Protein AF-A0A545UL62-F1 (afdb_monomer_lite)

InterPro domains:
  IPR022698 Orsellinic acid/F9775 biosynthesis cluster protein D [PF12013] (3-110)

Foldseek 3Di:
DPQWDDDVVDQFIFRQVQQATDALQCQLVCCVPPVVVDDPVVSVVVSVVSVPDPRHHRDLVVCLVPDDDAAAADDPRHDFWDQQWKAAQVDQAIDNDPVVVVVCCCPPVVDDDPDDDDDDDDDDDDDPPDDRIDTRFTWDARHPDDSRRGIHGYHDPDDDDDDDDDDDDPPVVLVVVLVVVVVVVVVVVVVVVVVLQVDFQAFDPCVFDVPVLCVLLVLSVQRGRAGLAVLLCLLDDDDPVNQLLVLLLVLVVVLLVLLLVCPDCVNDPQLLQQLLPAAALPDTRPHGQDSDDDPVLSVVLSSLVSSLSSLLVVLVVDDCSHHRPAAADPQLCVLVCVLSVLSVQQSVLVVVVVVVVVVVVVVVVVVVVDDDDDDDDDDDPDPPPPPRPPDNDDSVVSSVSSLSSLLSLQLDFADPHLRNRSNSSSLSSVQADNPNRDGNALVRSLSSLVSVLSSSSSSQLSNLSVVQVVQLVVVQVVVVVVCVVVVDPDDRCDSVNSNVVTDHSRVSSNVSSQRGNYAYDPPDPGGGHNNNSSSVSSVVSVCCVVVPDPDDQWDDDPQWTDHPPDIDGVVRVVVVVVVVVVVVQVLLCLQLVHDPPCQVVFAADPVVQQDDDPVDPDPPDDSLPDPSPPSLVVQACSSVVVVSPCPDPPPCPVVPCPPVVDVVVVVLVVCLVVVVVVVRGDDDDDDDDDDDPPVNVNVSSNVVRNSPRHDDDDDDDDD

pLDDT: mean 71.83, std 21.97, range [23.73, 98.06]

Sequence (719 aa):
MDPFIHDPKFPFLFCGPCRWAIARAEVATHLSKHHQDISIVNRKAVAQAIEKVPDVVDTQAELIDYELPDREAPILHIHPPQTDGLRCRACPYVVRTVRNMQQHCREQHGWVNDWKRGRRMRVNVPSARQVPWTADIHCQRLFAGGPASHWFEVQKTAERPEQDGGSNSRTTDAEDNVCTFQNMMRDMGTTFQAMAAAEKIQEDDQKREANAWLGRVGWAQHLEGLHPKPLFEMGGPVQEDEGALQQLCESMERVLDAAKFACHRRRVGLATMFEINRREANKRASRPFDARMESDSWKRYKETWIQMICIIYRAEQMDDEKRPPYVMTDEQGDAWDAWESSAQARSQAACRQVQDEAQTRREAMYRSLTPNNTSAGSSASRSSTPATVAEAVDDDEFDRQGLAAMMQFLDHDIKDDEYSSAIISAMAVMGIEAEEGGWCGPMNYTPKMSAIIKVARMLAVYSAHQARKEDIRRVIDANRERRSAQGSDGVVLTEETAKQRVAGVFPRVRKMVRRFMTRIGEDSDQYPVLMEWILETRTYGMHIRFNTTAAPTVDWQGETLRFQQTKVEMTQLASMFHGMVDEARNMLEELALMEKGEIGQLPAIPWDSVEDDNSDQRDGYWFLADERNEWARAGEGYVMKRVVEQESTPRGRYLSRPDIINPWTLATFPKICCLRRCLAIPPGCRRVSGCDKKDKKIWQEISFINNAVISFDVIGEED

Organism: NCBI:txid43265

Structure (mmCIF, N/CA/C/O backbone):
data_AF-A0A545UL62-F1
#
_entry.id   AF-A0A545UL62-F1
#
loop_
_atom_site.group_PDB
_atom_site.id
_atom_site.type_symbol
_atom_site.label_atom_id
_atom_site.label_alt_id
_atom_site.label_comp_id
_atom_site.label_asym_id
_atom_site.label_entity_id
_at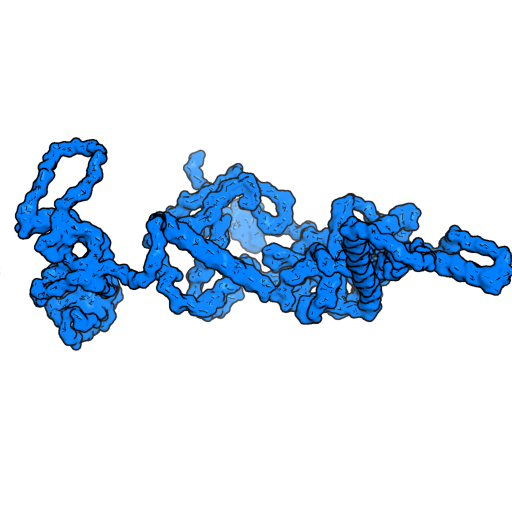om_site.label_seq_id
_atom_site.pdbx_PDB_ins_code
_atom_site.Cartn_x
_atom_site.Cartn_y
_atom_site.Cartn_z
_atom_site.occupancy
_atom_site.B_iso_or_equiv
_atom_site.auth_seq_id
_atom_site.auth_comp_id
_atom_site.auth_asym_id
_atom_site.auth_atom_id
_atom_site.pdbx_PDB_model_num
ATOM 1 N N . MET A 1 1 ? -42.241 -24.138 55.526 1.00 62.28 1 MET A N 1
ATOM 2 C CA . MET A 1 1 ? -41.220 -23.958 56.576 1.00 62.28 1 MET A CA 1
ATOM 3 C C . MET A 1 1 ? -40.473 -22.657 56.345 1.00 62.28 1 MET A C 1
ATOM 5 O O . MET A 1 1 ? -40.351 -21.912 57.298 1.00 62.28 1 MET A O 1
ATOM 9 N N . ASP A 1 2 ? -40.097 -22.328 55.103 1.00 71.50 2 ASP A N 1
ATOM 10 C CA . ASP A 1 2 ? -39.656 -20.978 54.695 1.00 71.50 2 ASP A CA 1
ATOM 11 C C . ASP A 1 2 ? -40.592 -19.880 55.263 1.00 71.50 2 ASP A C 1
ATOM 13 O O . ASP A 1 2 ? -41.816 -20.042 55.129 1.00 71.50 2 ASP A O 1
ATOM 17 N N . PRO A 1 3 ? -40.094 -18.831 55.959 1.00 76.00 3 PRO A N 1
ATOM 18 C CA . PRO A 1 3 ? -38.698 -18.379 56.126 1.00 76.00 3 PRO A CA 1
ATOM 19 C C . PRO A 1 3 ? -37.901 -18.954 57.314 1.00 76.00 3 PRO A C 1
ATOM 21 O O . PRO A 1 3 ? -36.840 -18.426 57.655 1.00 76.00 3 PRO A O 1
ATOM 24 N N . PHE A 1 4 ? -38.388 -20.008 57.971 1.00 85.44 4 PHE A N 1
ATOM 25 C CA . PHE A 1 4 ? -37.765 -20.570 59.172 1.00 85.44 4 PHE A CA 1
ATOM 26 C C . PHE A 1 4 ? -36.817 -21.740 58.880 1.00 85.44 4 PHE A C 1
ATOM 28 O O . PHE A 1 4 ? -37.107 -22.614 58.060 1.00 85.44 4 PHE A O 1
ATOM 35 N N . ILE A 1 5 ? -35.713 -21.771 59.623 1.00 84.56 5 ILE A N 1
ATOM 36 C CA . ILE A 1 5 ? -34.670 -22.798 59.618 1.00 84.56 5 ILE A CA 1
ATOM 37 C C . ILE A 1 5 ? -34.678 -23.479 60.993 1.00 84.56 5 ILE A C 1
ATOM 39 O O . ILE A 1 5 ? -34.641 -22.801 62.020 1.00 84.56 5 ILE A O 1
ATOM 43 N N . HIS A 1 6 ? -34.724 -24.811 61.010 1.00 82.94 6 HIS A N 1
ATOM 44 C CA . HIS A 1 6 ? -34.579 -25.625 62.218 1.00 82.94 6 HIS A CA 1
ATOM 45 C C . HIS A 1 6 ? -33.215 -26.318 62.186 1.00 82.94 6 HIS A C 1
ATOM 47 O O . HIS A 1 6 ? -32.972 -27.142 61.304 1.00 82.94 6 HIS A O 1
ATOM 53 N N . ASP A 1 7 ? -32.334 -25.967 63.121 1.00 80.50 7 ASP A N 1
ATOM 54 C CA . ASP A 1 7 ? -31.080 -26.683 63.359 1.00 80.50 7 ASP A CA 1
ATOM 55 C C . ASP A 1 7 ? -31.290 -27.584 64.587 1.00 80.50 7 ASP A C 1
ATOM 57 O O . ASP A 1 7 ? -31.532 -27.047 65.667 1.00 80.50 7 ASP A O 1
ATOM 61 N N . PRO A 1 8 ? -31.194 -28.924 64.455 1.00 77.75 8 PRO A N 1
ATOM 62 C CA . PRO A 1 8 ? -31.433 -29.865 65.552 1.00 77.75 8 PRO A CA 1
ATOM 63 C C . PRO A 1 8 ? -30.563 -29.644 66.796 1.00 77.75 8 PRO A C 1
ATOM 65 O O . PRO A 1 8 ? -30.850 -30.206 67.847 1.00 77.75 8 PRO A O 1
ATOM 68 N N . LYS A 1 9 ? -29.476 -28.869 66.686 1.00 78.69 9 LYS A N 1
ATOM 69 C CA . LYS A 1 9 ? -28.624 -28.505 67.825 1.00 78.69 9 LYS A CA 1
ATOM 70 C C . LYS A 1 9 ? -29.283 -27.519 68.788 1.00 78.69 9 LYS A C 1
ATOM 72 O O . LYS A 1 9 ? -28.829 -27.409 69.923 1.00 78.69 9 LYS A O 1
ATOM 77 N N . PHE A 1 10 ? -30.308 -26.792 68.345 1.00 82.38 10 PHE A N 1
ATOM 78 C CA . PHE A 1 10 ? -30.952 -25.743 69.124 1.00 82.38 10 PHE A CA 1
ATOM 79 C C . PHE A 1 10 ? -32.440 -26.045 69.305 1.00 82.38 10 PHE A C 1
ATOM 81 O O . PHE A 1 10 ? -33.114 -26.375 68.333 1.00 82.38 10 PHE A O 1
ATOM 88 N N . PRO A 1 11 ? -32.999 -25.855 70.510 1.00 82.38 11 PRO A N 1
ATOM 89 C CA . PRO A 1 11 ? -34.396 -26.176 70.779 1.00 82.38 11 PRO A CA 1
ATOM 90 C C . PRO A 1 11 ? -35.368 -25.078 70.290 1.00 82.38 11 PRO A C 1
ATOM 92 O O . PRO A 1 11 ? -36.448 -24.905 70.844 1.00 82.38 11 PRO A O 1
ATOM 95 N N . PHE A 1 12 ? -34.993 -24.275 69.290 1.00 86.06 12 PHE A N 1
ATOM 96 C CA . PHE A 1 12 ? -35.762 -23.138 68.765 1.00 86.06 12 PHE A CA 1
ATOM 97 C C . PHE A 1 12 ? -35.509 -22.935 67.261 1.00 86.06 12 PHE A C 1
ATOM 99 O O . PHE A 1 12 ? -34.623 -23.548 66.671 1.00 86.06 12 PHE A O 1
ATOM 106 N N . LEU A 1 13 ? -36.295 -22.069 66.616 1.00 86.19 13 LEU A N 1
ATOM 107 C CA . LEU A 1 13 ? -36.240 -21.835 65.168 1.00 86.19 13 LEU A CA 1
ATOM 108 C C . LEU A 1 13 ? -35.518 -20.531 64.838 1.00 86.19 13 LEU A C 1
ATOM 110 O O . LEU A 1 13 ? -35.634 -19.562 65.578 1.00 86.19 13 LEU A O 1
ATOM 114 N N . PHE A 1 14 ? -34.856 -20.459 63.685 1.00 87.31 14 PHE A N 1
ATOM 115 C CA . PHE A 1 14 ? -34.255 -19.223 63.177 1.00 87.31 14 PHE A CA 1
ATOM 116 C C . PHE A 1 14 ? -35.052 -18.674 61.999 1.00 87.31 14 PHE A C 1
ATOM 118 O O . PHE A 1 14 ? -35.347 -19.407 61.059 1.00 87.31 14 PHE A O 1
ATOM 125 N N . CYS A 1 15 ? -35.364 -17.380 61.995 1.00 84.19 15 CYS A N 1
ATOM 126 C CA . CYS A 1 15 ? -35.889 -16.721 60.797 1.00 84.19 15 CYS A CA 1
ATOM 127 C C . CYS A 1 15 ? -34.726 -16.288 59.894 1.00 84.19 15 CYS A C 1
ATOM 129 O O . CYS A 1 15 ? -33.911 -15.463 60.303 1.00 84.19 15 CYS A O 1
ATOM 131 N N . GLY A 1 16 ? -34.650 -16.806 58.666 1.00 81.81 16 GLY A N 1
ATOM 132 C CA . GLY A 1 16 ? -33.555 -16.509 57.733 1.00 81.81 16 GLY A CA 1
ATOM 133 C C . GLY A 1 16 ? -33.407 -15.014 57.395 1.00 81.81 16 GLY A C 1
ATOM 134 O O . GLY A 1 16 ? -32.307 -14.474 57.527 1.00 81.81 16 GLY A O 1
ATOM 135 N N . PRO A 1 17 ? -34.488 -14.312 57.002 1.00 82.31 17 PRO A N 1
ATOM 136 C CA . PRO A 1 17 ? -34.440 -12.880 56.706 1.00 82.31 17 PRO A CA 1
ATOM 137 C C . PRO A 1 17 ? -34.213 -12.002 57.942 1.00 82.31 17 PRO A C 1
ATOM 139 O O . PRO A 1 17 ? -33.429 -11.058 57.885 1.00 82.31 17 PRO A O 1
ATOM 142 N N . CYS A 1 18 ? -34.883 -12.299 59.063 1.00 77.75 18 CYS A N 1
ATOM 143 C CA . CYS A 1 18 ? -34.791 -11.468 60.267 1.00 77.75 18 CYS A CA 1
ATOM 144 C C . CYS A 1 18 ? -33.572 -11.785 61.142 1.00 77.75 18 CYS A C 1
ATOM 146 O O . CYS A 1 18 ? -33.227 -10.962 61.982 1.00 77.75 18 CYS A O 1
ATOM 148 N N . ARG A 1 19 ? -32.933 -12.948 60.960 1.00 85.00 19 ARG A N 1
ATOM 149 C CA . ARG A 1 19 ? -31.744 -13.418 61.692 1.00 85.00 19 ARG A CA 1
ATOM 150 C C . ARG A 1 19 ? -31.885 -13.411 63.223 1.00 85.00 19 ARG A C 1
ATOM 152 O O . ARG A 1 19 ? -30.937 -13.084 63.940 1.00 85.00 19 ARG A O 1
ATOM 159 N N . TRP A 1 20 ? -33.059 -13.812 63.714 1.00 83.94 20 TRP A N 1
ATOM 160 C CA . TRP A 1 20 ? -33.362 -14.008 65.139 1.00 83.94 20 TRP A CA 1
ATOM 161 C C . TRP A 1 20 ? -33.856 -15.431 65.411 1.00 83.94 20 TRP A C 1
ATOM 163 O O . TRP A 1 20 ? -34.505 -16.036 64.552 1.00 83.94 20 TRP A O 1
ATOM 173 N N . ALA A 1 21 ? -33.586 -15.923 66.621 1.00 84.62 21 ALA A N 1
ATOM 174 C CA . ALA A 1 21 ? -34.215 -17.109 67.188 1.00 84.62 21 ALA A CA 1
ATOM 175 C C . ALA A 1 21 ? -35.661 -16.810 67.631 1.00 84.62 21 ALA A C 1
ATOM 177 O O . ALA A 1 21 ? -35.959 -15.705 68.092 1.00 84.62 21 ALA A O 1
ATOM 178 N N . ILE A 1 22 ? -36.564 -17.777 67.449 1.00 84.06 22 ILE A N 1
ATOM 179 C CA . ILE A 1 22 ? -38.017 -17.652 67.632 1.00 84.06 22 ILE A CA 1
ATOM 180 C C . ILE A 1 22 ? -38.567 -18.959 68.229 1.00 84.06 22 ILE A C 1
ATOM 182 O O . ILE A 1 22 ? -38.273 -20.048 67.730 1.00 84.06 22 ILE A O 1
ATOM 186 N N . ALA A 1 23 ? -39.379 -18.847 69.287 1.00 85.38 23 ALA A N 1
ATOM 187 C CA . ALA A 1 23 ? -40.095 -19.975 69.900 1.00 85.38 23 ALA A CA 1
ATOM 188 C C . ALA A 1 23 ? -41.378 -20.326 69.121 1.00 85.38 23 ALA A C 1
ATOM 190 O O . ALA A 1 23 ? -41.928 -19.477 68.413 1.00 85.38 23 ALA A O 1
ATOM 191 N N . ARG A 1 24 ? -41.899 -21.554 69.264 1.00 83.56 24 ARG A N 1
ATOM 192 C CA . ARG A 1 24 ? -43.027 -22.049 68.449 1.00 83.56 24 ARG A CA 1
ATOM 193 C C . ARG A 1 24 ? -44.267 -21.148 68.538 1.00 83.56 24 ARG A C 1
ATOM 195 O O . ARG A 1 24 ? -44.838 -20.800 67.504 1.00 83.56 24 ARG A O 1
ATOM 202 N N . ALA A 1 25 ? -44.647 -20.696 69.735 1.00 82.50 25 ALA A N 1
ATOM 203 C CA . ALA A 1 25 ? -45.817 -19.835 69.937 1.00 82.50 25 ALA A CA 1
ATOM 204 C C . ALA A 1 25 ? -45.660 -18.420 69.337 1.00 82.50 25 ALA A C 1
ATOM 206 O O . ALA A 1 25 ? -46.651 -17.736 69.070 1.00 82.50 25 ALA A O 1
ATOM 207 N N . GLU A 1 26 ? -44.428 -17.973 69.084 1.00 83.06 26 GLU A N 1
ATOM 208 C CA . GLU A 1 26 ? -44.124 -16.638 68.554 1.00 83.06 26 GLU A CA 1
ATOM 209 C C . GLU A 1 26 ? -44.101 -16.593 67.022 1.00 83.06 26 GLU A C 1
ATOM 211 O O . GLU A 1 26 ? -44.105 -15.517 66.430 1.00 83.06 26 GLU A O 1
ATOM 216 N N . VAL A 1 27 ? -44.136 -17.742 66.348 1.00 84.38 27 VAL A N 1
ATOM 217 C CA . VAL A 1 27 ? -44.078 -17.838 64.880 1.00 84.38 27 VAL A CA 1
ATOM 218 C C . VAL A 1 27 ? -45.221 -17.071 64.214 1.00 84.38 27 VAL A C 1
ATOM 220 O O . VAL A 1 27 ? -44.999 -16.291 63.286 1.00 84.38 27 VAL A O 1
ATOM 223 N N . ALA A 1 28 ? -46.453 -17.244 64.701 1.00 82.62 28 ALA A N 1
ATOM 224 C CA . ALA A 1 28 ? -47.626 -16.587 64.123 1.00 82.62 28 ALA A CA 1
ATOM 225 C C . ALA A 1 28 ? -47.598 -15.060 64.326 1.00 82.62 28 ALA A C 1
ATOM 227 O O . ALA A 1 28 ? -47.988 -14.292 63.438 1.00 82.62 28 ALA A O 1
ATOM 228 N N . THR A 1 29 ? -47.114 -14.600 65.483 1.00 84.81 29 THR A N 1
ATOM 229 C CA . THR A 1 29 ? -46.990 -13.171 65.797 1.00 84.81 29 THR A CA 1
ATOM 230 C C . THR A 1 29 ? -45.786 -12.535 65.095 1.00 84.81 29 THR A C 1
ATOM 232 O O . THR A 1 29 ? -45.881 -11.393 64.651 1.00 84.81 29 THR A O 1
ATOM 235 N N . HIS A 1 30 ? -44.692 -13.273 64.899 1.00 84.81 30 HIS A N 1
ATOM 236 C CA . HIS A 1 30 ? -43.531 -12.842 64.125 1.00 84.81 30 HIS A CA 1
ATOM 237 C C . HIS A 1 30 ? -43.873 -12.683 62.638 1.00 84.81 30 HIS A C 1
ATOM 239 O O . HIS A 1 30 ? -43.626 -11.622 62.065 1.00 84.81 30 HIS A O 1
ATOM 245 N N . LEU A 1 31 ? -44.524 -13.685 62.032 1.00 84.19 31 LEU A N 1
ATOM 246 C CA . LEU A 1 31 ? -44.975 -13.629 60.637 1.00 84.19 31 LEU A CA 1
ATOM 247 C C . LEU A 1 31 ? -45.948 -12.469 60.387 1.00 84.19 31 LEU A C 1
ATOM 249 O O . LEU A 1 31 ? -45.915 -11.857 59.323 1.00 84.19 31 LEU A O 1
ATOM 253 N N . SER A 1 32 ? -46.821 -12.145 61.347 1.00 82.69 32 SER A N 1
ATOM 254 C CA . SER A 1 32 ? -47.763 -11.032 61.179 1.00 82.69 32 SER A CA 1
ATOM 255 C C . SER A 1 32 ? -47.102 -9.655 61.250 1.00 82.69 32 SER A C 1
ATOM 257 O O . SER A 1 32 ? -47.540 -8.747 60.543 1.00 82.69 32 SER A O 1
ATOM 259 N N . LYS A 1 33 ? -46.042 -9.507 62.053 1.00 83.50 33 LYS A N 1
ATOM 260 C CA . LYS A 1 33 ? -45.338 -8.234 62.257 1.00 83.50 33 LYS A CA 1
ATOM 261 C C . LYS A 1 33 ? -44.212 -7.983 61.254 1.00 83.50 33 LYS A C 1
ATOM 263 O O . LYS A 1 33 ? -44.124 -6.871 60.744 1.00 83.50 33 LYS A O 1
ATOM 268 N N . HIS A 1 34 ? -43.373 -8.982 60.981 1.00 79.81 34 HIS A N 1
ATOM 269 C CA . HIS A 1 34 ? -42.132 -8.821 60.209 1.00 79.81 34 HIS A CA 1
ATOM 270 C C . HIS A 1 34 ? -42.210 -9.350 58.772 1.00 79.81 34 HIS A C 1
ATOM 272 O O . HIS A 1 34 ? -41.385 -8.960 57.953 1.00 79.81 34 HIS A O 1
ATOM 278 N N . HIS A 1 35 ? -43.218 -10.168 58.449 1.00 81.25 35 HIS A N 1
ATOM 279 C CA . HIS A 1 35 ? -43.414 -10.744 57.115 1.00 81.25 35 HIS A CA 1
ATOM 280 C C . HIS A 1 35 ? -44.781 -10.379 56.525 1.00 81.25 35 HIS A C 1
ATOM 282 O O . HIS A 1 35 ? -45.607 -11.240 56.197 1.00 81.25 35 HIS A O 1
ATOM 288 N N . GLN A 1 36 ? -45.046 -9.070 56.421 1.00 78.81 36 GLN A N 1
ATOM 289 C CA . GLN A 1 36 ? -46.292 -8.551 55.846 1.00 78.81 36 GLN A CA 1
ATOM 290 C C . GLN A 1 36 ? -46.455 -8.877 54.347 1.00 78.81 36 GLN A C 1
ATOM 292 O O . GLN A 1 36 ? -47.575 -8.897 53.838 1.00 78.81 36 GLN A O 1
ATOM 297 N N . ASP A 1 37 ? -45.349 -9.187 53.682 1.00 78.44 37 ASP A N 1
ATOM 298 C CA . ASP A 1 37 ? -45.208 -9.611 52.292 1.00 78.44 37 ASP A CA 1
ATOM 299 C C . ASP A 1 37 ? -45.732 -11.034 52.024 1.00 78.44 37 ASP A C 1
ATOM 301 O O . ASP A 1 37 ? -46.206 -11.330 50.927 1.00 78.44 37 ASP A O 1
ATOM 305 N N . ILE A 1 38 ? -45.730 -11.916 53.029 1.00 80.25 38 ILE A N 1
ATOM 306 C CA . ILE A 1 38 ? -46.259 -13.281 52.892 1.00 80.25 38 ILE A CA 1
ATOM 307 C C . ILE A 1 38 ? -47.787 -13.247 53.009 1.00 80.25 38 ILE A C 1
ATOM 309 O O . ILE A 1 38 ? -48.324 -12.673 53.954 1.00 80.25 38 ILE A O 1
ATOM 313 N N . SER A 1 39 ? -48.520 -13.892 52.099 1.00 79.69 39 SER A N 1
ATOM 314 C CA . SER A 1 39 ? -49.992 -13.914 52.145 1.00 79.69 39 SER A CA 1
ATOM 315 C C . SER A 1 39 ? -50.536 -14.557 53.434 1.00 79.69 39 SER A C 1
ATOM 317 O O . SER A 1 39 ? -49.930 -15.467 54.001 1.00 79.69 39 SER A O 1
ATOM 319 N N . ILE A 1 40 ? -51.722 -14.133 53.890 1.00 78.12 40 ILE A N 1
ATOM 320 C CA . ILE A 1 40 ? -52.358 -14.653 55.121 1.00 78.12 40 ILE A CA 1
ATOM 321 C C . ILE A 1 40 ? -52.547 -16.181 55.063 1.00 78.12 40 ILE A C 1
ATOM 323 O O . ILE A 1 40 ? -52.373 -16.867 56.071 1.00 78.12 40 ILE A O 1
ATOM 327 N N . VAL A 1 41 ? -52.871 -16.718 53.881 1.00 78.00 41 VAL A N 1
ATOM 328 C CA . VAL A 1 41 ? -53.032 -18.163 53.648 1.00 78.00 41 VAL A CA 1
ATOM 329 C C . VAL A 1 41 ? -51.700 -18.890 53.844 1.00 78.00 41 VAL A C 1
ATOM 331 O O . VAL A 1 41 ? -51.641 -19.880 54.572 1.00 78.00 41 VAL A O 1
ATOM 334 N N . ASN A 1 42 ? -50.616 -18.350 53.284 1.00 80.88 42 ASN A N 1
ATOM 335 C CA . ASN A 1 42 ? -49.286 -18.939 53.408 1.00 80.88 42 ASN A CA 1
ATOM 336 C C . ASN A 1 42 ? -48.739 -18.825 54.838 1.00 80.88 42 ASN A C 1
ATOM 338 O O . ASN A 1 42 ? -48.143 -19.781 55.326 1.00 80.88 42 ASN A O 1
ATOM 342 N N . ARG A 1 43 ? -49.010 -17.729 55.564 1.00 81.06 43 ARG A N 1
ATOM 343 C CA . ARG A 1 43 ? -48.629 -17.607 56.987 1.00 81.06 43 ARG A CA 1
ATOM 344 C C . ARG A 1 43 ? -49.272 -18.697 57.844 1.00 81.06 43 ARG A C 1
ATOM 346 O O . ARG A 1 43 ? -48.595 -19.290 58.679 1.00 81.06 43 ARG A O 1
ATOM 353 N N . LYS A 1 44 ? -50.559 -18.991 57.616 1.00 80.19 44 LYS A N 1
ATOM 354 C CA . LYS A 1 44 ? -51.258 -20.086 58.310 1.00 80.19 44 LYS A CA 1
ATOM 355 C C . LYS A 1 44 ? -50.661 -21.450 57.961 1.00 80.19 44 LYS A C 1
ATOM 357 O O . LYS A 1 44 ? -50.435 -22.245 58.867 1.00 80.19 44 LYS A O 1
ATOM 362 N N . ALA A 1 45 ? -50.358 -21.698 56.686 1.00 82.75 45 ALA A N 1
ATOM 363 C CA . ALA A 1 45 ? -49.732 -22.947 56.252 1.00 82.75 45 ALA A CA 1
ATOM 364 C C . ALA A 1 45 ? -48.330 -23.148 56.863 1.00 82.75 45 ALA A C 1
ATOM 366 O O . ALA A 1 45 ? -47.989 -24.254 57.276 1.00 82.75 45 ALA A O 1
ATOM 367 N N . VAL A 1 46 ? -47.528 -22.081 56.973 1.00 83.06 46 VAL A N 1
ATOM 368 C CA . VAL A 1 46 ? -46.197 -22.122 57.606 1.00 83.06 46 VAL A CA 1
ATOM 369 C C . VAL A 1 46 ? -46.304 -22.384 59.109 1.00 83.06 46 VAL A C 1
ATOM 371 O O . VAL A 1 46 ? -45.596 -23.254 59.609 1.00 83.06 46 VAL A O 1
ATOM 374 N N . ALA A 1 47 ? -47.219 -21.711 59.814 1.00 82.69 47 ALA A N 1
ATOM 375 C CA . ALA A 1 47 ? -47.447 -21.950 61.241 1.00 82.69 47 ALA A CA 1
ATOM 376 C C . ALA A 1 47 ? -47.888 -23.402 61.524 1.00 82.69 47 ALA A C 1
ATOM 378 O O . ALA A 1 47 ? -47.332 -24.047 62.408 1.00 82.69 47 ALA A O 1
ATOM 379 N N . GLN A 1 48 ? -48.801 -23.952 60.714 1.00 82.62 48 GLN A N 1
ATOM 380 C CA . GLN A 1 48 ? -49.246 -25.352 60.822 1.00 82.62 48 GLN A CA 1
ATOM 381 C C . GLN A 1 48 ? -48.141 -26.368 60.507 1.00 82.62 48 GLN A C 1
ATOM 383 O O . GLN A 1 48 ? -48.131 -27.470 61.053 1.00 82.62 48 GLN A O 1
ATOM 388 N N . ALA A 1 49 ? -47.221 -26.035 59.597 1.00 82.88 49 ALA A N 1
ATOM 389 C CA . ALA A 1 49 ? -46.079 -26.894 59.295 1.00 82.88 49 ALA A CA 1
ATOM 390 C C . ALA A 1 49 ? -45.080 -26.937 60.462 1.00 82.88 49 ALA A C 1
ATOM 392 O O . ALA A 1 49 ? -44.531 -27.997 60.750 1.00 82.88 49 ALA A O 1
ATOM 393 N N . ILE A 1 50 ? -44.883 -25.807 61.146 1.00 83.94 50 ILE A N 1
ATOM 394 C CA . ILE A 1 50 ? -43.966 -25.677 62.285 1.00 83.94 50 ILE A CA 1
ATOM 395 C C . ILE A 1 50 ? -44.500 -26.377 63.544 1.00 83.94 50 ILE A C 1
ATOM 397 O O . ILE A 1 50 ? -43.725 -26.930 64.320 1.00 83.94 50 ILE A O 1
ATOM 401 N N . GLU A 1 51 ? -45.820 -26.434 63.715 1.00 81.00 51 GLU A N 1
ATOM 402 C CA . GLU A 1 51 ? -46.468 -27.154 64.821 1.00 81.00 51 GLU A CA 1
ATOM 403 C C . GLU A 1 51 ? -46.143 -28.661 64.829 1.00 81.00 51 GLU A C 1
ATOM 405 O O . GLU A 1 51 ? -46.187 -29.310 65.868 1.00 81.00 51 GLU A O 1
ATOM 410 N N . LYS A 1 52 ? -45.754 -29.217 63.674 1.00 79.62 52 LYS A N 1
ATOM 411 C CA . LYS A 1 52 ? -45.388 -30.633 63.506 1.00 79.62 52 LYS A CA 1
ATOM 412 C C . LYS A 1 52 ? -43.894 -30.919 63.697 1.00 79.62 52 LYS A C 1
ATOM 414 O O . LYS A 1 52 ? -43.479 -32.062 63.512 1.00 79.62 52 LYS A O 1
ATOM 419 N N . VAL A 1 53 ? -43.079 -29.910 64.005 1.00 79.50 53 VAL A N 1
ATOM 420 C CA . VAL A 1 53 ? -41.623 -30.055 64.160 1.00 79.50 53 VAL A CA 1
ATOM 421 C C . VAL A 1 53 ? -41.311 -30.512 65.586 1.00 79.50 53 VAL A C 1
ATOM 423 O O . VAL A 1 53 ? -41.677 -29.790 66.517 1.00 79.50 53 VAL A O 1
ATOM 426 N N . PRO A 1 54 ? -40.664 -31.675 65.786 1.00 75.25 54 PRO A N 1
ATOM 427 C CA . PRO A 1 54 ? -40.266 -32.136 67.116 1.00 75.25 54 PRO A CA 1
ATOM 428 C C . PRO A 1 54 ? -39.148 -31.258 67.704 1.00 75.25 54 PRO A C 1
ATOM 430 O O . PRO A 1 54 ? -38.459 -30.563 66.965 1.00 75.25 54 PRO A O 1
ATOM 433 N N . ASP A 1 55 ? -38.984 -31.299 69.028 1.00 78.38 55 ASP A N 1
ATOM 434 C CA . ASP A 1 55 ? -37.843 -30.717 69.761 1.00 78.38 55 ASP A CA 1
ATOM 435 C C . ASP A 1 55 ? -37.677 -29.181 69.692 1.00 78.38 55 ASP A C 1
ATOM 437 O O . ASP A 1 55 ? -36.595 -28.649 69.917 1.00 78.38 55 ASP A O 1
ATOM 441 N N . VAL A 1 56 ? -38.773 -28.451 69.454 1.00 82.06 56 VAL A N 1
ATOM 442 C CA . VAL A 1 56 ? -38.834 -26.978 69.527 1.00 82.06 56 VAL A CA 1
ATOM 443 C C . VAL A 1 56 ? -39.634 -26.542 70.758 1.00 82.06 56 VAL A C 1
ATOM 445 O O . VAL A 1 56 ? -40.748 -27.030 70.956 1.00 82.06 56 VAL A O 1
ATOM 448 N N . VAL A 1 57 ? -39.101 -25.602 71.548 1.00 82.69 57 VAL A N 1
ATOM 449 C CA . VAL A 1 57 ? -39.791 -25.022 72.716 1.00 82.69 57 VAL A CA 1
ATOM 450 C C . VAL A 1 57 ? -41.039 -24.248 72.312 1.00 82.69 57 VAL A C 1
ATOM 452 O O . VAL A 1 57 ? -41.057 -23.533 71.298 1.00 82.69 57 VAL A O 1
ATOM 455 N N . ASP A 1 58 ? -42.082 -24.348 73.134 1.00 79.44 58 ASP A N 1
ATOM 456 C CA . ASP A 1 58 ? -43.342 -23.666 72.859 1.00 79.44 58 ASP A CA 1
ATOM 457 C C . ASP A 1 58 ? -43.242 -22.179 73.190 1.00 79.44 58 ASP A C 1
ATOM 459 O O . ASP A 1 58 ? -43.626 -21.328 72.381 1.00 79.44 58 ASP A O 1
ATOM 463 N N . THR A 1 59 ? -42.655 -21.847 74.339 1.00 78.12 59 THR A N 1
ATOM 464 C CA . THR A 1 59 ? -42.536 -20.469 74.822 1.00 78.12 59 THR A CA 1
ATOM 465 C C . THR A 1 59 ? -41.114 -20.111 75.250 1.00 78.12 59 THR A C 1
ATOM 467 O O . THR A 1 59 ? -40.360 -20.944 75.742 1.00 78.12 59 THR A O 1
ATOM 470 N N . GLN A 1 60 ? -40.742 -18.828 75.146 1.00 76.00 60 GLN A N 1
ATOM 471 C CA . GLN A 1 60 ? -39.444 -18.351 75.651 1.00 76.00 60 GLN A CA 1
ATOM 472 C C . GLN A 1 60 ? -39.288 -18.495 77.178 1.00 76.00 60 GLN A C 1
ATOM 474 O O . GLN A 1 60 ? -38.176 -18.386 77.689 1.00 76.00 60 GLN A O 1
ATOM 479 N N . ALA A 1 61 ? -40.377 -18.732 77.918 1.00 73.94 61 ALA A N 1
ATOM 480 C CA . ALA A 1 61 ? -40.328 -18.992 79.355 1.00 73.94 61 ALA A CA 1
ATOM 481 C C . ALA A 1 61 ? -39.663 -20.341 79.684 1.00 73.94 61 ALA A C 1
ATOM 483 O O . ALA A 1 61 ? -39.100 -20.492 80.762 1.00 73.94 61 ALA A O 1
ATOM 484 N N . GLU A 1 62 ? -39.659 -21.292 78.747 1.00 75.94 62 GLU A N 1
ATOM 485 C CA . GLU A 1 62 ? -38.950 -22.572 78.887 1.00 75.94 62 GLU A CA 1
ATOM 486 C C . GLU A 1 62 ? -37.427 -22.423 78.721 1.00 75.94 62 GLU A C 1
ATOM 488 O O . GLU A 1 62 ? -36.680 -23.348 79.016 1.00 75.94 62 GLU A O 1
ATOM 493 N N . LEU A 1 63 ? -36.953 -21.248 78.285 1.00 76.38 63 LEU A N 1
ATOM 494 C CA . LEU A 1 63 ? -35.537 -20.950 78.051 1.00 76.38 63 LEU A CA 1
ATOM 495 C C . LEU A 1 63 ? -34.878 -20.171 79.202 1.00 76.38 63 LEU A C 1
ATOM 497 O O . LEU A 1 63 ? -33.786 -19.639 79.022 1.00 76.38 63 LEU A O 1
ATOM 501 N N . ILE A 1 64 ? -35.524 -20.065 80.370 1.00 69.31 64 ILE A N 1
ATOM 502 C CA . ILE A 1 64 ? -34.973 -19.331 81.526 1.00 69.31 64 ILE A CA 1
ATOM 503 C C . ILE A 1 64 ? -33.666 -19.968 82.023 1.00 69.31 64 ILE A C 1
ATOM 505 O O . ILE A 1 64 ? -32.723 -19.244 82.328 1.00 69.31 64 ILE A O 1
ATOM 509 N N . ASP A 1 65 ? -33.599 -21.302 82.034 1.00 67.12 65 ASP A N 1
ATOM 510 C CA . ASP A 1 65 ? -32.423 -22.072 82.464 1.00 67.12 65 ASP A CA 1
ATOM 511 C C . ASP A 1 65 ? -31.557 -22.544 81.277 1.00 67.12 65 ASP A C 1
ATOM 513 O O . ASP A 1 65 ? -30.706 -23.419 81.426 1.00 67.12 65 ASP A O 1
ATOM 517 N N . TYR A 1 66 ? -31.777 -22.003 80.072 1.00 76.56 66 TYR A N 1
ATOM 518 C CA . TYR A 1 66 ? -31.006 -22.384 78.889 1.00 76.56 66 TYR A CA 1
ATOM 519 C C . TYR A 1 66 ? -29.596 -21.780 78.938 1.00 76.56 66 TYR A C 1
ATOM 521 O O . TYR A 1 66 ? -29.423 -20.559 78.898 1.00 76.56 66 TYR A O 1
ATOM 529 N N . GLU A 1 67 ? -28.577 -22.637 78.975 1.00 71.25 67 GLU A N 1
ATOM 530 C CA . GLU A 1 67 ? -27.178 -22.212 78.943 1.00 71.25 67 GLU A CA 1
ATOM 531 C C . GLU A 1 67 ? -26.774 -21.780 77.525 1.00 71.25 67 GLU A C 1
ATOM 533 O O . GLU A 1 67 ? -26.848 -22.543 76.561 1.00 71.25 67 GLU A O 1
ATOM 538 N N . LEU A 1 68 ? -26.351 -20.520 77.388 1.00 73.00 68 LEU A N 1
ATOM 539 C CA . LEU A 1 68 ? -25.866 -19.988 76.117 1.00 73.00 68 LEU A CA 1
ATOM 540 C C . LEU A 1 68 ? -24.490 -20.580 75.773 1.00 73.00 68 LEU A C 1
ATOM 542 O O . LEU A 1 68 ? -23.656 -20.705 76.673 1.00 73.00 68 LEU A O 1
ATOM 546 N N . PRO A 1 69 ? -24.207 -20.859 74.486 1.00 68.00 69 PRO A N 1
ATOM 547 C CA . PRO A 1 69 ? -22.881 -21.292 74.055 1.00 68.00 69 PRO A CA 1
ATOM 548 C C . PRO A 1 69 ? -21.824 -20.258 74.466 1.00 68.00 69 PRO A C 1
ATOM 550 O O . PRO A 1 69 ? -21.923 -19.093 74.082 1.00 68.00 69 PRO A O 1
ATOM 553 N N . ASP A 1 70 ? -20.820 -20.654 75.248 1.00 64.94 70 ASP A N 1
ATOM 554 C CA . ASP A 1 70 ? -19.741 -19.761 75.685 1.00 64.94 70 ASP A CA 1
ATOM 555 C C . ASP A 1 70 ? -18.440 -20.110 74.956 1.00 64.94 70 ASP A C 1
ATOM 557 O O . ASP A 1 70 ? -17.914 -21.212 75.103 1.00 64.94 70 ASP A O 1
ATOM 561 N N . ARG A 1 71 ? -17.896 -19.162 74.179 1.00 66.25 71 ARG A N 1
ATOM 562 C CA . ARG A 1 71 ? -16.654 -19.321 73.394 1.00 66.25 71 ARG A CA 1
ATOM 563 C C . ARG A 1 71 ? -16.706 -20.456 72.372 1.00 66.25 71 ARG A C 1
ATOM 565 O O . ARG A 1 71 ? -15.683 -21.079 72.075 1.00 66.25 71 ARG A O 1
ATOM 572 N N . GLU A 1 72 ? -17.878 -20.692 71.802 1.00 72.31 72 GLU A N 1
ATOM 573 C CA . GLU A 1 72 ? -18.059 -21.594 70.667 1.00 72.31 72 GLU A CA 1
ATOM 574 C C . GLU A 1 72 ? -17.948 -20.851 69.326 1.00 72.31 72 GLU A C 1
ATOM 576 O O . GLU A 1 72 ? -17.763 -19.630 69.271 1.00 72.31 72 GLU A O 1
ATOM 581 N N . ALA A 1 73 ? -18.014 -21.600 68.225 1.00 72.12 73 ALA A N 1
ATOM 582 C CA . ALA A 1 73 ? -18.026 -21.029 66.885 1.00 72.12 73 ALA A CA 1
ATOM 583 C C . ALA A 1 73 ? -19.272 -20.139 66.670 1.00 72.12 73 ALA A C 1
ATOM 585 O O . ALA A 1 73 ? -20.344 -20.454 67.193 1.00 72.12 73 ALA A O 1
ATOM 586 N N . PRO A 1 74 ? -19.169 -19.053 65.881 1.00 78.69 74 PRO A N 1
ATOM 587 C CA . PRO A 1 74 ? -20.313 -18.210 65.549 1.00 78.69 74 PRO A CA 1
ATOM 588 C C . PRO A 1 74 ? -21.496 -18.990 64.961 1.00 78.69 74 PRO A C 1
ATOM 590 O O . PRO A 1 74 ? -21.340 -19.765 64.016 1.00 78.69 74 PRO A O 1
ATOM 593 N N . ILE A 1 75 ? -22.701 -18.725 65.463 1.00 78.88 75 ILE A N 1
ATOM 594 C CA . ILE A 1 75 ? -23.936 -19.301 64.924 1.00 78.88 75 ILE A CA 1
ATOM 595 C C . ILE A 1 75 ? -24.274 -18.574 63.617 1.00 78.88 75 ILE A C 1
ATOM 597 O O . ILE A 1 75 ? -24.489 -17.359 63.606 1.00 78.88 75 ILE A O 1
ATOM 601 N N . LEU A 1 76 ? -24.332 -19.320 62.509 1.00 77.19 76 LEU A N 1
ATOM 602 C CA . LEU A 1 76 ? -24.506 -18.775 61.152 1.00 77.19 76 LEU A CA 1
ATOM 603 C C . LEU A 1 76 ? -25.924 -18.249 60.869 1.00 77.19 76 LEU A C 1
ATOM 605 O O . LEU A 1 76 ? -26.111 -17.430 59.971 1.00 77.19 76 LEU A O 1
ATOM 609 N N . HIS A 1 77 ? -26.926 -18.717 61.618 1.00 79.00 77 HIS A N 1
ATOM 610 C CA . HIS A 1 77 ? -28.345 -18.423 61.374 1.00 79.00 77 HIS A CA 1
ATOM 611 C C . HIS A 1 77 ? -28.863 -17.146 62.065 1.00 79.00 77 HIS A C 1
ATOM 613 O O . HIS A 1 77 ? -30.019 -16.770 61.870 1.00 79.00 77 HIS A O 1
ATOM 619 N N . ILE A 1 78 ? -28.021 -16.461 62.846 1.00 83.06 78 ILE A N 1
ATOM 620 C CA . ILE A 1 78 ? -28.344 -15.197 63.530 1.00 83.06 78 ILE A CA 1
ATOM 621 C C . ILE A 1 78 ? -27.493 -14.040 62.994 1.00 83.06 78 ILE A C 1
ATOM 623 O O . ILE A 1 78 ? -26.720 -14.188 62.044 1.00 83.06 78 ILE A O 1
ATOM 627 N N . HIS A 1 79 ? -27.658 -12.845 63.562 1.00 75.62 79 HIS A N 1
ATOM 628 C CA . HIS A 1 79 ? -26.838 -11.698 63.182 1.00 75.62 79 HIS A CA 1
ATOM 629 C C . HIS A 1 79 ? -25.328 -11.995 63.321 1.00 75.62 79 HIS A C 1
ATOM 631 O O . HIS A 1 79 ? -24.921 -12.661 64.280 1.00 75.62 79 HIS A O 1
ATOM 637 N N . PRO A 1 80 ? -24.484 -11.494 62.392 1.00 78.50 80 PRO A N 1
ATOM 638 C CA . PRO A 1 80 ? -23.038 -11.684 62.460 1.00 78.50 80 PRO A CA 1
ATOM 639 C C . PRO A 1 80 ? -22.453 -11.214 63.802 1.00 78.50 80 PRO A C 1
ATOM 641 O O . PRO A 1 80 ? -22.990 -10.258 64.386 1.00 78.50 80 PRO A O 1
ATOM 644 N N . PRO A 1 81 ? -21.361 -11.844 64.280 1.00 83.19 81 PRO A N 1
ATOM 645 C CA . PRO A 1 81 ? -20.698 -11.446 65.516 1.00 83.19 81 PRO A CA 1
ATOM 646 C C . PRO A 1 81 ? -20.384 -9.953 65.541 1.00 83.19 81 PRO A C 1
ATOM 648 O O . PRO A 1 81 ? -19.800 -9.410 64.607 1.00 83.19 81 PRO A O 1
ATOM 651 N N . GLN A 1 82 ? -20.786 -9.288 66.617 1.00 81.00 82 GLN A N 1
ATOM 652 C CA . GLN A 1 82 ? -20.467 -7.888 66.865 1.00 81.00 82 GLN A CA 1
ATOM 653 C C . GLN A 1 82 ? -19.097 -7.811 67.542 1.00 81.00 82 GLN A C 1
ATOM 655 O O . GLN A 1 82 ? -18.847 -8.550 68.493 1.00 81.00 82 GLN A O 1
ATOM 660 N N . THR A 1 83 ? -18.214 -6.941 67.056 1.00 82.06 83 THR A N 1
ATOM 661 C CA . THR A 1 83 ? -16.811 -6.831 67.502 1.00 82.06 83 THR A CA 1
ATOM 662 C C . THR A 1 83 ? -16.616 -5.913 68.712 1.00 82.06 83 THR A C 1
ATOM 664 O O . THR A 1 83 ? -15.530 -5.864 69.281 1.00 82.06 83 THR A O 1
ATOM 667 N N . ASP A 1 84 ? -17.667 -5.205 69.127 1.00 79.50 84 ASP A N 1
ATOM 668 C CA . ASP A 1 84 ? -17.690 -4.216 70.211 1.00 79.50 84 ASP A CA 1
ATOM 669 C C . ASP A 1 84 ? -18.168 -4.799 71.556 1.00 79.50 84 ASP A C 1
ATOM 671 O O . ASP A 1 84 ? -18.623 -4.072 72.443 1.00 79.50 84 ASP A O 1
ATOM 675 N N . GLY A 1 85 ? -18.102 -6.122 71.728 1.00 84.19 85 GLY A N 1
ATOM 676 C CA . GLY A 1 85 ? -18.512 -6.775 72.965 1.00 84.19 85 GLY A CA 1
ATOM 677 C C . GLY A 1 85 ? -17.549 -6.495 74.125 1.00 84.19 85 GLY A C 1
ATOM 678 O O . GLY A 1 85 ? -16.326 -6.475 73.966 1.00 84.19 85 GLY A O 1
ATOM 679 N N . LEU A 1 86 ? -18.106 -6.328 75.326 1.00 83.50 86 LEU A N 1
ATOM 680 C CA . LEU A 1 86 ? -17.378 -6.230 76.589 1.00 83.50 86 LEU A CA 1
ATOM 681 C C . LEU A 1 86 ? -17.740 -7.438 77.456 1.00 83.50 86 LEU A C 1
ATOM 683 O O . LEU A 1 86 ? -18.920 -7.639 77.749 1.00 83.50 86 LEU A O 1
ATOM 687 N N . ARG A 1 87 ? -16.749 -8.207 77.917 1.00 84.38 87 ARG A N 1
ATOM 688 C CA . ARG A 1 87 ? -16.948 -9.345 78.837 1.00 84.38 87 ARG A CA 1
ATOM 689 C C . ARG A 1 87 ? -16.478 -9.020 80.242 1.00 84.38 87 ARG A C 1
ATOM 691 O O . ARG A 1 87 ? -15.349 -8.570 80.418 1.00 84.38 87 ARG A O 1
ATOM 698 N N . CYS A 1 88 ? -17.307 -9.284 81.245 1.00 82.38 88 CYS A N 1
ATOM 699 C CA . CYS A 1 88 ? -16.916 -9.171 82.646 1.00 82.38 88 CYS A CA 1
ATOM 700 C C . CYS A 1 88 ? -15.789 -10.172 82.966 1.00 82.38 88 CYS A C 1
ATOM 702 O O . CYS A 1 88 ? -15.837 -11.323 82.546 1.00 82.38 88 CYS A O 1
ATOM 704 N N . ARG A 1 89 ? -14.756 -9.769 83.715 1.00 81.12 89 ARG A N 1
ATOM 705 C CA . ARG A 1 89 ? -13.668 -10.696 84.092 1.00 81.12 89 ARG A CA 1
ATOM 706 C C . ARG A 1 89 ? -14.046 -11.648 85.228 1.00 81.12 89 ARG A C 1
ATOM 708 O O . ARG A 1 89 ? -13.382 -12.662 85.400 1.00 81.12 89 ARG A O 1
ATOM 715 N N . ALA A 1 90 ? -15.076 -11.311 86.004 1.00 76.00 90 ALA A N 1
ATOM 716 C CA . ALA A 1 90 ? -15.500 -12.066 87.182 1.00 76.00 90 ALA A CA 1
ATOM 717 C C . ALA A 1 90 ? -16.639 -13.063 86.901 1.00 76.00 90 ALA A C 1
ATOM 719 O O . ALA A 1 90 ? -16.852 -13.973 87.696 1.00 76.00 90 ALA A O 1
ATOM 720 N N . CYS A 1 91 ? -17.371 -12.913 85.792 1.00 78.44 91 CYS A N 1
ATOM 721 C CA . CYS A 1 91 ? -18.453 -13.820 85.408 1.00 78.44 91 CYS A CA 1
ATOM 722 C C . CYS A 1 91 ? -18.647 -13.861 83.877 1.00 78.44 91 CYS A C 1
ATOM 724 O O . CYS A 1 91 ? -18.108 -13.005 83.175 1.00 78.44 91 CYS A O 1
ATOM 726 N N . PRO A 1 92 ? -19.434 -14.808 83.329 1.00 77.50 92 PRO A N 1
ATOM 727 C CA . PRO A 1 92 ? -19.676 -14.929 81.884 1.00 77.50 92 PRO A CA 1
ATOM 728 C C . PRO A 1 92 ? -20.491 -13.789 81.243 1.00 77.50 92 PRO A C 1
ATOM 730 O O . PRO A 1 92 ? -20.827 -13.867 80.067 1.00 77.50 92 PRO A O 1
ATOM 733 N N . TYR A 1 93 ? -20.829 -12.729 81.983 1.00 81.00 93 TYR A N 1
ATOM 734 C CA . TYR A 1 93 ? -21.686 -11.651 81.495 1.00 81.00 93 TYR A CA 1
ATOM 735 C C . TYR A 1 93 ? -21.026 -10.833 80.373 1.00 81.00 93 TYR A C 1
ATOM 737 O O . TYR A 1 93 ? -19.919 -10.305 80.537 1.00 81.00 93 TYR A O 1
ATOM 745 N N . VAL A 1 94 ? -21.744 -10.670 79.256 1.00 83.88 94 VAL A N 1
ATOM 746 C CA . VAL A 1 94 ? -21.322 -9.882 78.090 1.00 83.88 94 VAL A CA 1
ATOM 747 C C . VAL A 1 94 ? -22.331 -8.773 77.793 1.00 83.88 94 VAL A C 1
ATOM 749 O O . VAL A 1 94 ? -23.545 -8.967 77.847 1.00 83.88 94 VAL A O 1
ATOM 752 N N . VAL A 1 95 ? -21.838 -7.583 77.447 1.00 83.56 95 VAL A N 1
ATOM 753 C CA . VAL A 1 95 ? -22.661 -6.470 76.956 1.00 83.56 95 VAL A CA 1
ATOM 754 C C . VAL A 1 95 ? -21.842 -5.561 76.047 1.00 83.56 95 VAL A C 1
ATOM 756 O O . VAL A 1 95 ? -20.633 -5.473 76.183 1.00 83.56 95 VAL A O 1
ATOM 759 N N . ARG A 1 96 ? -22.485 -4.839 75.132 1.00 83.12 96 ARG A N 1
ATOM 760 C CA . ARG A 1 96 ? -21.788 -3.979 74.157 1.00 83.12 96 ARG A CA 1
ATOM 761 C C . ARG A 1 96 ? -21.473 -2.567 74.662 1.00 83.12 96 ARG A C 1
ATOM 763 O O . ARG A 1 96 ? -20.586 -1.892 74.164 1.00 83.12 96 ARG A O 1
ATOM 770 N N . THR A 1 97 ? -22.194 -2.085 75.677 1.00 76.69 97 THR A N 1
ATOM 771 C CA . THR A 1 97 ? -22.038 -0.705 76.171 1.00 76.69 97 THR A CA 1
ATOM 772 C C . THR A 1 97 ? -21.353 -0.655 77.531 1.00 76.69 97 THR A C 1
ATOM 774 O O . THR A 1 97 ? -21.804 -1.304 78.480 1.00 76.69 97 THR A O 1
ATOM 777 N N . VAL A 1 98 ? -20.357 0.225 77.672 1.00 78.31 98 VAL A N 1
ATOM 778 C CA . VAL A 1 98 ? -19.621 0.448 78.930 1.00 78.31 98 VAL A CA 1
ATOM 779 C C . VAL A 1 98 ? -20.553 0.811 80.091 1.00 78.31 98 VAL A C 1
ATOM 781 O O . VAL A 1 98 ? -20.358 0.333 81.202 1.00 78.31 98 VAL A O 1
ATOM 784 N N . ARG A 1 99 ? -21.607 1.605 79.849 1.00 78.81 99 ARG A N 1
ATOM 785 C CA . ARG A 1 99 ? -22.587 1.996 80.881 1.00 78.81 99 ARG A CA 1
ATOM 786 C C . ARG A 1 99 ? -23.252 0.784 81.541 1.00 78.81 99 ARG A C 1
ATOM 788 O O . ARG A 1 99 ? -23.321 0.731 82.768 1.00 78.81 99 ARG A O 1
ATOM 795 N N . ASN A 1 100 ? -23.707 -0.176 80.738 1.00 80.25 100 ASN A N 1
ATOM 796 C CA . ASN A 1 100 ? -24.361 -1.387 81.236 1.00 80.25 100 ASN A CA 1
ATOM 797 C C . ASN A 1 100 ? -23.354 -2.321 81.915 1.00 80.25 100 ASN A C 1
ATOM 799 O O . ASN A 1 100 ? -23.688 -2.934 82.922 1.00 80.25 100 ASN A O 1
ATOM 803 N N . MET A 1 101 ? -22.109 -2.378 81.427 1.00 81.94 101 MET A N 1
ATOM 804 C CA . MET A 1 101 ? -21.051 -3.151 82.085 1.00 81.94 101 MET A CA 1
ATOM 805 C C . MET A 1 101 ? -20.703 -2.563 83.460 1.00 81.94 101 MET A C 1
ATOM 807 O O . MET A 1 101 ? -20.634 -3.277 84.451 1.00 81.94 101 MET A O 1
ATOM 811 N N . GLN A 1 102 ? -20.584 -1.238 83.561 1.00 79.62 102 GLN A N 1
ATOM 812 C CA . GLN A 1 102 ? -20.377 -0.538 84.831 1.00 79.62 102 GLN A CA 1
ATOM 813 C C . GLN A 1 102 ? -21.541 -0.716 85.809 1.00 79.62 102 GLN A C 1
ATOM 815 O O . GLN A 1 102 ? -21.337 -0.694 87.021 1.00 79.62 102 GLN A O 1
ATOM 820 N N . GLN A 1 103 ? -22.776 -0.802 85.311 1.00 80.50 103 GLN A N 1
ATOM 821 C CA . GLN A 1 103 ? -23.944 -1.106 86.135 1.00 80.50 103 GLN A CA 1
ATOM 822 C C . GLN A 1 103 ? -23.885 -2.548 86.653 1.00 80.50 103 GLN A C 1
ATOM 824 O O . GLN A 1 103 ? -23.960 -2.749 87.860 1.00 80.50 103 GLN A O 1
ATOM 829 N N . HIS A 1 104 ? -23.630 -3.516 85.772 1.00 82.12 104 HIS A N 1
ATOM 830 C CA . HIS A 1 104 ? -23.448 -4.917 86.143 1.00 82.12 104 HIS A CA 1
ATOM 831 C C . HIS A 1 104 ? -22.332 -5.100 87.185 1.00 82.12 104 HIS A C 1
ATOM 833 O O . HIS A 1 104 ? -22.566 -5.686 88.239 1.00 82.12 104 HIS A O 1
ATOM 839 N N . CYS A 1 105 ? -21.141 -4.533 86.956 1.00 80.06 105 CYS A N 1
ATOM 840 C CA . CYS A 1 105 ? -20.038 -4.623 87.913 1.00 80.06 105 CYS A CA 1
ATOM 841 C C . CYS A 1 105 ? -20.392 -3.977 89.265 1.00 80.06 105 CYS A C 1
ATOM 843 O O . CYS A 1 105 ? -19.974 -4.489 90.302 1.00 80.06 105 CYS A O 1
ATOM 845 N N . ARG A 1 106 ? -21.168 -2.880 89.276 1.00 80.88 106 ARG A N 1
ATOM 846 C CA . ARG A 1 106 ? -21.656 -2.236 90.511 1.00 80.88 106 ARG A CA 1
ATOM 847 C C . ARG A 1 106 ? -22.592 -3.142 91.303 1.00 80.88 106 ARG A C 1
ATOM 849 O O . ARG A 1 106 ? -22.419 -3.279 92.507 1.00 80.88 106 ARG A O 1
ATOM 856 N N . GLU A 1 107 ? -23.576 -3.726 90.629 1.00 82.88 107 GLU A N 1
ATOM 857 C CA . GLU A 1 107 ? -24.658 -4.488 91.258 1.00 82.88 107 GLU A CA 1
ATOM 858 C C . GLU A 1 107 ? -24.221 -5.902 91.663 1.00 82.88 107 GLU A C 1
ATOM 860 O O . GLU A 1 107 ? -24.534 -6.343 92.763 1.00 82.88 107 GLU A O 1
ATOM 865 N N . GLN A 1 108 ? -23.469 -6.597 90.803 1.00 81.62 108 GLN A N 1
ATOM 866 C CA . GLN A 1 108 ? -23.117 -8.014 90.982 1.00 81.62 108 GLN A CA 1
ATOM 867 C C . GLN A 1 108 ? -21.742 -8.229 91.622 1.00 81.62 108 GLN A C 1
ATOM 869 O O . GLN A 1 108 ? -21.491 -9.261 92.239 1.00 81.62 108 GLN A O 1
ATOM 874 N N . HIS A 1 109 ? -20.832 -7.263 91.476 1.00 80.81 109 HIS A N 1
ATOM 875 C CA . HIS A 1 109 ? -19.449 -7.385 91.952 1.00 80.81 109 HIS A CA 1
ATOM 876 C C . HIS A 1 109 ? -19.047 -6.269 92.924 1.00 80.81 109 HIS A C 1
ATOM 878 O O . HIS A 1 109 ? -17.874 -6.157 93.275 1.00 80.81 109 HIS A O 1
ATOM 884 N N . GLY A 1 110 ? -19.997 -5.426 93.352 1.00 70.94 110 GLY A N 1
ATOM 885 C CA . GLY A 1 110 ? -19.744 -4.325 94.286 1.00 70.94 110 GLY A CA 1
ATOM 886 C C . GLY A 1 110 ? -18.730 -3.296 93.775 1.00 70.94 110 GLY A C 1
ATOM 887 O O . GLY A 1 110 ? -18.130 -2.574 94.570 1.00 70.94 110 GLY A O 1
ATOM 888 N N . TRP A 1 111 ? -18.492 -3.237 92.461 1.00 76.62 111 TRP A N 1
ATOM 889 C CA . TRP A 1 111 ? -17.476 -2.370 91.872 1.00 76.62 111 TRP A CA 1
ATOM 890 C C . TRP A 1 111 ? -17.875 -0.905 92.021 1.00 76.62 111 TRP A C 1
ATOM 892 O O . TRP A 1 111 ? -18.885 -0.473 91.476 1.00 76.62 111 TRP A O 1
ATOM 902 N N . VAL A 1 112 ? -17.070 -0.109 92.718 1.00 66.81 112 VAL A N 1
ATOM 903 C CA . VAL A 1 112 ? -17.302 1.332 92.860 1.00 66.81 112 VAL A CA 1
ATOM 904 C C . VAL A 1 112 ? -16.424 2.077 91.863 1.00 66.81 112 VAL A C 1
ATOM 906 O O . VAL A 1 112 ? -15.208 1.913 91.852 1.00 66.81 112 VAL A O 1
ATOM 909 N N . ASN A 1 113 ? -17.049 2.916 91.034 1.00 62.19 113 ASN A N 1
ATOM 910 C CA . ASN A 1 113 ? -16.329 3.792 90.116 1.00 62.19 113 ASN A CA 1
ATOM 911 C C . ASN A 1 113 ? -15.567 4.860 90.920 1.00 62.19 113 ASN A C 1
ATOM 913 O O . ASN A 1 113 ? -16.166 5.635 91.667 1.00 62.19 113 ASN A O 1
ATOM 917 N N . ASP A 1 114 ? -14.252 4.897 90.755 1.00 59.78 114 ASP A N 1
ATOM 918 C CA . ASP A 1 114 ? -13.313 5.791 91.430 1.00 59.78 114 ASP A CA 1
ATOM 919 C C . ASP A 1 114 ? -13.325 7.233 90.873 1.00 59.78 114 ASP A C 1
ATOM 921 O O . ASP A 1 114 ? -12.680 8.128 91.424 1.00 59.78 114 ASP A O 1
ATOM 925 N N . TRP A 1 115 ? -14.114 7.513 89.829 1.00 54.19 115 TRP A N 1
ATOM 926 C CA . TRP A 1 115 ? -14.285 8.852 89.256 1.00 54.19 115 TRP A CA 1
ATOM 927 C C . TRP A 1 115 ? -15.492 9.629 89.811 1.00 54.19 115 TRP A C 1
ATOM 929 O O . TRP A 1 115 ? -16.652 9.309 89.545 1.00 54.19 115 TRP A O 1
ATOM 939 N N . LYS A 1 116 ? -15.227 10.757 90.492 1.00 43.25 116 LYS A N 1
ATOM 940 C CA . LYS A 1 116 ? -16.234 11.786 90.826 1.00 43.25 116 LYS A CA 1
ATOM 941 C C . LYS A 1 116 ? -16.374 12.802 89.680 1.00 43.25 116 LYS A C 1
ATOM 943 O O . LYS A 1 116 ? -15.379 13.306 89.163 1.00 43.25 116 LYS A O 1
ATOM 948 N N . ARG A 1 117 ? -17.612 13.138 89.290 1.00 33.09 117 ARG A N 1
ATOM 949 C CA . ARG A 1 117 ? -17.912 14.154 88.258 1.00 33.09 117 ARG A CA 1
ATOM 950 C C . ARG A 1 117 ? -17.399 15.539 88.681 1.00 33.09 117 ARG A C 1
ATOM 952 O O . ARG A 1 117 ? -17.897 16.095 89.652 1.00 33.09 117 ARG A O 1
ATOM 959 N N . GLY A 1 118 ? -16.490 16.117 87.889 1.00 35.38 118 GLY A N 1
ATOM 960 C CA . GLY A 1 118 ? -16.204 17.557 87.894 1.00 35.38 118 GLY A CA 1
ATOM 961 C C . GLY A 1 118 ? -14.726 17.946 87.983 1.00 35.38 118 GLY A C 1
ATOM 962 O O . GLY A 1 118 ? -14.274 18.349 89.046 1.00 35.38 118 GLY A O 1
ATOM 963 N N . ARG A 1 119 ? -13.996 17.888 86.858 1.00 32.59 119 ARG A N 1
ATOM 964 C CA . ARG A 1 119 ? -12.940 18.841 86.426 1.00 32.59 119 ARG A CA 1
ATOM 965 C C . ARG A 1 119 ? -12.348 18.379 85.087 1.00 32.59 119 ARG A C 1
ATOM 967 O O . ARG A 1 119 ? -12.108 17.193 84.897 1.00 32.59 119 ARG A O 1
ATOM 974 N N . ARG A 1 120 ? -12.123 19.317 84.156 1.00 33.62 120 ARG A N 1
ATOM 975 C CA . ARG A 1 120 ? -11.410 19.067 82.886 1.00 33.62 120 ARG A CA 1
ATOM 976 C C . ARG A 1 120 ? -9.920 18.848 83.174 1.00 33.62 120 ARG A C 1
ATOM 978 O O . ARG A 1 120 ? -9.351 19.601 83.958 1.00 33.62 120 ARG A O 1
ATOM 985 N N . MET A 1 121 ? -9.291 17.888 82.499 1.00 34.47 121 MET A N 1
ATOM 986 C CA . MET A 1 121 ? -7.833 17.715 82.473 1.00 34.47 121 MET A CA 1
ATOM 987 C C . MET A 1 121 ? -7.337 17.708 81.026 1.00 34.47 121 MET A C 1
ATOM 989 O O . MET A 1 121 ? -7.958 17.111 80.149 1.00 34.47 121 MET A O 1
ATOM 993 N N . ARG A 1 122 ? -6.225 18.418 80.810 1.00 32.78 122 ARG A N 1
ATOM 994 C CA . ARG A 1 122 ? -5.475 18.513 79.556 1.00 32.78 122 ARG A CA 1
ATOM 995 C C . ARG A 1 122 ? -4.608 17.259 79.359 1.00 32.78 122 ARG A C 1
ATOM 997 O O . ARG A 1 122 ? -3.945 16.829 80.289 1.00 32.78 122 ARG A O 1
ATOM 1004 N N . VAL A 1 123 ? -4.658 16.736 78.134 1.00 36.34 123 VAL A N 1
ATOM 1005 C CA . VAL A 1 123 ? -3.624 16.066 77.318 1.00 36.34 123 VAL A CA 1
ATOM 1006 C C . VAL A 1 123 ? -2.523 15.243 78.029 1.00 36.34 123 VAL A C 1
ATOM 1008 O O . VAL A 1 123 ? -1.595 15.784 78.617 1.00 36.34 123 VAL A O 1
ATOM 1011 N N . ASN A 1 124 ? -2.604 13.930 77.763 1.00 35.19 124 ASN A N 1
ATOM 1012 C CA . ASN A 1 124 ? -1.536 12.934 77.565 1.00 35.19 124 ASN A CA 1
ATOM 1013 C C . ASN A 1 124 ? -0.830 12.296 78.783 1.00 35.19 124 ASN A C 1
ATOM 1015 O O . ASN A 1 124 ? 0.262 12.698 79.170 1.00 35.19 124 ASN A O 1
ATOM 1019 N N . VAL A 1 125 ? -1.410 11.190 79.279 1.00 35.72 125 VAL A N 1
ATOM 1020 C CA . VAL A 1 125 ? -0.653 10.025 79.784 1.00 35.72 125 VAL A CA 1
ATOM 1021 C C . VAL A 1 125 ? -1.350 8.735 79.305 1.00 35.72 125 VAL A C 1
ATOM 1023 O O . VAL A 1 125 ? -2.509 8.515 79.670 1.00 35.72 125 VAL A O 1
ATOM 1026 N N . PRO A 1 126 ? -0.676 7.874 78.520 1.00 41.56 126 PRO A N 1
ATOM 1027 C CA . PRO A 1 126 ? -1.161 6.557 78.130 1.00 41.56 126 PRO A CA 1
ATOM 1028 C C . PRO A 1 126 ? -0.801 5.522 79.207 1.00 41.56 126 PRO A C 1
ATOM 1030 O O . PRO A 1 126 ? 0.354 5.158 79.397 1.00 41.56 126 PRO A O 1
ATOM 1033 N N . SER A 1 127 ? -1.807 5.028 79.922 1.00 37.75 127 SER A N 1
ATOM 1034 C CA . SER A 1 127 ? -1.724 3.757 80.640 1.00 37.75 127 SER A CA 1
ATOM 1035 C C . SER A 1 127 ? -3.115 3.142 80.624 1.00 37.75 127 SER A C 1
ATOM 1037 O O . SER A 1 127 ? -4.071 3.751 81.113 1.00 37.75 127 SER A O 1
ATOM 1039 N N . ALA A 1 128 ? -3.246 1.976 79.992 1.00 43.06 128 ALA A N 1
ATOM 1040 C CA . ALA A 1 128 ? -4.472 1.192 79.982 1.00 43.06 128 ALA A CA 1
ATOM 1041 C C . ALA A 1 128 ? -4.819 0.802 81.428 1.00 43.06 128 ALA A C 1
ATOM 1043 O O . ALA A 1 128 ? -4.290 -0.163 81.977 1.00 43.06 128 ALA A O 1
ATOM 1044 N N . ARG A 1 129 ? -5.666 1.605 82.083 1.00 56.09 129 ARG A N 1
ATOM 1045 C CA . ARG A 1 129 ? -6.137 1.334 83.446 1.00 56.09 129 ARG A CA 1
ATOM 1046 C C . ARG A 1 129 ? -6.908 0.014 83.442 1.00 56.09 129 ARG A C 1
ATOM 1048 O O . ARG A 1 129 ? -7.704 -0.229 82.537 1.00 56.09 129 ARG A O 1
ATOM 1055 N N . GLN A 1 130 ? -6.665 -0.831 84.443 1.00 58.28 130 GLN A N 1
ATOM 1056 C CA . GLN A 1 130 ? -7.310 -2.139 84.568 1.00 58.28 130 GLN A CA 1
ATOM 1057 C C . GLN A 1 130 ? -8.811 -1.969 84.826 1.00 58.28 130 GLN A C 1
ATOM 1059 O O . GLN A 1 130 ? -9.256 -1.820 85.960 1.00 58.28 130 GLN A O 1
ATOM 1064 N N . VAL A 1 131 ? -9.597 -1.973 83.756 1.00 69.00 131 VAL A N 1
ATOM 1065 C CA . VAL A 1 131 ? -11.051 -2.090 83.835 1.00 69.00 131 VAL A CA 1
ATOM 1066 C C . VAL A 1 131 ? -11.436 -3.542 84.166 1.00 69.00 131 VAL A C 1
ATOM 1068 O O . VAL A 1 131 ? -10.746 -4.471 83.738 1.00 69.00 131 VAL A O 1
ATOM 1071 N N . PRO A 1 132 ? -12.525 -3.775 84.923 1.00 73.69 132 PRO A N 1
ATOM 1072 C CA . PRO A 1 132 ? -12.944 -5.118 85.343 1.00 73.69 132 PRO A CA 1
ATOM 1073 C C . PRO A 1 132 ? -13.579 -5.958 84.218 1.00 73.69 132 PRO A C 1
ATOM 1075 O O . PRO A 1 132 ? -14.111 -7.036 84.473 1.00 73.69 132 PRO A O 1
ATOM 1078 N N . TRP A 1 133 ? -13.511 -5.495 82.970 1.00 77.50 133 TRP A N 1
ATOM 1079 C CA . TRP A 1 133 ? -13.985 -6.193 81.780 1.00 77.50 133 TRP A CA 1
ATOM 1080 C C . TRP A 1 133 ? -12.899 -6.231 80.698 1.00 77.50 133 TRP A C 1
ATOM 1082 O O . TRP A 1 133 ? -11.954 -5.443 80.705 1.00 77.50 133 TRP A O 1
ATOM 1092 N N . THR A 1 134 ? -13.021 -7.163 79.765 1.00 79.44 134 THR A N 1
ATOM 1093 C CA . THR A 1 134 ? -12.195 -7.249 78.558 1.00 79.44 134 THR A CA 1
ATOM 1094 C C . THR A 1 134 ? -12.987 -6.658 77.396 1.00 79.44 134 THR A C 1
ATOM 1096 O O . THR A 1 134 ? -14.158 -6.998 77.228 1.00 79.44 134 THR A O 1
ATOM 1099 N N . ALA A 1 135 ? -12.377 -5.732 76.656 1.00 73.62 135 ALA A N 1
ATOM 1100 C CA . ALA A 1 135 ? -12.954 -5.136 75.452 1.00 73.62 135 ALA A CA 1
ATOM 1101 C C . ALA A 1 135 ? -12.562 -5.937 74.199 1.00 73.62 135 ALA A C 1
ATOM 1103 O O . ALA A 1 135 ? -11.688 -6.801 74.273 1.00 73.62 135 ALA A O 1
ATOM 1104 N N . ASP A 1 136 ? -13.204 -5.634 73.071 1.00 74.12 136 ASP A N 1
ATOM 1105 C CA . ASP A 1 136 ? -12.922 -6.209 71.748 1.00 74.12 136 ASP A CA 1
ATOM 1106 C C . ASP A 1 136 ? -13.190 -7.724 71.638 1.00 74.12 136 ASP A C 1
ATOM 1108 O O . ASP A 1 136 ? -12.526 -8.446 70.880 1.00 74.12 136 ASP A O 1
ATOM 1112 N N . ILE A 1 137 ? -14.175 -8.227 72.396 1.00 81.06 137 ILE A N 1
ATOM 1113 C CA . ILE A 1 137 ? -14.665 -9.600 72.226 1.00 81.06 137 ILE A CA 1
ATOM 1114 C C . ILE A 1 137 ? -15.746 -9.658 71.141 1.00 81.06 137 ILE A C 1
ATOM 1116 O O . ILE A 1 137 ? -16.559 -8.744 70.992 1.00 81.06 137 ILE A O 1
ATOM 1120 N N . HIS A 1 138 ? -15.771 -10.759 70.390 1.00 81.19 138 HIS A N 1
ATOM 1121 C CA . HIS A 1 138 ? -16.831 -11.011 69.420 1.00 81.19 138 HIS A CA 1
ATOM 1122 C C . HIS A 1 138 ? -18.034 -11.583 70.164 1.00 81.19 138 HIS A C 1
ATOM 1124 O O . HIS A 1 138 ? -17.891 -12.549 70.912 1.00 81.19 138 HIS A O 1
ATOM 1130 N N . CYS A 1 139 ? -19.211 -10.986 69.992 1.00 82.50 139 CYS A N 1
ATOM 1131 C CA . CYS A 1 139 ? -20.411 -11.433 70.686 1.00 82.50 139 CYS A CA 1
ATOM 1132 C C . CYS A 1 139 ? -21.630 -11.532 69.771 1.00 82.50 139 CYS A C 1
ATOM 1134 O O . CYS A 1 139 ? -21.796 -10.758 68.826 1.00 82.50 139 CYS A O 1
ATOM 1136 N N . GLN A 1 140 ? -22.495 -12.498 70.062 1.00 84.56 140 GLN A N 1
ATOM 1137 C CA . GLN A 1 140 ? -23.767 -12.695 69.374 1.00 84.56 140 GLN A CA 1
ATOM 1138 C C . GLN A 1 140 ? -24.921 -12.695 70.377 1.00 84.56 140 GLN A C 1
ATOM 1140 O O . GLN A 1 140 ? -24.724 -12.768 71.591 1.00 84.56 140 GLN A O 1
ATOM 1145 N N . ARG A 1 141 ? -26.141 -12.562 69.854 1.00 85.94 141 ARG A N 1
ATOM 1146 C CA . ARG A 1 141 ? -27.382 -12.588 70.626 1.00 85.94 141 ARG A CA 1
ATOM 1147 C C . ARG A 1 141 ? -28.429 -13.382 69.854 1.00 85.94 141 ARG A C 1
ATOM 1149 O O . ARG A 1 141 ? -28.665 -13.085 68.687 1.00 85.94 141 ARG A O 1
ATOM 1156 N N . LEU A 1 142 ? -29.057 -14.357 70.512 1.00 81.38 142 LEU A N 1
ATOM 1157 C CA . LEU A 1 142 ? -30.036 -15.258 69.892 1.00 81.38 142 LEU A CA 1
ATOM 1158 C C . LEU A 1 142 ? -31.392 -14.584 69.648 1.00 81.38 142 LEU A C 1
ATOM 1160 O O . LEU A 1 142 ? -31.911 -14.632 68.536 1.00 81.38 142 LEU A O 1
ATOM 1164 N N . PHE A 1 143 ? -31.953 -13.934 70.671 1.00 81.06 143 PHE A N 1
ATOM 1165 C CA . PHE A 1 143 ? -33.299 -13.350 70.645 1.00 81.06 143 PHE A CA 1
ATOM 1166 C C . PHE A 1 143 ? -33.254 -11.818 70.664 1.00 81.06 143 PHE A C 1
ATOM 1168 O O . PHE A 1 143 ? -32.368 -11.210 71.270 1.00 81.06 143 PHE A O 1
ATOM 1175 N N . ALA A 1 144 ? -34.233 -11.165 70.033 1.00 73.31 144 ALA A N 1
ATOM 1176 C CA . ALA A 1 144 ? -34.325 -9.703 70.034 1.00 73.31 144 ALA A CA 1
ATOM 1177 C C . ALA A 1 144 ? -34.661 -9.130 71.430 1.00 73.31 144 ALA A C 1
ATOM 1179 O O . ALA A 1 144 ? -34.233 -8.019 71.754 1.00 73.31 144 ALA A O 1
ATOM 1180 N N . GLY A 1 145 ? -35.382 -9.900 72.252 1.00 72.50 145 GLY A N 1
ATOM 1181 C CA . GLY A 1 145 ? -35.754 -9.607 73.639 1.00 72.50 145 GLY A CA 1
ATOM 1182 C C . GLY A 1 145 ? -36.311 -10.861 74.328 1.00 72.50 145 GLY A C 1
ATOM 1183 O O . GLY A 1 145 ? -36.595 -11.837 73.641 1.00 72.50 145 GLY A O 1
ATOM 1184 N N . GLY A 1 146 ? -36.432 -10.833 75.660 1.00 72.62 146 GLY A N 1
ATOM 1185 C CA . GLY A 1 146 ? -36.915 -11.958 76.479 1.00 72.62 146 GLY A CA 1
ATOM 1186 C C . GLY A 1 146 ? -35.830 -12.638 77.335 1.00 72.62 146 GLY A C 1
ATOM 1187 O O . GLY A 1 146 ? -34.690 -12.163 77.350 1.00 72.62 146 GLY A O 1
ATOM 1188 N N . PRO A 1 147 ? -36.167 -13.726 78.060 1.00 60.50 147 PRO A N 1
ATOM 1189 C CA . PRO A 1 147 ? -35.298 -14.364 79.062 1.00 60.50 147 PRO A CA 1
ATOM 1190 C C . PRO A 1 147 ? -33.944 -14.860 78.529 1.00 60.50 147 PRO A C 1
ATOM 1192 O O . PRO A 1 147 ? -32.950 -14.778 79.236 1.00 60.50 147 PRO A O 1
ATOM 1195 N N . ALA A 1 148 ? -33.872 -15.282 77.262 1.00 66.06 148 ALA A N 1
ATOM 1196 C CA . ALA A 1 148 ? -32.648 -15.783 76.621 1.00 66.06 148 ALA A CA 1
ATOM 1197 C C . ALA A 1 148 ? -31.979 -14.757 75.672 1.00 66.06 148 ALA A C 1
ATOM 1199 O O . ALA A 1 148 ? -31.187 -15.110 74.799 1.00 66.06 148 ALA A O 1
ATOM 1200 N N . SER A 1 149 ? -32.290 -13.461 75.811 1.00 77.06 149 SER A N 1
ATOM 1201 C CA . SER A 1 149 ? -31.757 -12.386 74.947 1.00 77.06 149 SER A CA 1
ATOM 1202 C C . SER A 1 149 ? -30.392 -11.827 75.385 1.00 77.06 149 SER A C 1
ATOM 1204 O O . SER A 1 149 ? -30.016 -10.710 75.019 1.00 77.06 149 SER A O 1
ATOM 1206 N N . HIS A 1 150 ? -29.628 -12.584 76.170 1.00 77.12 150 HIS A N 1
ATOM 1207 C CA . HIS A 1 150 ? -28.305 -12.163 76.625 1.00 77.12 150 HIS A CA 1
ATOM 1208 C C . HIS A 1 150 ? -27.255 -12.271 75.507 1.00 77.12 150 HIS A C 1
ATOM 1210 O O . HIS A 1 150 ? -27.388 -13.063 74.571 1.00 77.12 150 HIS A O 1
ATOM 1216 N N . TRP A 1 151 ? -26.218 -11.431 75.586 1.00 83.38 151 TRP A N 1
ATOM 1217 C CA . TRP A 1 151 ? -25.055 -11.536 74.705 1.00 83.38 151 TRP A CA 1
ATOM 1218 C C . TRP A 1 151 ? -24.125 -12.634 75.223 1.00 83.38 151 TRP A C 1
ATOM 1220 O O . TRP A 1 151 ? -23.951 -12.761 76.434 1.00 83.38 151 TRP A O 1
ATOM 1230 N N . PHE A 1 152 ? -23.498 -13.378 74.317 1.00 84.38 152 PHE A N 1
ATOM 1231 C CA . PHE A 1 152 ? -22.501 -14.405 74.634 1.00 84.38 152 PHE A CA 1
ATOM 1232 C C . PHE A 1 152 ? -21.265 -14.251 73.739 1.00 84.38 152 PHE A C 1
ATOM 1234 O O . PHE A 1 152 ? -21.355 -13.678 72.649 1.00 84.38 152 PHE A O 1
ATOM 1241 N N . GLU A 1 153 ? -20.103 -14.700 74.219 1.00 82.81 153 GLU A N 1
ATOM 1242 C CA . GLU A 1 153 ? -18.829 -14.616 73.490 1.00 82.81 153 GLU A CA 1
ATOM 1243 C C . GLU A 1 153 ? -18.719 -15.739 72.451 1.00 82.81 153 GLU A C 1
ATOM 1245 O O . GLU A 1 153 ? -19.005 -16.896 72.754 1.00 82.81 153 GLU A O 1
ATOM 1250 N N . VAL A 1 154 ? -18.243 -15.410 71.250 1.00 82.69 154 VAL A N 1
ATOM 1251 C CA . VAL A 1 154 ? -17.954 -16.372 70.176 1.00 82.69 154 VAL A CA 1
ATOM 1252 C C . VAL A 1 154 ? -16.489 -16.295 69.755 1.00 82.69 154 VAL A C 1
ATOM 1254 O O . VAL A 1 154 ? -15.851 -15.246 69.875 1.00 82.69 154 VAL A O 1
ATOM 1257 N N . GLN A 1 155 ? -15.938 -17.408 69.268 1.00 76.00 155 GLN A N 1
ATOM 1258 C CA . GLN A 1 155 ? -14.545 -17.465 68.822 1.00 76.00 155 GLN A CA 1
ATOM 1259 C C . GLN A 1 155 ? -14.305 -16.499 67.660 1.00 76.00 155 GLN A C 1
ATOM 1261 O O . GLN A 1 155 ? -15.118 -16.394 66.738 1.00 76.00 155 GLN A O 1
ATOM 1266 N N . LYS A 1 156 ? -13.145 -15.828 67.677 1.00 65.31 156 LYS A N 1
ATOM 1267 C CA . LYS A 1 156 ? -12.602 -15.200 66.469 1.00 65.31 156 LYS A CA 1
ATOM 1268 C C . LYS A 1 156 ? -12.438 -16.306 65.436 1.00 65.31 156 LYS A C 1
ATOM 1270 O O . LYS A 1 156 ? -11.772 -17.295 65.732 1.00 65.31 156 LYS A O 1
ATOM 1275 N N . THR A 1 157 ? -13.047 -16.154 64.266 1.00 48.44 157 THR A N 1
ATOM 1276 C CA . THR A 1 157 ? -12.833 -17.058 63.135 1.00 48.44 157 THR A CA 1
ATOM 1277 C C . THR A 1 157 ? -11.338 -17.056 62.816 1.00 48.44 157 THR A C 1
ATOM 1279 O O . THR A 1 157 ? -10.832 -16.123 62.204 1.00 48.44 157 THR A O 1
ATOM 1282 N N . ALA A 1 158 ? -10.613 -18.042 63.340 1.00 38.75 158 ALA A N 1
ATOM 1283 C CA . ALA A 1 158 ? -9.194 -18.212 63.105 1.00 38.75 158 ALA A CA 1
ATOM 1284 C C . ALA A 1 158 ? -9.035 -18.982 61.795 1.00 38.75 158 ALA A C 1
ATOM 1286 O O . ALA A 1 158 ? -9.369 -20.166 61.715 1.00 38.75 158 ALA A O 1
ATOM 1287 N N . GLU A 1 159 ? -8.532 -18.298 60.773 1.00 35.97 159 GLU A N 1
ATOM 1288 C CA . GLU A 1 159 ? -7.854 -18.941 59.655 1.00 35.97 159 GLU A CA 1
ATOM 1289 C C . GLU A 1 159 ? -6.764 -19.863 60.230 1.00 35.97 159 GLU A C 1
ATOM 1291 O O . GLU A 1 159 ? -5.974 -19.464 61.092 1.00 35.97 159 GLU A O 1
ATOM 1296 N N . ARG A 1 160 ? -6.780 -21.143 59.835 1.00 26.56 160 ARG A N 1
ATOM 1297 C CA . ARG A 1 160 ? -5.732 -22.098 60.223 1.00 26.56 160 ARG A CA 1
ATOM 1298 C C . ARG A 1 160 ? -4.414 -21.731 59.522 1.00 26.56 160 ARG A C 1
ATOM 1300 O O . ARG A 1 160 ? -4.451 -21.194 58.423 1.00 26.56 160 ARG A O 1
ATOM 1307 N N . PRO A 1 161 ? -3.271 -22.047 60.149 1.00 34.81 161 PRO A N 1
ATOM 1308 C CA . PRO A 1 161 ? -2.037 -21.289 60.004 1.00 34.81 161 PRO A CA 1
ATOM 1309 C C . PRO A 1 161 ? -1.090 -21.875 58.952 1.00 34.81 161 PRO A C 1
ATOM 1311 O O . PRO A 1 161 ? -0.877 -23.086 58.937 1.00 34.81 161 PRO A O 1
ATOM 1314 N N . GLU A 1 162 ? -0.411 -21.007 58.204 1.00 30.98 162 GLU A N 1
ATOM 1315 C CA . GLU A 1 162 ? 0.962 -21.256 57.756 1.00 30.98 162 GLU A CA 1
ATOM 1316 C C . GLU A 1 162 ? 1.867 -20.107 58.203 1.00 30.98 162 GLU A C 1
ATOM 1318 O O . GLU A 1 162 ? 1.441 -18.969 58.386 1.00 30.98 162 GLU A O 1
ATOM 1323 N N . GLN A 1 163 ? 3.083 -20.495 58.561 1.00 28.31 163 GLN A N 1
ATOM 1324 C CA . GLN A 1 163 ? 3.950 -19.830 59.515 1.00 28.31 163 GLN A CA 1
ATOM 1325 C C . GLN A 1 163 ? 4.879 -18.806 58.863 1.00 28.31 163 GLN A C 1
ATOM 1327 O O . GLN A 1 163 ? 5.343 -18.984 57.744 1.00 28.31 163 GLN A O 1
ATOM 1332 N N . ASP A 1 164 ? 5.236 -17.843 59.711 1.00 27.08 164 ASP A N 1
ATOM 1333 C CA . ASP A 1 164 ? 6.455 -17.037 59.733 1.00 27.08 164 ASP A CA 1
ATOM 1334 C C . ASP A 1 164 ? 6.628 -15.878 58.742 1.00 27.08 164 ASP A C 1
ATOM 1336 O O . ASP A 1 164 ? 6.952 -16.037 57.570 1.00 27.08 164 ASP A O 1
ATOM 1340 N N . GLY A 1 165 ? 6.608 -14.674 59.331 1.00 27.41 165 GLY A N 1
ATOM 1341 C CA . GLY A 1 165 ? 7.528 -13.606 58.954 1.00 27.41 165 GLY A CA 1
ATOM 1342 C C . GLY A 1 165 ? 6.897 -12.245 58.676 1.00 27.41 165 GLY A C 1
ATOM 1343 O O . GLY A 1 165 ? 6.572 -11.938 57.540 1.00 27.41 165 GLY A O 1
ATOM 1344 N N . GLY A 1 166 ? 6.894 -11.367 59.686 1.00 26.33 166 GLY A N 1
ATOM 1345 C CA . GLY A 1 166 ? 7.068 -9.930 59.444 1.00 26.33 166 GLY A CA 1
ATOM 1346 C C . GLY A 1 166 ? 5.869 -9.032 59.738 1.00 26.33 166 GLY A C 1
ATOM 1347 O O . GLY A 1 166 ? 4.955 -8.876 58.943 1.00 26.33 166 GLY A O 1
ATOM 1348 N N . SER A 1 167 ? 5.957 -8.328 60.864 1.00 37.56 167 SER A N 1
ATOM 1349 C CA . SER A 1 167 ? 5.311 -7.030 61.060 1.00 37.56 167 SER A CA 1
ATOM 1350 C C . SER A 1 167 ? 5.626 -6.091 59.889 1.00 37.56 167 SER A C 1
ATOM 1352 O O . SER A 1 167 ? 6.792 -5.731 59.738 1.00 37.56 167 SER A O 1
ATOM 1354 N N . ASN A 1 168 ? 4.611 -5.638 59.142 1.00 27.61 168 ASN A N 1
ATOM 1355 C CA . ASN A 1 168 ? 4.431 -4.227 58.768 1.00 27.61 168 ASN A CA 1
ATOM 1356 C C . ASN A 1 168 ? 3.097 -3.952 58.042 1.00 27.61 168 ASN A C 1
ATOM 1358 O O . ASN A 1 168 ? 2.677 -4.703 57.180 1.00 27.61 168 ASN A O 1
ATOM 1362 N N . SER A 1 169 ? 2.532 -2.782 58.359 1.00 31.67 169 SER A N 1
ATOM 1363 C CA . SER A 1 169 ? 1.585 -1.970 57.576 1.00 31.67 169 SER A CA 1
ATOM 1364 C C . SER A 1 169 ? 0.118 -2.402 57.425 1.00 31.67 169 SER A C 1
ATOM 1366 O O . SER A 1 169 ? -0.253 -3.193 56.579 1.00 31.67 169 SER A O 1
ATOM 1368 N N . ARG A 1 170 ? -0.778 -1.687 58.122 1.00 36.44 170 ARG A N 1
ATOM 1369 C CA . ARG A 1 170 ? -2.221 -1.588 57.803 1.00 36.44 170 ARG A CA 1
ATOM 1370 C C . ARG A 1 170 ? -2.515 -0.669 56.596 1.00 36.44 170 ARG A C 1
ATOM 1372 O O . ARG A 1 170 ? -3.575 -0.060 56.529 1.00 36.44 170 ARG A O 1
ATOM 1379 N N . THR A 1 171 ? -1.572 -0.531 55.668 1.00 36.22 171 THR A N 1
ATOM 1380 C CA . THR A 1 171 ? -1.763 0.205 54.403 1.00 36.22 171 THR A CA 1
ATOM 1381 C C . THR A 1 171 ? -1.600 -0.684 53.171 1.00 36.22 171 THR A C 1
ATOM 1383 O O . THR A 1 171 ? -2.005 -0.274 52.091 1.00 36.22 171 THR A O 1
ATOM 1386 N N . THR A 1 172 ? -1.084 -1.909 53.319 1.00 35.91 172 THR A N 1
ATOM 1387 C CA . THR A 1 172 ? -0.803 -2.804 52.189 1.00 35.91 172 THR A CA 1
ATOM 1388 C C . THR A 1 172 ? -2.033 -3.545 51.684 1.00 35.91 172 THR A C 1
ATOM 1390 O O . THR A 1 172 ? -2.088 -3.810 50.499 1.00 35.91 172 THR A O 1
ATOM 1393 N N . ASP A 1 173 ? -3.069 -3.795 52.493 1.00 44.03 173 ASP A N 1
ATOM 1394 C CA . ASP A 1 173 ? -4.247 -4.544 52.012 1.00 44.03 173 ASP A CA 1
ATOM 1395 C C . ASP A 1 173 ? -5.057 -3.758 50.961 1.00 44.03 173 ASP A C 1
ATOM 1397 O O . ASP A 1 173 ? -5.590 -4.334 50.017 1.00 44.03 173 ASP A O 1
ATOM 1401 N N . ALA A 1 174 ? -5.142 -2.428 51.077 1.00 40.78 174 ALA A N 1
ATOM 1402 C CA . ALA A 1 174 ? -5.807 -1.595 50.071 1.00 40.78 174 ALA A CA 1
ATOM 1403 C C . ALA A 1 174 ? -4.946 -1.443 48.804 1.00 40.78 174 ALA A C 1
ATOM 1405 O O . ALA A 1 174 ? -5.469 -1.550 47.697 1.00 40.78 174 ALA A O 1
ATOM 1406 N N . GLU A 1 175 ? -3.633 -1.248 48.957 1.00 39.25 175 GLU A N 1
ATOM 1407 C CA . GLU A 1 175 ? -2.681 -1.123 47.844 1.00 39.25 175 GLU A CA 1
ATOM 1408 C C . GLU A 1 175 ? -2.474 -2.455 47.096 1.00 39.25 175 GLU A C 1
ATOM 1410 O O . GLU A 1 175 ? -2.427 -2.453 45.866 1.00 39.25 175 GLU A O 1
ATOM 1415 N N . ASP A 1 176 ? -2.460 -3.597 47.791 1.00 44.34 176 ASP A N 1
ATOM 1416 C CA . ASP A 1 176 ? -2.397 -4.939 47.197 1.00 44.34 176 ASP A CA 1
ATOM 1417 C C . ASP A 1 176 ? -3.706 -5.303 46.496 1.00 44.34 176 ASP A C 1
ATOM 1419 O O . ASP A 1 176 ? -3.674 -5.895 45.419 1.00 44.34 176 ASP A O 1
ATOM 1423 N N . ASN A 1 177 ? -4.865 -4.896 47.024 1.00 47.09 177 ASN A N 1
ATOM 1424 C CA . ASN A 1 177 ? -6.144 -5.066 46.329 1.00 47.09 177 ASN A CA 1
ATOM 1425 C C . ASN A 1 177 ? -6.229 -4.189 45.065 1.00 47.09 177 ASN A C 1
ATOM 1427 O O . ASN A 1 177 ? -6.712 -4.651 44.028 1.00 47.09 177 ASN A O 1
ATOM 1431 N N . VAL A 1 178 ? -5.712 -2.954 45.116 1.00 47.03 178 VAL A N 1
ATOM 1432 C CA . VAL A 1 178 ? -5.568 -2.070 43.944 1.00 47.03 178 VAL A CA 1
ATOM 1433 C C . VAL A 1 178 ? -4.625 -2.689 42.918 1.00 47.03 178 VAL A C 1
ATOM 1435 O O . VAL A 1 178 ? -4.982 -2.766 41.746 1.00 47.03 178 VAL A O 1
ATOM 1438 N N . CYS A 1 179 ? -3.457 -3.173 43.342 1.00 46.69 179 CYS A N 1
ATOM 1439 C CA . CYS A 1 179 ? -2.468 -3.810 42.475 1.00 46.69 179 CYS A CA 1
ATOM 1440 C C . CYS A 1 179 ? -3.025 -5.093 41.841 1.00 46.69 179 CYS A C 1
ATOM 1442 O O . CYS A 1 179 ? -2.910 -5.294 40.634 1.00 46.69 179 CYS A O 1
ATOM 1444 N N . THR A 1 180 ? -3.719 -5.928 42.616 1.00 48.38 180 THR A N 1
ATOM 1445 C CA . THR A 1 180 ? -4.341 -7.171 42.135 1.00 48.38 180 THR A CA 1
ATOM 1446 C C . THR A 1 180 ? -5.442 -6.885 41.114 1.00 48.38 180 THR A C 1
ATOM 1448 O O . THR A 1 180 ? -5.486 -7.525 40.064 1.00 48.38 180 THR A O 1
ATOM 1451 N N . PHE A 1 181 ? -6.285 -5.875 41.350 1.00 42.06 181 PHE A N 1
ATOM 1452 C CA . PHE A 1 181 ? -7.311 -5.461 40.391 1.00 42.06 181 PHE A CA 1
ATOM 1453 C C . PHE A 1 181 ? -6.716 -4.776 39.149 1.00 42.06 181 PHE A C 1
ATOM 1455 O O . PHE A 1 181 ? -7.174 -5.019 38.036 1.00 42.06 181 PHE A O 1
ATOM 1462 N N . GLN A 1 182 ? -5.658 -3.971 39.299 1.00 46.81 182 GLN A N 1
ATOM 1463 C CA . GLN A 1 182 ? -4.910 -3.391 38.176 1.00 46.81 182 GLN A CA 1
ATOM 1464 C C . GLN A 1 182 ? -4.248 -4.473 37.320 1.00 46.81 182 GLN A C 1
ATOM 1466 O O . GLN A 1 182 ? -4.267 -4.378 36.096 1.00 46.81 182 GLN A O 1
ATOM 1471 N N . ASN A 1 183 ? -3.694 -5.515 37.942 1.00 50.53 183 ASN A N 1
ATOM 1472 C CA . ASN A 1 183 ? -3.125 -6.663 37.244 1.00 50.53 183 ASN A CA 1
ATOM 1473 C C . ASN A 1 183 ? -4.217 -7.457 36.521 1.00 50.53 183 ASN A C 1
ATOM 1475 O O . ASN A 1 183 ? -4.026 -7.789 35.359 1.00 50.53 183 ASN A O 1
ATOM 1479 N N . MET A 1 184 ? -5.377 -7.675 37.149 1.00 49.09 184 MET A N 1
ATOM 1480 C CA . MET A 1 184 ? -6.526 -8.342 36.527 1.00 49.09 184 MET A CA 1
ATOM 1481 C C . MET A 1 184 ? -7.107 -7.540 35.354 1.00 49.09 184 MET A C 1
ATOM 1483 O O . MET A 1 184 ? -7.409 -8.121 34.320 1.00 49.09 184 MET A O 1
ATOM 1487 N N . MET A 1 185 ? -7.223 -6.213 35.463 1.00 44.44 185 MET A N 1
ATOM 1488 C CA . MET A 1 185 ? -7.670 -5.347 34.361 1.00 44.44 185 MET A CA 1
ATOM 1489 C C . MET A 1 185 ? -6.629 -5.249 33.248 1.00 44.44 185 MET A C 1
ATOM 1491 O O . MET A 1 185 ? -6.997 -5.191 32.079 1.00 44.44 185 MET A O 1
ATOM 1495 N N . ARG A 1 186 ? -5.334 -5.278 33.585 1.00 48.75 186 ARG A N 1
ATOM 1496 C CA . ARG A 1 186 ? -4.259 -5.390 32.595 1.00 48.75 186 ARG A CA 1
ATOM 1497 C C . ARG A 1 186 ? -4.334 -6.729 31.870 1.00 48.75 186 ARG A C 1
ATOM 1499 O O . ARG A 1 186 ? -4.220 -6.732 30.656 1.00 48.75 186 ARG A O 1
ATOM 1506 N N . ASP A 1 187 ? -4.599 -7.819 32.586 1.00 48.16 187 ASP A N 1
ATOM 1507 C CA . ASP A 1 187 ? -4.777 -9.160 32.019 1.00 48.16 187 ASP A CA 1
ATOM 1508 C C . ASP A 1 187 ? -6.066 -9.267 31.176 1.00 48.16 187 ASP A C 1
ATOM 1510 O O . ASP A 1 187 ? -6.110 -9.890 30.117 1.00 48.16 187 ASP A O 1
ATOM 1514 N N . MET A 1 188 ? -7.127 -8.560 31.572 1.00 43.47 188 MET A N 1
ATOM 1515 C CA . MET A 1 188 ? -8.329 -8.375 30.752 1.00 43.47 188 MET A CA 1
ATOM 1516 C C . MET A 1 188 ? -8.057 -7.518 29.508 1.00 43.47 188 MET A C 1
ATOM 1518 O O . MET A 1 188 ? -8.583 -7.795 28.435 1.00 43.47 188 MET A O 1
ATOM 1522 N N . GLY A 1 189 ? -7.218 -6.489 29.628 1.00 42.25 189 GLY A N 1
ATOM 1523 C CA . GLY A 1 189 ? -6.782 -5.652 28.515 1.00 42.25 189 GLY A CA 1
ATOM 1524 C C . GLY A 1 189 ? -5.915 -6.421 27.520 1.00 42.25 189 GLY A C 1
ATOM 1525 O O . GLY A 1 189 ? -6.144 -6.327 26.318 1.00 42.25 189 GLY A O 1
ATOM 1526 N N . THR A 1 190 ? -4.973 -7.239 27.997 1.00 49.72 190 THR A N 1
ATOM 1527 C CA . THR A 1 190 ? -4.134 -8.098 27.147 1.00 49.72 190 THR A CA 1
ATOM 1528 C C . THR A 1 190 ? -4.953 -9.206 26.496 1.00 49.72 190 THR A C 1
ATOM 1530 O O . THR A 1 190 ? -4.773 -9.466 25.310 1.00 49.72 190 THR A O 1
ATOM 1533 N N . THR A 1 191 ? -5.895 -9.828 27.211 1.00 45.78 191 THR A N 1
ATOM 1534 C CA . THR A 1 191 ? -6.815 -10.810 26.613 1.00 45.78 191 THR A CA 1
ATOM 1535 C C . THR A 1 191 ? -7.759 -10.166 25.603 1.00 45.78 191 THR A C 1
ATOM 1537 O O . THR A 1 191 ? -7.999 -10.760 24.556 1.00 45.78 191 THR A O 1
ATOM 1540 N N . PHE A 1 192 ? -8.232 -8.939 25.836 1.00 43.69 192 PHE A N 1
ATOM 1541 C CA . PHE A 1 192 ? -9.021 -8.193 24.856 1.00 43.69 192 PHE A CA 1
ATOM 1542 C C . PHE A 1 192 ? -8.196 -7.827 23.615 1.00 43.69 192 PHE A C 1
ATOM 1544 O O . PHE A 1 192 ? -8.646 -8.061 22.498 1.00 43.69 192 PHE A O 1
ATOM 1551 N N . GLN A 1 193 ? -6.965 -7.337 23.790 1.00 48.22 193 GLN A N 1
ATOM 1552 C CA . GLN A 1 193 ? -6.029 -7.105 22.686 1.00 48.22 193 GLN A CA 1
ATOM 1553 C C . GLN A 1 193 ? -5.722 -8.399 21.923 1.00 48.22 193 GLN A C 1
ATOM 1555 O O . GLN A 1 193 ? -5.643 -8.376 20.699 1.00 48.22 193 GLN A O 1
ATOM 1560 N N . ALA A 1 194 ? -5.599 -9.536 22.613 1.00 54.09 194 ALA A N 1
ATOM 1561 C CA . ALA A 1 194 ? -5.410 -10.842 21.989 1.00 54.09 194 ALA A CA 1
ATOM 1562 C C . ALA A 1 194 ? -6.659 -11.308 21.222 1.00 54.09 194 ALA A C 1
ATOM 1564 O O . ALA A 1 194 ? -6.532 -11.872 20.139 1.00 54.09 194 ALA A O 1
ATOM 1565 N N . MET A 1 195 ? -7.863 -11.044 21.740 1.00 51.97 195 MET A N 1
ATOM 1566 C CA . MET A 1 195 ? -9.126 -11.327 21.050 1.00 51.97 195 MET A CA 1
ATOM 1567 C C . MET A 1 195 ? -9.324 -10.431 19.823 1.00 51.97 195 MET A C 1
ATOM 1569 O O . MET A 1 195 ? -9.690 -10.944 18.773 1.00 51.97 195 MET A O 1
ATOM 1573 N N . ALA A 1 196 ? -9.032 -9.132 19.928 1.00 51.97 196 ALA A N 1
ATOM 1574 C CA . ALA A 1 196 ? -9.061 -8.193 18.807 1.00 51.97 196 ALA A CA 1
ATOM 1575 C C . ALA A 1 196 ? -7.998 -8.543 17.750 1.00 51.97 196 ALA A C 1
ATOM 1577 O O . ALA A 1 196 ? -8.269 -8.508 16.556 1.00 51.97 196 ALA A O 1
ATOM 1578 N N . ALA A 1 197 ? -6.805 -8.975 18.171 1.00 52.78 197 ALA A N 1
ATOM 1579 C CA . ALA A 1 197 ? -5.775 -9.478 17.262 1.00 52.78 197 ALA A CA 1
ATOM 1580 C C . ALA A 1 197 ? -6.173 -10.800 16.577 1.00 52.78 197 ALA A C 1
ATOM 1582 O O . ALA A 1 197 ? -5.722 -11.074 15.466 1.00 52.78 197 ALA A O 1
ATOM 1583 N N . ALA A 1 198 ? -7.018 -11.611 17.223 1.00 61.81 198 ALA A N 1
ATOM 1584 C CA . ALA A 1 198 ? -7.590 -12.833 16.660 1.00 61.81 198 ALA A CA 1
ATOM 1585 C C . ALA A 1 198 ? -8.880 -12.585 15.855 1.00 61.81 198 ALA A C 1
ATOM 1587 O O . ALA A 1 198 ? -9.424 -13.527 15.273 1.00 61.81 198 ALA A O 1
ATOM 1588 N N . GLU A 1 199 ? -9.381 -11.349 15.797 1.00 68.50 199 GLU A N 1
ATOM 1589 C CA . GLU A 1 199 ? -10.538 -11.006 14.980 1.00 68.50 199 GLU A CA 1
ATOM 1590 C C . GLU A 1 199 ? -10.136 -10.994 13.500 1.00 68.50 199 GLU A C 1
ATOM 1592 O O . GLU A 1 199 ? -9.055 -10.537 13.117 1.00 68.50 199 GLU A O 1
ATOM 1597 N N . LYS A 1 200 ? -10.990 -11.585 12.667 1.00 80.12 200 LYS A N 1
ATOM 1598 C CA . LYS A 1 200 ? -10.818 -11.627 11.215 1.00 80.12 200 LYS A CA 1
ATOM 1599 C C . LYS A 1 200 ? -11.619 -10.502 10.585 1.00 80.12 200 LYS A C 1
ATOM 1601 O O . LYS A 1 200 ? -12.691 -10.159 11.085 1.00 80.12 200 LYS A O 1
ATOM 1606 N N . ILE A 1 201 ? -11.123 -9.972 9.474 1.00 80.75 201 ILE A N 1
ATOM 1607 C CA . ILE A 1 201 ? -11.853 -9.010 8.653 1.00 80.75 201 ILE A CA 1
ATOM 1608 C C . ILE A 1 201 ? -13.164 -9.667 8.216 1.00 80.75 201 ILE A C 1
ATOM 1610 O O . ILE A 1 201 ? -13.165 -10.777 7.682 1.00 80.75 201 ILE A O 1
ATOM 1614 N N . GLN A 1 202 ? -14.275 -8.995 8.496 1.00 73.88 202 GLN A N 1
ATOM 1615 C CA . GLN A 1 202 ? -15.607 -9.398 8.054 1.00 73.88 202 GLN A CA 1
ATOM 1616 C C . GLN A 1 202 ? -15.993 -8.571 6.831 1.00 73.88 202 GLN A C 1
ATOM 1618 O O . GLN A 1 202 ? -15.611 -7.399 6.744 1.00 73.88 202 GLN A O 1
ATOM 1623 N N . GLU A 1 203 ? -16.772 -9.164 5.925 1.00 66.06 203 GLU A N 1
ATOM 1624 C CA . GLU A 1 203 ? -17.388 -8.429 4.824 1.00 66.06 203 GLU A CA 1
ATOM 1625 C C . GLU A 1 203 ? -18.208 -7.243 5.365 1.00 66.06 203 GLU A C 1
ATOM 1627 O O . GLU A 1 203 ? -18.895 -7.337 6.389 1.00 66.06 203 GLU A O 1
ATOM 1632 N N . ASP A 1 204 ? -18.115 -6.105 4.677 1.00 60.31 204 ASP A N 1
ATOM 1633 C CA . ASP A 1 204 ? -18.883 -4.908 5.006 1.00 60.31 204 ASP A CA 1
ATOM 1634 C C . ASP A 1 204 ? -20.375 -5.148 4.711 1.00 60.31 204 ASP A C 1
ATOM 1636 O O . ASP A 1 204 ? -20.773 -5.321 3.555 1.00 60.31 204 ASP A O 1
ATOM 1640 N N . ASP A 1 205 ? -21.231 -5.155 5.741 1.00 53.25 205 ASP A N 1
ATOM 1641 C CA . ASP A 1 205 ? -22.682 -5.197 5.543 1.00 53.25 205 ASP A CA 1
ATOM 1642 C C . ASP A 1 205 ? -23.140 -3.821 5.043 1.00 53.25 205 ASP A C 1
ATOM 1644 O O . ASP A 1 205 ? -23.590 -2.973 5.816 1.00 53.25 205 ASP A O 1
ATOM 1648 N N . GLN A 1 206 ? -23.058 -3.610 3.725 1.00 47.44 206 GLN A N 1
ATOM 1649 C CA . GLN A 1 206 ? -23.431 -2.360 3.048 1.00 47.44 206 GLN A CA 1
ATOM 1650 C C . GLN A 1 206 ? -24.866 -1.893 3.365 1.00 47.44 206 GLN A C 1
ATOM 1652 O O . GLN A 1 206 ? -25.213 -0.731 3.141 1.00 47.44 206 GLN A O 1
ATOM 1657 N N . LYS A 1 207 ? -25.739 -2.778 3.878 1.00 41.16 207 LYS A N 1
ATOM 1658 C CA . LYS A 1 207 ? -27.108 -2.425 4.302 1.00 41.16 207 LYS A CA 1
ATOM 1659 C C . LYS A 1 207 ? -27.157 -1.806 5.699 1.00 41.16 207 LYS A C 1
ATOM 1661 O O . LYS A 1 207 ? -28.187 -1.245 6.074 1.00 41.16 207 LYS A O 1
ATOM 1666 N N . ARG A 1 208 ? -26.090 -1.957 6.476 1.00 33.62 208 ARG A N 1
ATOM 1667 C CA . ARG A 1 208 ? -25.982 -1.610 7.893 1.00 33.62 208 ARG A CA 1
ATOM 1668 C C . ARG A 1 208 ? -24.934 -0.528 8.131 1.00 33.62 208 ARG A C 1
ATOM 1670 O O . ARG A 1 208 ? -25.221 0.410 8.864 1.00 33.62 208 ARG A O 1
ATOM 1677 N N . GLU A 1 209 ? -23.798 -0.590 7.446 1.00 44.38 209 GLU A N 1
ATOM 1678 C CA . GLU A 1 209 ? -22.725 0.405 7.491 1.00 44.38 209 GLU A CA 1
ATOM 1679 C C . GLU A 1 209 ? -22.555 1.017 6.100 1.00 44.38 209 GLU A C 1
ATOM 1681 O O . GLU A 1 209 ? -21.825 0.528 5.250 1.00 44.38 209 GLU A O 1
ATOM 1686 N N . ALA A 1 210 ? -23.282 2.100 5.824 1.00 49.75 210 ALA A N 1
ATOM 1687 C CA . ALA A 1 210 ? -23.232 2.762 4.522 1.00 49.75 210 ALA A CA 1
ATOM 1688 C C . ALA A 1 210 ? -21.954 3.613 4.364 1.00 49.75 210 ALA A C 1
ATOM 1690 O O . ALA A 1 210 ? -22.025 4.827 4.156 1.00 49.75 210 ALA A O 1
ATOM 1691 N N . ASN A 1 211 ? -20.769 3.005 4.466 1.00 67.19 211 ASN A N 1
ATOM 1692 C CA . ASN A 1 211 ? -19.526 3.678 4.119 1.00 67.19 211 ASN A CA 1
ATOM 1693 C C . ASN A 1 211 ? -19.331 3.611 2.598 1.00 67.19 211 ASN A C 1
ATOM 1695 O O . ASN A 1 211 ? -18.732 2.688 2.056 1.00 67.19 211 ASN A O 1
ATOM 1699 N N . ALA A 1 212 ? -19.841 4.626 1.897 1.00 75.88 212 ALA A N 1
ATOM 1700 C CA . ALA A 1 212 ? -19.777 4.715 0.438 1.00 75.88 212 ALA A CA 1
ATOM 1701 C C . ALA A 1 212 ? -18.340 4.613 -0.118 1.00 75.88 212 ALA A C 1
ATOM 1703 O O . ALA A 1 212 ? -18.141 4.154 -1.242 1.00 75.88 212 ALA A O 1
ATOM 1704 N N . TRP A 1 213 ? -17.331 5.008 0.671 1.00 85.31 213 TRP A N 1
ATOM 1705 C CA . TRP A 1 213 ? -15.928 4.801 0.322 1.00 85.31 213 TRP A CA 1
ATOM 1706 C C . TRP A 1 213 ? -15.558 3.317 0.355 1.00 85.31 213 TRP A C 1
ATOM 1708 O O . TRP A 1 213 ? -15.083 2.826 -0.665 1.00 85.31 213 TRP A O 1
ATOM 1718 N N . LEU A 1 214 ? -15.838 2.604 1.455 1.00 82.81 214 LEU A N 1
ATOM 1719 C CA . LEU A 1 214 ? -15.573 1.163 1.583 1.00 82.81 214 LEU A CA 1
ATOM 1720 C C . LEU A 1 214 ? -16.342 0.323 0.571 1.00 82.81 214 LEU A C 1
ATOM 1722 O O . LEU A 1 214 ? -15.748 -0.563 -0.033 1.00 82.81 214 LEU A O 1
ATOM 1726 N N . GLY A 1 215 ? -17.596 0.675 0.294 1.00 81.88 215 GLY A N 1
ATOM 1727 C CA . GLY A 1 215 ? -18.371 0.041 -0.769 1.00 81.88 215 GLY A CA 1
ATOM 1728 C C . GLY A 1 215 ? -17.787 0.268 -2.169 1.00 81.88 215 GLY A C 1
ATOM 1729 O O . GLY A 1 215 ? -17.897 -0.609 -3.018 1.00 81.88 215 GLY A O 1
ATOM 1730 N N . ARG A 1 216 ? -17.144 1.420 -2.435 1.00 87.50 216 ARG A N 1
ATOM 1731 C CA . ARG A 1 216 ? -16.486 1.678 -3.732 1.00 87.50 216 ARG A CA 1
ATOM 1732 C C . ARG A 1 216 ? -15.137 0.986 -3.857 1.00 87.50 216 ARG A C 1
ATOM 1734 O O . ARG A 1 216 ? -14.802 0.573 -4.966 1.00 87.50 216 ARG A O 1
ATOM 1741 N N . VAL A 1 217 ? -14.335 0.989 -2.790 1.00 90.00 217 VAL A N 1
ATOM 1742 C CA . VAL A 1 217 ? -13.012 0.365 -2.832 1.00 90.00 217 VAL A CA 1
ATOM 1743 C C . VAL A 1 217 ? -13.140 -1.146 -2.746 1.00 90.00 217 VAL A C 1
ATOM 1745 O O . VAL A 1 217 ? -12.525 -1.806 -3.556 1.00 90.00 217 VAL A O 1
ATOM 1748 N N . GLY A 1 218 ? -13.957 -1.704 -1.853 1.00 88.81 218 GLY A N 1
ATOM 1749 C CA . GLY A 1 218 ? -14.123 -3.154 -1.703 1.00 88.81 218 GLY A CA 1
ATOM 1750 C C . GLY A 1 218 ? -13.060 -3.835 -0.832 1.00 88.81 218 GLY A C 1
ATOM 1751 O O . GLY A 1 218 ? -12.994 -5.058 -0.802 1.00 88.81 218 GLY A O 1
ATOM 1752 N N . TRP A 1 219 ? -12.234 -3.083 -0.090 1.00 92.00 219 TRP A N 1
ATOM 1753 C CA . TRP A 1 219 ? -11.129 -3.651 0.701 1.00 92.00 219 TRP A CA 1
ATOM 1754 C C . TRP A 1 219 ? -11.570 -4.704 1.721 1.00 92.00 219 TRP A C 1
ATOM 1756 O O . TRP A 1 219 ? -10.896 -5.717 1.878 1.00 92.00 219 TRP A O 1
ATOM 1766 N N . ALA A 1 220 ? -12.699 -4.475 2.400 1.00 87.19 220 ALA A N 1
ATOM 1767 C CA . ALA A 1 220 ? -13.224 -5.409 3.394 1.00 87.19 220 ALA A CA 1
ATOM 1768 C C . ALA A 1 220 ? -13.680 -6.735 2.775 1.00 87.19 220 ALA A C 1
ATOM 1770 O O . ALA A 1 220 ? -13.516 -7.777 3.396 1.00 87.19 220 ALA A O 1
ATOM 1771 N N . GLN A 1 221 ? -14.209 -6.686 1.550 1.00 88.06 221 GLN A N 1
ATOM 1772 C CA . GLN A 1 221 ? -14.603 -7.873 0.798 1.00 88.06 221 GLN A CA 1
ATOM 1773 C C . GLN A 1 221 ? -13.371 -8.640 0.303 1.00 88.06 221 GLN A C 1
ATOM 1775 O O . GLN A 1 221 ? -13.298 -9.853 0.448 1.00 88.06 221 GLN A O 1
ATOM 1780 N N . HIS A 1 222 ? -12.374 -7.929 -0.231 1.00 92.12 222 HIS A N 1
ATOM 1781 C CA . HIS A 1 222 ? -11.130 -8.535 -0.717 1.00 92.12 222 HIS A CA 1
ATOM 1782 C C . HIS A 1 222 ? -10.334 -9.248 0.383 1.00 92.12 222 HIS A C 1
ATOM 1784 O O . HIS A 1 222 ? -9.806 -10.338 0.185 1.00 92.12 222 HIS A O 1
ATOM 1790 N N . LEU A 1 223 ? -10.236 -8.627 1.558 1.00 91.38 223 LEU A N 1
ATOM 1791 C CA . LEU A 1 223 ? -9.424 -9.131 2.668 1.00 91.38 223 LEU A CA 1
ATOM 1792 C C . LEU A 1 223 ? -10.238 -9.954 3.679 1.00 91.38 223 LEU A C 1
ATOM 1794 O O . LEU A 1 223 ? -9.764 -10.202 4.789 1.00 91.38 223 LEU A O 1
ATOM 1798 N N . GLU A 1 224 ? -11.455 -10.366 3.318 1.00 89.06 224 GLU A N 1
ATOM 1799 C CA . GLU A 1 224 ? -12.346 -11.122 4.194 1.00 89.06 224 GLU A CA 1
ATOM 1800 C C . GLU A 1 224 ? -11.676 -12.408 4.712 1.00 89.06 224 GLU A C 1
ATOM 1802 O O . GLU A 1 224 ? -11.028 -13.158 3.983 1.00 89.06 224 GLU A O 1
ATOM 1807 N N . GLY A 1 225 ? -11.826 -12.680 6.010 1.00 85.69 225 GLY A N 1
ATOM 1808 C CA . GLY A 1 225 ? -11.307 -13.893 6.643 1.00 85.69 225 GLY A CA 1
ATOM 1809 C C . GLY A 1 225 ? -9.823 -13.846 7.026 1.00 85.69 225 GLY A C 1
ATOM 1810 O O . GLY A 1 225 ? -9.361 -14.768 7.718 1.00 85.69 225 GLY A O 1
ATOM 1811 N N . LEU A 1 226 ? -9.105 -12.779 6.656 1.00 89.12 226 LEU A N 1
ATOM 1812 C CA . LEU A 1 226 ? -7.719 -12.513 7.048 1.00 89.12 226 LEU A CA 1
ATOM 1813 C C . LEU A 1 226 ? -7.637 -11.687 8.340 1.00 89.12 226 LEU A C 1
ATOM 1815 O O . LEU A 1 226 ? -8.597 -11.035 8.749 1.00 89.12 226 LEU A O 1
ATOM 1819 N N . HIS A 1 227 ? -6.480 -11.716 9.003 1.00 85.19 227 HIS A N 1
ATOM 1820 C CA . HIS A 1 227 ? -6.254 -10.962 10.239 1.00 85.19 227 HIS A CA 1
ATOM 1821 C C . HIS A 1 227 ? -5.677 -9.564 9.939 1.00 85.19 227 HIS A C 1
ATOM 1823 O O . HIS A 1 227 ? -4.636 -9.484 9.284 1.00 85.19 227 HIS A O 1
ATOM 1829 N N . PRO A 1 228 ? -6.273 -8.465 10.450 1.00 84.00 228 PRO A N 1
ATOM 1830 C CA . PRO A 1 228 ? -5.827 -7.102 10.138 1.00 84.00 228 PRO A CA 1
ATOM 1831 C C . PRO A 1 228 ? -4.385 -6.807 10.560 1.00 84.00 228 PRO A C 1
ATOM 1833 O O . PRO A 1 228 ? -3.642 -6.170 9.819 1.00 84.00 228 PRO A O 1
ATOM 1836 N N . LYS A 1 229 ? -3.978 -7.273 11.748 1.00 84.31 229 LYS A N 1
ATOM 1837 C CA . LYS A 1 229 ? -2.674 -6.939 12.334 1.00 84.31 229 LYS A CA 1
ATOM 1838 C C . LYS A 1 229 ? -1.491 -7.498 11.525 1.00 84.31 229 LYS A C 1
ATOM 1840 O O . LYS A 1 229 ? -0.655 -6.690 11.127 1.00 84.31 229 LYS A O 1
ATOM 1845 N N . PRO A 1 230 ? -1.432 -8.808 11.203 1.00 87.19 230 PRO A N 1
ATOM 1846 C CA . PRO A 1 230 ? -0.394 -9.333 10.318 1.00 87.19 230 PRO A CA 1
ATOM 1847 C C . PRO A 1 230 ? -0.355 -8.613 8.972 1.00 87.19 230 PRO A C 1
ATOM 1849 O O . PRO A 1 230 ? 0.725 -8.302 8.484 1.00 87.19 230 PRO A O 1
ATOM 1852 N N . LEU A 1 231 ? -1.522 -8.292 8.397 1.00 89.25 231 LEU A N 1
ATOM 1853 C CA . LEU A 1 231 ? -1.584 -7.587 7.120 1.00 89.25 231 LEU A CA 1
ATOM 1854 C C . LEU A 1 231 ? -0.985 -6.179 7.210 1.00 89.25 231 LEU A C 1
ATOM 1856 O O . LEU A 1 231 ? -0.184 -5.791 6.362 1.00 89.25 231 LEU A O 1
ATOM 1860 N N . PHE A 1 232 ? -1.339 -5.428 8.252 1.00 88.50 232 PHE A N 1
ATOM 1861 C CA . PHE A 1 232 ? -0.781 -4.106 8.511 1.00 88.50 232 PHE A CA 1
ATOM 1862 C C . PHE A 1 232 ? 0.746 -4.157 8.694 1.00 88.50 232 PHE A C 1
ATOM 1864 O O . PHE A 1 232 ? 1.473 -3.354 8.102 1.00 88.50 232 PHE A O 1
ATOM 1871 N N . GLU A 1 233 ? 1.244 -5.136 9.455 1.00 89.44 233 GLU A N 1
ATOM 1872 C CA . GLU A 1 233 ? 2.676 -5.347 9.702 1.00 89.44 233 GLU A CA 1
ATOM 1873 C C . GLU A 1 233 ? 3.461 -5.618 8.403 1.00 89.44 233 GLU A C 1
ATOM 1875 O O . GLU A 1 233 ? 4.622 -5.212 8.303 1.00 89.44 233 GLU A O 1
ATOM 1880 N N . MET A 1 234 ? 2.828 -6.170 7.355 1.00 90.56 234 MET A N 1
ATOM 1881 C CA . MET A 1 234 ? 3.467 -6.331 6.038 1.00 90.56 234 MET A CA 1
ATOM 1882 C C . MET A 1 234 ? 3.891 -4.997 5.413 1.00 90.56 234 MET A C 1
ATOM 1884 O O . MET A 1 234 ? 4.880 -4.942 4.685 1.00 90.56 234 MET A O 1
ATOM 1888 N N . GLY A 1 235 ? 3.184 -3.905 5.706 1.00 88.56 235 GLY A N 1
ATOM 1889 C CA . GLY A 1 235 ? 3.545 -2.558 5.259 1.00 88.56 235 GLY A CA 1
ATOM 1890 C C . GLY A 1 235 ? 4.568 -1.849 6.150 1.00 88.56 235 GLY A C 1
ATOM 1891 O O . GLY A 1 235 ? 4.904 -0.698 5.873 1.00 88.56 235 GLY A O 1
ATOM 1892 N N . GLY A 1 236 ? 5.034 -2.492 7.224 1.00 90.00 236 GLY A N 1
ATOM 1893 C CA . GLY A 1 236 ? 5.976 -1.920 8.181 1.00 90.00 236 GLY A CA 1
ATOM 1894 C C . GLY A 1 236 ? 7.389 -1.709 7.618 1.00 90.00 236 GLY A C 1
ATOM 1895 O O . GLY A 1 236 ? 7.705 -2.175 6.517 1.00 90.00 236 GLY A O 1
ATOM 1896 N N . PRO A 1 237 ? 8.272 -1.027 8.371 1.00 91.69 237 PRO A N 1
ATOM 1897 C CA . PRO A 1 237 ? 9.667 -0.832 7.977 1.00 91.69 237 PRO A CA 1
ATOM 1898 C C . PRO A 1 237 ? 10.401 -2.169 7.797 1.00 91.69 237 PRO A C 1
ATOM 1900 O O . PRO A 1 237 ? 10.009 -3.189 8.370 1.00 91.69 237 PRO A O 1
ATOM 1903 N N . VAL A 1 238 ? 11.458 -2.154 6.982 1.00 92.00 238 VAL A N 1
ATOM 1904 C CA . VAL A 1 238 ? 12.333 -3.314 6.739 1.00 92.00 238 VAL A CA 1
ATOM 1905 C C . VAL A 1 238 ? 13.063 -3.690 8.032 1.00 92.00 238 VAL A C 1
ATOM 1907 O O . VAL A 1 238 ? 13.570 -2.804 8.723 1.00 92.00 238 VAL A O 1
ATOM 1910 N N . GLN A 1 239 ? 13.099 -4.981 8.354 1.00 90.12 239 GLN A N 1
ATOM 1911 C CA . GLN A 1 239 ? 13.788 -5.529 9.524 1.00 90.12 239 GLN A CA 1
ATOM 1912 C C . GLN A 1 239 ? 15.253 -5.879 9.209 1.00 90.12 239 GLN A C 1
ATOM 1914 O O . GLN A 1 239 ? 15.632 -6.040 8.049 1.00 90.12 239 GLN A O 1
ATOM 1919 N N . GLU A 1 240 ? 16.096 -5.995 10.242 1.00 84.25 240 GLU A N 1
ATOM 1920 C CA . GLU A 1 240 ? 17.544 -6.244 10.086 1.00 84.25 240 GLU A CA 1
ATOM 1921 C C . GLU A 1 240 ? 17.871 -7.605 9.445 1.00 84.25 240 GLU A C 1
ATOM 1923 O O . GLU A 1 240 ? 18.915 -7.764 8.812 1.00 84.25 240 GLU A O 1
ATOM 1928 N N . ASP A 1 241 ? 16.991 -8.591 9.602 1.00 87.44 241 ASP A N 1
ATOM 1929 C CA . ASP A 1 241 ? 17.115 -9.935 9.040 1.00 87.44 241 ASP A CA 1
ATOM 1930 C C . ASP A 1 241 ? 16.606 -10.038 7.591 1.00 87.44 241 ASP A C 1
ATOM 1932 O O . ASP A 1 241 ? 16.956 -10.977 6.872 1.00 87.44 241 ASP A O 1
ATOM 1936 N N . GLU A 1 242 ? 15.861 -9.043 7.107 1.00 91.94 242 GLU A N 1
ATOM 1937 C CA . GLU A 1 242 ? 15.282 -9.010 5.761 1.00 91.94 242 GLU A CA 1
ATOM 1938 C C . GLU A 1 242 ? 16.258 -8.423 4.721 1.00 91.94 242 GLU A C 1
ATOM 1940 O O . GLU A 1 242 ? 15.943 -7.494 3.972 1.00 91.94 242 GLU A O 1
ATOM 1945 N N . GLY A 1 243 ? 17.469 -8.981 4.636 1.00 92.75 243 GLY A N 1
ATOM 1946 C CA . GLY A 1 243 ? 18.536 -8.445 3.781 1.00 92.75 243 GLY A CA 1
ATOM 1947 C C . GLY A 1 243 ? 18.187 -8.376 2.284 1.00 92.75 243 GLY A C 1
ATOM 1948 O O . GLY A 1 243 ? 18.612 -7.446 1.596 1.00 92.75 243 GLY A O 1
ATOM 1949 N N . ALA A 1 244 ? 17.392 -9.319 1.764 1.00 94.56 244 ALA A N 1
ATOM 1950 C CA . ALA A 1 244 ? 16.913 -9.279 0.379 1.00 94.56 244 ALA A CA 1
ATOM 1951 C C . ALA A 1 244 ? 15.886 -8.154 0.162 1.00 94.56 244 ALA A C 1
ATOM 1953 O O . ALA A 1 244 ? 16.014 -7.390 -0.796 1.00 94.56 244 ALA A O 1
ATOM 1954 N N . LEU A 1 245 ? 14.932 -7.980 1.085 1.00 96.75 245 LEU A N 1
ATOM 1955 C CA . LEU A 1 245 ? 13.974 -6.872 1.044 1.00 96.75 245 LEU A CA 1
ATOM 1956 C C . LEU A 1 245 ? 14.686 -5.519 1.126 1.00 96.75 245 LEU A C 1
ATOM 1958 O O . LEU A 1 245 ? 14.335 -4.599 0.392 1.00 96.75 245 LEU A O 1
ATOM 1962 N N . GLN A 1 246 ? 15.732 -5.405 1.949 1.00 96.12 246 GLN A N 1
ATOM 1963 C CA . GLN A 1 246 ? 16.556 -4.200 1.998 1.00 96.12 246 GLN A CA 1
ATOM 1964 C C . GLN A 1 246 ? 17.164 -3.880 0.622 1.00 96.12 246 GLN A C 1
ATOM 1966 O O . GLN A 1 246 ? 17.067 -2.741 0.163 1.00 96.12 246 GLN A O 1
ATOM 1971 N N . GLN A 1 247 ? 17.726 -4.876 -0.076 1.00 95.69 247 GLN A N 1
ATOM 1972 C CA . GLN A 1 247 ? 18.257 -4.686 -1.432 1.00 95.69 247 GLN A CA 1
ATOM 1973 C C . GLN A 1 247 ? 17.170 -4.252 -2.430 1.00 95.69 247 GLN A C 1
ATOM 1975 O O . GLN A 1 247 ? 17.416 -3.349 -3.235 1.00 95.69 247 GLN A O 1
ATOM 1980 N N . LEU A 1 248 ? 15.974 -4.849 -2.371 1.00 97.56 248 LEU A N 1
ATOM 1981 C CA . LEU A 1 248 ? 14.833 -4.472 -3.218 1.00 97.56 248 LEU A CA 1
ATOM 1982 C C . LEU A 1 248 ? 14.401 -3.020 -2.968 1.00 97.56 248 LEU A C 1
ATOM 1984 O O . LEU A 1 248 ? 14.266 -2.242 -3.913 1.00 97.56 248 LEU A O 1
ATOM 1988 N N . CYS A 1 249 ? 14.243 -2.630 -1.702 1.00 97.31 249 CYS A N 1
ATOM 1989 C CA . CYS A 1 249 ? 13.853 -1.277 -1.311 1.00 97.31 249 CYS A CA 1
ATOM 1990 C C . CYS A 1 249 ? 14.893 -0.234 -1.748 1.00 97.31 249 CYS A C 1
ATOM 1992 O O . CYS A 1 249 ? 14.536 0.773 -2.360 1.00 97.31 249 CYS A O 1
ATOM 1994 N N . GLU A 1 250 ? 16.183 -0.492 -1.517 1.00 95.94 250 GLU A N 1
ATOM 1995 C CA . GLU A 1 250 ? 17.272 0.393 -1.949 1.00 95.94 250 GLU A CA 1
ATOM 1996 C C . GLU A 1 250 ? 17.340 0.528 -3.477 1.00 95.94 250 GLU A C 1
ATOM 1998 O O . GLU A 1 250 ? 17.533 1.631 -3.999 1.00 95.94 250 GLU A O 1
ATOM 2003 N N . SER A 1 251 ? 17.156 -0.576 -4.208 1.00 97.06 251 SER A N 1
ATOM 2004 C CA . SER A 1 251 ? 17.068 -0.556 -5.671 1.00 97.06 251 SER A CA 1
ATOM 2005 C C . SER A 1 251 ? 15.876 0.255 -6.149 1.00 97.06 251 SER A C 1
ATOM 2007 O O . SER A 1 251 ? 16.030 1.136 -6.999 1.00 97.06 251 SER A O 1
ATOM 2009 N N . MET A 1 252 ? 14.704 0.053 -5.547 1.00 97.75 252 MET A N 1
ATOM 2010 C CA . MET A 1 252 ? 13.529 0.830 -5.902 1.00 97.75 252 MET A CA 1
ATOM 2011 C C . MET A 1 252 ? 13.748 2.322 -5.653 1.00 97.75 252 MET A C 1
ATOM 2013 O O . MET A 1 252 ? 13.401 3.135 -6.508 1.00 97.75 252 MET A O 1
ATOM 2017 N N . GLU A 1 253 ? 14.352 2.719 -4.532 1.00 97.00 253 GLU A N 1
ATOM 2018 C CA . GLU A 1 253 ? 14.652 4.130 -4.278 1.00 97.00 253 GLU A CA 1
ATOM 2019 C C . GLU A 1 253 ? 15.529 4.746 -5.377 1.00 97.00 253 GLU A C 1
ATOM 2021 O O . GLU A 1 253 ? 15.200 5.824 -5.890 1.00 97.00 253 GLU A O 1
ATOM 2026 N N . ARG A 1 254 ? 16.586 4.043 -5.811 1.00 97.25 254 ARG A N 1
ATOM 2027 C CA . ARG A 1 254 ? 17.433 4.484 -6.932 1.00 97.25 254 ARG A CA 1
ATOM 2028 C C . ARG A 1 254 ? 16.651 4.572 -8.240 1.00 97.25 254 ARG A C 1
ATOM 2030 O O . ARG A 1 254 ? 16.780 5.565 -8.963 1.00 97.25 254 ARG A O 1
ATOM 2037 N N . VAL A 1 255 ? 15.795 3.590 -8.530 1.00 98.00 255 VAL A N 1
ATOM 2038 C CA . VAL A 1 255 ? 14.911 3.587 -9.709 1.00 98.00 255 VAL A CA 1
ATOM 2039 C C . VAL A 1 255 ? 13.955 4.780 -9.682 1.00 98.00 255 VAL A C 1
ATOM 2041 O O . VAL A 1 255 ? 13.796 5.461 -10.699 1.00 98.00 255 VAL A O 1
ATOM 2044 N N . LEU A 1 256 ? 13.351 5.085 -8.532 1.00 97.44 256 LEU A N 1
ATOM 2045 C CA . LEU A 1 256 ? 12.448 6.222 -8.351 1.00 97.44 256 LEU A CA 1
ATOM 2046 C C . LEU A 1 256 ? 13.166 7.553 -8.582 1.00 97.44 256 LEU A C 1
ATOM 2048 O O . LEU A 1 256 ? 12.662 8.411 -9.320 1.00 97.44 256 LEU A O 1
ATOM 2052 N N . ASP A 1 257 ? 14.352 7.729 -7.999 1.00 96.19 257 ASP A N 1
ATOM 2053 C CA . ASP A 1 257 ? 15.155 8.940 -8.172 1.00 96.19 257 ASP A CA 1
ATOM 2054 C C . ASP A 1 257 ? 15.607 9.108 -9.631 1.00 96.19 257 ASP A C 1
ATOM 2056 O O . ASP A 1 257 ? 15.470 10.194 -10.217 1.00 96.19 257 ASP A O 1
ATOM 2060 N N . ALA A 1 258 ? 16.037 8.020 -10.276 1.00 95.25 258 ALA A N 1
ATOM 2061 C CA . ALA A 1 258 ? 16.370 8.006 -11.696 1.00 95.25 258 ALA A CA 1
ATOM 2062 C C . ALA A 1 258 ? 15.152 8.322 -12.581 1.00 95.25 258 ALA A C 1
ATOM 2064 O O . ALA A 1 258 ? 15.277 9.067 -13.563 1.00 95.25 258 ALA A O 1
ATOM 2065 N N . ALA A 1 259 ? 13.962 7.834 -12.222 1.00 96.19 259 ALA A N 1
ATOM 2066 C CA . ALA A 1 259 ? 12.730 8.076 -12.962 1.00 96.19 259 ALA A CA 1
ATOM 2067 C C . ALA A 1 259 ? 12.257 9.530 -12.863 1.00 96.19 259 ALA A C 1
ATOM 2069 O O . ALA A 1 259 ? 11.934 10.166 -13.878 1.00 96.19 259 ALA A O 1
ATOM 2070 N N . LYS A 1 260 ? 12.298 10.108 -11.658 1.00 94.69 260 LYS A N 1
ATOM 2071 C CA . LYS A 1 260 ? 12.046 11.537 -11.438 1.00 94.69 260 LYS A CA 1
ATOM 2072 C C . LYS A 1 260 ? 13.029 12.393 -12.234 1.00 94.69 260 LYS A C 1
ATOM 2074 O O . LYS A 1 260 ? 12.624 13.362 -12.885 1.00 94.69 260 LYS A O 1
ATOM 2079 N N . PHE A 1 261 ? 14.308 12.018 -12.245 1.00 92.12 261 PHE A N 1
ATOM 2080 C CA . PHE A 1 261 ? 15.342 12.720 -13.002 1.00 92.12 261 PHE A CA 1
ATOM 2081 C C . PHE A 1 261 ? 15.177 12.579 -14.523 1.00 92.12 261 PHE A C 1
ATOM 2083 O O . PHE A 1 261 ? 15.388 13.543 -15.266 1.00 92.12 261 PHE A O 1
ATOM 2090 N N . ALA A 1 262 ? 14.736 11.423 -15.021 1.00 91.94 262 ALA A N 1
ATOM 2091 C CA . ALA A 1 262 ? 14.433 11.222 -16.438 1.00 91.94 262 ALA A CA 1
ATOM 2092 C C . ALA A 1 262 ? 13.295 12.131 -16.926 1.00 91.94 262 ALA A C 1
ATOM 2094 O O . ALA A 1 262 ? 13.297 12.558 -18.081 1.00 91.94 262 ALA A O 1
ATOM 2095 N N . CYS A 1 263 ? 12.377 12.509 -16.034 1.00 90.25 263 CYS A N 1
ATOM 2096 C CA . CYS A 1 263 ? 11.278 13.416 -16.347 1.00 90.25 263 CYS A CA 1
ATOM 2097 C C . CYS A 1 263 ? 11.681 14.901 -16.449 1.00 90.25 263 CYS A C 1
ATOM 2099 O O . CYS A 1 263 ? 10.829 15.770 -16.649 1.00 90.25 263 CYS A O 1
ATOM 2101 N N . HIS A 1 264 ? 12.965 15.239 -16.322 1.00 83.81 264 HIS A N 1
ATOM 2102 C CA . HIS A 1 264 ? 13.412 16.623 -16.433 1.00 83.81 264 HIS A CA 1
ATOM 2103 C C . HIS A 1 264 ? 13.266 17.161 -17.871 1.00 83.81 264 HIS A C 1
ATOM 2105 O O . HIS A 1 264 ? 13.608 16.486 -18.845 1.00 83.81 264 HIS A O 1
ATOM 2111 N N . ARG A 1 265 ? 12.836 18.426 -18.018 1.00 71.62 265 ARG A N 1
ATOM 2112 C CA . ARG A 1 265 ? 12.567 19.082 -19.323 1.00 71.62 265 ARG A CA 1
ATOM 2113 C C . ARG A 1 265 ? 13.729 19.041 -20.326 1.00 71.62 265 ARG A C 1
ATOM 2115 O O . ARG A 1 265 ? 13.492 19.152 -21.522 1.00 71.62 265 ARG A O 1
ATOM 2122 N N . ARG A 1 266 ? 14.976 18.908 -19.856 1.00 77.88 266 ARG A N 1
ATOM 2123 C CA . ARG A 1 266 ? 16.174 18.817 -20.714 1.00 77.88 266 ARG A CA 1
ATOM 2124 C C . ARG A 1 266 ? 16.387 17.425 -21.323 1.00 77.88 266 ARG A C 1
ATOM 2126 O O . ARG A 1 266 ? 17.137 17.307 -22.283 1.00 77.88 266 ARG A O 1
ATOM 2133 N N . ARG A 1 267 ? 15.755 16.382 -20.776 1.00 80.31 267 ARG A N 1
ATOM 2134 C CA . ARG A 1 267 ? 15.909 14.985 -21.224 1.00 80.31 267 ARG A CA 1
ATOM 2135 C C . ARG A 1 267 ? 14.754 14.526 -22.101 1.00 80.31 267 ARG A C 1
ATOM 2137 O O . ARG A 1 267 ? 14.959 13.785 -23.059 1.00 80.31 267 ARG A O 1
ATOM 2144 N N . VAL A 1 268 ? 13.544 14.983 -21.786 1.00 85.56 268 VAL A N 1
ATOM 2145 C CA . VAL A 1 268 ? 12.320 14.549 -22.458 1.00 85.56 268 VAL A CA 1
ATOM 2146 C C . VAL A 1 268 ? 11.534 15.758 -22.961 1.00 85.56 268 VAL A C 1
ATOM 2148 O O . VAL A 1 268 ? 11.282 16.715 -22.231 1.00 85.56 268 VAL A O 1
ATOM 2151 N N . GLY A 1 269 ? 11.149 15.703 -24.238 1.00 87.81 269 GLY A N 1
ATOM 2152 C CA . GLY A 1 269 ? 10.445 16.788 -24.917 1.00 87.81 269 GLY A CA 1
ATOM 2153 C C . GLY A 1 269 ? 9.034 17.044 -24.376 1.00 87.81 269 GLY A C 1
ATOM 2154 O O . GLY A 1 269 ? 8.368 16.156 -23.839 1.00 87.81 269 GLY A O 1
ATOM 2155 N N . LEU A 1 270 ? 8.543 18.269 -24.585 1.00 90.19 270 LEU A N 1
ATOM 2156 C CA . LEU A 1 270 ? 7.245 18.728 -24.080 1.00 90.19 270 LEU A CA 1
ATOM 2157 C C . LEU A 1 270 ? 6.066 17.885 -24.596 1.00 90.19 270 LEU A C 1
ATOM 2159 O O . LEU A 1 270 ? 5.116 17.648 -23.855 1.00 90.19 270 LEU A O 1
ATOM 2163 N N . ALA A 1 271 ? 6.135 17.391 -25.836 1.00 91.56 271 ALA A N 1
ATOM 2164 C CA . ALA A 1 271 ? 5.108 16.518 -26.407 1.00 91.56 271 ALA A CA 1
ATOM 2165 C C . ALA A 1 271 ? 4.912 15.238 -25.577 1.00 91.56 271 ALA A C 1
ATOM 2167 O O . ALA A 1 271 ? 3.779 14.876 -25.273 1.00 91.56 271 ALA A O 1
ATOM 2168 N N . THR A 1 272 ? 6.005 14.606 -25.140 1.00 93.88 272 THR A N 1
ATOM 2169 C CA . THR A 1 272 ? 5.966 13.427 -24.264 1.00 93.88 272 THR A CA 1
ATOM 2170 C C . THR A 1 272 ? 5.374 13.764 -22.902 1.00 93.88 272 THR A C 1
ATOM 2172 O O . THR A 1 272 ? 4.585 12.987 -22.378 1.00 93.88 272 THR A O 1
ATOM 2175 N N . MET A 1 273 ? 5.681 14.947 -22.361 1.00 94.00 273 MET A N 1
ATOM 2176 C CA . MET A 1 273 ? 5.120 15.407 -21.085 1.00 94.00 273 MET A CA 1
ATOM 2177 C C . MET A 1 273 ? 3.612 15.668 -21.152 1.00 94.00 273 MET A C 1
ATOM 2179 O O . MET A 1 273 ? 2.908 15.438 -20.174 1.00 94.00 273 MET A O 1
ATOM 2183 N N . PHE A 1 274 ? 3.093 16.139 -22.288 1.00 93.94 274 PHE A N 1
ATOM 2184 C CA . PHE A 1 274 ? 1.645 16.215 -22.508 1.00 93.94 274 PHE A CA 1
ATOM 2185 C C . PHE A 1 274 ? 1.013 14.834 -22.675 1.00 93.94 274 PHE A C 1
ATOM 2187 O O . PHE A 1 274 ? -0.112 14.631 -22.229 1.00 93.94 274 PHE A O 1
ATOM 2194 N N . GLU A 1 275 ? 1.719 13.908 -23.324 1.00 94.56 275 GLU A N 1
ATOM 2195 C CA . GLU A 1 275 ? 1.212 12.560 -23.567 1.00 94.56 275 GLU A CA 1
ATOM 2196 C C . GLU A 1 275 ? 1.098 11.759 -22.268 1.00 94.56 275 GLU A C 1
ATOM 2198 O O . GLU A 1 275 ? 0.033 11.223 -21.988 1.00 94.56 275 GLU A O 1
ATOM 2203 N N . ILE A 1 276 ? 2.141 11.745 -21.433 1.00 95.00 276 ILE A N 1
ATOM 2204 C CA . ILE A 1 276 ? 2.124 11.001 -20.165 1.00 95.00 276 ILE A CA 1
ATOM 2205 C C . ILE A 1 276 ? 1.121 11.572 -19.152 1.00 95.00 276 ILE A C 1
ATOM 2207 O O . ILE A 1 276 ? 0.613 10.852 -18.298 1.00 95.00 276 ILE A O 1
ATOM 2211 N N . ASN A 1 277 ? 0.796 12.866 -19.249 1.00 94.31 277 ASN A N 1
ATOM 2212 C CA . ASN A 1 277 ? -0.173 13.501 -18.355 1.00 94.31 277 ASN A CA 1
ATOM 2213 C C . ASN A 1 277 ? -1.636 13.303 -18.775 1.00 94.31 277 ASN A C 1
ATOM 2215 O O . ASN A 1 277 ? -2.529 13.922 -18.188 1.00 94.31 277 ASN A O 1
ATOM 2219 N N . ARG A 1 278 ? -1.908 12.500 -19.810 1.00 93.19 278 ARG A N 1
ATOM 2220 C CA . ARG A 1 278 ? -3.284 12.164 -20.183 1.00 93.19 278 ARG A CA 1
ATOM 2221 C C . ARG A 1 278 ? -3.987 11.431 -19.041 1.00 93.19 278 ARG A C 1
ATOM 2223 O O . ARG A 1 278 ? -3.358 10.783 -18.202 1.00 93.19 278 ARG A O 1
ATOM 2230 N N . ARG A 1 279 ? -5.306 11.602 -18.996 1.00 88.56 279 ARG A N 1
ATOM 2231 C CA . ARG A 1 279 ? -6.209 10.909 -18.064 1.00 88.56 279 ARG A CA 1
ATOM 2232 C C . ARG A 1 279 ? -7.199 10.036 -18.822 1.00 88.56 279 ARG A C 1
ATOM 2234 O O . ARG A 1 279 ? -7.437 8.917 -18.404 1.00 88.56 279 ARG A O 1
ATOM 2241 N N . GLU A 1 280 ? -7.698 10.543 -19.942 1.00 87.44 280 GLU A N 1
ATOM 2242 C CA . GLU A 1 280 ? -8.550 9.834 -20.897 1.00 87.44 280 GLU A CA 1
ATOM 2243 C C . GLU A 1 280 ? -7.746 9.592 -22.182 1.00 87.44 280 GLU A C 1
ATOM 2245 O O . GLU A 1 280 ? -6.965 10.460 -22.600 1.00 87.44 280 GLU A O 1
ATOM 2250 N N . ALA A 1 281 ? -7.931 8.436 -22.819 1.00 83.69 281 ALA A N 1
ATOM 2251 C CA . ALA A 1 281 ? -7.191 8.067 -24.026 1.00 83.69 281 ALA A CA 1
ATOM 2252 C C . ALA A 1 281 ? -7.429 9.040 -25.203 1.00 83.69 281 ALA A C 1
ATOM 2254 O O . ALA A 1 281 ? -6.493 9.427 -25.915 1.00 83.69 281 ALA A O 1
ATOM 2255 N N . ASN A 1 282 ? -8.674 9.489 -25.385 1.00 83.38 282 ASN A N 1
ATOM 2256 C CA . ASN A 1 282 ? -9.105 10.358 -26.486 1.00 83.38 282 ASN A CA 1
ATOM 2257 C C . ASN A 1 282 ? -8.834 11.859 -26.235 1.00 83.38 282 ASN A C 1
ATOM 2259 O O . ASN A 1 282 ? -8.760 12.642 -27.186 1.00 83.38 282 ASN A O 1
ATOM 2263 N N . LYS A 1 283 ? -8.594 12.278 -24.986 1.00 85.81 283 LYS A N 1
ATOM 2264 C CA . LYS A 1 283 ? -8.438 13.692 -24.610 1.00 85.81 283 LYS A CA 1
ATOM 2265 C C . LYS A 1 283 ? -6.991 14.059 -24.307 1.00 85.81 283 LYS A C 1
ATOM 2267 O O . LYS A 1 283 ? -6.281 13.394 -23.553 1.00 85.81 283 LYS A O 1
ATOM 2272 N N . ARG A 1 284 ? -6.511 15.157 -24.898 1.00 85.81 284 ARG A N 1
ATOM 2273 C CA . ARG A 1 284 ? -5.166 15.677 -24.600 1.00 85.81 284 ARG A CA 1
ATOM 2274 C C . ARG A 1 284 ? -5.154 16.352 -23.230 1.00 85.81 284 ARG A C 1
ATOM 2276 O O . ARG A 1 284 ? -6.079 17.081 -22.886 1.00 85.81 284 ARG A O 1
ATOM 2283 N N . ALA A 1 285 ? -4.077 16.152 -22.472 1.00 89.38 285 ALA A N 1
ATOM 2284 C CA . ALA A 1 285 ? -3.878 16.847 -21.207 1.00 89.38 285 ALA A CA 1
ATOM 2285 C C . ALA A 1 285 ? -3.806 18.371 -21.409 1.00 89.38 285 ALA A C 1
ATOM 2287 O O . ALA A 1 285 ? -3.163 18.851 -22.345 1.00 89.38 285 ALA A O 1
ATOM 2288 N N . SER A 1 286 ? -4.418 19.132 -20.501 1.00 87.31 286 SER A N 1
ATOM 2289 C CA . SER A 1 286 ? -4.409 20.602 -20.531 1.00 87.31 286 SER A CA 1
ATOM 2290 C C . SER A 1 286 ? -3.053 21.201 -20.154 1.00 87.31 286 SER A C 1
ATOM 2292 O O . SER A 1 286 ? -2.697 22.287 -20.604 1.00 87.31 286 SER A O 1
ATOM 2294 N N . ARG A 1 287 ? -2.273 20.490 -19.334 1.00 91.19 287 ARG A N 1
ATOM 2295 C CA . ARG A 1 287 ? -0.944 20.901 -18.869 1.00 91.19 287 ARG A CA 1
ATOM 2296 C C . ARG A 1 287 ? 0.055 19.761 -19.070 1.00 91.19 287 ARG A C 1
ATOM 2298 O O . ARG A 1 287 ? -0.344 18.596 -18.986 1.00 91.19 287 ARG A O 1
ATOM 2305 N N . PRO A 1 288 ? 1.342 20.063 -19.312 1.00 92.25 288 PRO A N 1
ATOM 2306 C CA . PRO A 1 288 ? 2.374 19.035 -19.327 1.00 92.25 288 PRO A CA 1
ATOM 2307 C C . PRO A 1 288 ? 2.542 18.434 -17.926 1.00 92.25 288 PRO A C 1
ATOM 2309 O O . PRO A 1 288 ? 2.299 19.112 -16.927 1.00 92.25 288 PRO A O 1
ATOM 2312 N N . PHE A 1 289 ? 2.977 17.177 -17.860 1.00 93.44 289 PHE A N 1
ATOM 2313 C CA . PHE A 1 289 ? 3.378 16.539 -16.610 1.00 93.44 289 PHE A CA 1
ATOM 2314 C C . PHE A 1 289 ? 4.485 17.347 -15.920 1.00 93.44 289 PHE A C 1
ATOM 2316 O O . PHE A 1 289 ? 5.427 17.799 -16.575 1.00 93.44 289 PHE A O 1
ATOM 2323 N N . ASP A 1 290 ? 4.364 17.523 -14.603 1.00 89.12 290 ASP A N 1
ATOM 2324 C CA . ASP A 1 290 ? 5.367 18.201 -13.783 1.00 89.12 290 ASP A CA 1
ATOM 2325 C C . ASP A 1 290 ? 5.912 17.248 -12.717 1.00 89.12 290 ASP A C 1
ATOM 2327 O O . ASP A 1 290 ? 5.214 16.873 -11.769 1.00 89.12 290 ASP A O 1
ATOM 2331 N N . ALA A 1 291 ? 7.174 16.862 -12.893 1.00 88.62 291 ALA A N 1
ATOM 2332 C CA . ALA A 1 291 ? 7.901 16.009 -11.962 1.00 88.62 291 ALA A CA 1
ATOM 2333 C C . ALA A 1 291 ? 8.516 16.779 -10.783 1.00 88.62 291 ALA A C 1
ATOM 2335 O O . ALA A 1 291 ? 9.042 16.161 -9.858 1.00 88.62 291 ALA A O 1
ATOM 2336 N N . ARG A 1 292 ? 8.468 18.119 -10.795 1.00 85.19 292 ARG A N 1
ATOM 2337 C CA . ARG A 1 292 ? 8.972 18.935 -9.687 1.00 85.19 292 ARG A CA 1
ATOM 2338 C C . ARG A 1 292 ? 8.045 18.796 -8.484 1.00 85.19 292 ARG A C 1
ATOM 2340 O O . ARG A 1 292 ? 6.820 18.747 -8.617 1.00 85.19 292 ARG A O 1
ATOM 2347 N N . MET A 1 293 ? 8.660 18.686 -7.318 1.00 87.31 293 MET A N 1
ATOM 2348 C CA . MET A 1 293 ? 8.005 18.522 -6.026 1.00 87.31 293 MET A CA 1
ATOM 2349 C C . MET A 1 293 ? 9.010 18.823 -4.923 1.00 87.31 293 MET A C 1
ATOM 2351 O O . MET A 1 293 ? 10.217 18.666 -5.131 1.00 87.31 293 MET A O 1
ATOM 2355 N N . GLU A 1 294 ? 8.489 19.227 -3.774 1.00 87.00 294 GLU A N 1
ATOM 2356 C CA . GLU A 1 294 ? 9.253 19.424 -2.546 1.00 87.00 294 GLU A CA 1
ATOM 2357 C C . GLU A 1 294 ? 9.882 18.110 -2.066 1.00 87.00 294 GLU A C 1
ATOM 2359 O O . GLU A 1 294 ? 9.408 17.019 -2.410 1.00 87.00 294 GLU A O 1
ATOM 2364 N N . SER A 1 295 ? 10.959 18.215 -1.284 1.00 86.19 295 SER A N 1
ATOM 2365 C CA . SER A 1 295 ? 11.670 17.067 -0.706 1.00 86.19 295 SER A CA 1
ATOM 2366 C C . SER A 1 295 ? 10.735 16.175 0.102 1.00 86.19 295 SER A C 1
ATOM 2368 O O . SER A 1 295 ? 10.732 14.962 -0.089 1.00 86.19 295 SER A O 1
ATOM 2370 N N . ASP A 1 296 ? 9.884 16.782 0.924 1.00 88.50 296 ASP A N 1
ATOM 2371 C CA . ASP A 1 296 ? 9.032 16.064 1.872 1.00 88.50 296 ASP A CA 1
ATOM 2372 C C . ASP A 1 296 ? 7.905 15.334 1.143 1.00 88.50 296 ASP A C 1
ATOM 2374 O O . ASP A 1 296 ? 7.614 14.172 1.419 1.00 88.50 296 ASP A O 1
ATOM 2378 N N . SER A 1 297 ? 7.330 15.984 0.126 1.00 89.94 297 SER A N 1
ATOM 2379 C CA . SER A 1 297 ? 6.373 15.348 -0.783 1.00 89.94 297 SER A CA 1
ATOM 2380 C C . SER A 1 297 ? 7.000 14.164 -1.520 1.00 89.94 297 SER A C 1
ATOM 2382 O O . SER A 1 297 ? 6.354 13.133 -1.692 1.00 89.94 297 SER A O 1
ATOM 2384 N N . TRP A 1 298 ? 8.258 14.293 -1.955 1.00 94.38 298 TRP A N 1
ATOM 2385 C CA . TRP A 1 298 ? 8.956 13.199 -2.624 1.00 94.38 298 TRP A CA 1
ATOM 2386 C C . TRP A 1 298 ? 9.236 12.031 -1.683 1.00 94.38 298 TRP A C 1
ATOM 2388 O O . TRP A 1 298 ? 9.018 10.889 -2.075 1.00 94.38 298 TRP A O 1
ATOM 2398 N N . LYS A 1 299 ? 9.649 12.312 -0.443 1.00 94.44 299 LYS A N 1
ATOM 2399 C CA . LYS A 1 299 ? 9.877 11.293 0.584 1.00 94.44 299 LYS A CA 1
ATOM 2400 C C . LYS A 1 299 ? 8.618 10.450 0.812 1.00 94.44 299 LYS A C 1
ATOM 2402 O O . LYS A 1 299 ? 8.681 9.238 0.651 1.00 94.44 299 LYS A O 1
ATOM 2407 N N . ARG A 1 300 ? 7.462 11.093 1.017 1.00 93.31 300 ARG A N 1
ATOM 2408 C CA . ARG A 1 300 ? 6.164 10.404 1.178 1.00 93.31 300 ARG A CA 1
ATOM 2409 C C . ARG A 1 300 ? 5.791 9.545 -0.031 1.00 93.31 300 ARG A C 1
ATOM 2411 O O . ARG A 1 300 ? 5.168 8.495 0.106 1.00 93.31 300 ARG A O 1
ATOM 2418 N N . TYR A 1 301 ? 6.144 9.988 -1.239 1.00 95.19 301 TYR A N 1
ATOM 2419 C CA . TYR A 1 301 ? 5.865 9.223 -2.456 1.00 95.19 301 TYR A CA 1
ATOM 2420 C C . TYR A 1 301 ? 6.754 7.988 -2.556 1.00 95.19 301 TYR A C 1
ATOM 2422 O O . TYR A 1 301 ? 6.252 6.936 -2.942 1.00 95.19 301 TYR A O 1
ATOM 2430 N N . LYS A 1 302 ? 8.038 8.102 -2.185 1.00 95.69 302 LYS A N 1
ATOM 2431 C CA . LYS A 1 302 ? 8.928 6.943 -2.071 1.00 95.69 302 LYS A CA 1
ATOM 2432 C C . LYS A 1 302 ? 8.393 5.969 -1.027 1.00 95.69 302 LYS A C 1
ATOM 2434 O O . LYS A 1 302 ? 8.160 4.821 -1.373 1.00 95.69 302 LYS A O 1
ATOM 2439 N N . GLU A 1 303 ? 8.073 6.448 0.175 1.00 95.56 303 GLU A N 1
ATOM 2440 C CA . GLU A 1 303 ? 7.488 5.639 1.257 1.00 95.56 303 GLU A CA 1
ATOM 2441 C C . GLU A 1 303 ? 6.243 4.869 0.791 1.00 95.56 303 GLU A C 1
ATOM 2443 O O . GLU A 1 303 ? 6.134 3.680 1.053 1.00 95.56 303 GLU A O 1
ATOM 2448 N N . THR A 1 304 ? 5.354 5.500 0.013 1.00 96.44 304 THR A N 1
ATOM 2449 C CA . THR A 1 304 ? 4.158 4.835 -0.546 1.00 96.44 304 THR A CA 1
ATOM 2450 C C . THR A 1 304 ? 4.520 3.646 -1.452 1.00 96.44 304 THR A C 1
ATOM 2452 O O . THR A 1 304 ? 3.871 2.609 -1.389 1.00 96.44 304 THR A O 1
ATOM 2455 N N . TRP A 1 305 ? 5.540 3.780 -2.306 1.00 97.25 305 TRP A N 1
ATOM 2456 C CA . TRP A 1 305 ? 5.970 2.701 -3.209 1.00 97.25 305 TRP A CA 1
ATOM 2457 C C . TRP A 1 305 ? 6.779 1.621 -2.508 1.00 97.25 305 TRP A C 1
ATOM 2459 O O . TRP A 1 305 ? 6.583 0.443 -2.785 1.00 97.25 305 TRP A O 1
ATOM 2469 N N . ILE A 1 306 ? 7.649 2.020 -1.585 1.00 97.38 306 ILE A N 1
ATOM 2470 C CA . ILE A 1 306 ? 8.404 1.092 -0.747 1.00 97.38 306 ILE A CA 1
ATOM 2471 C C . ILE A 1 306 ? 7.447 0.258 0.106 1.00 97.38 306 ILE A C 1
ATOM 2473 O O . ILE A 1 306 ? 7.595 -0.955 0.157 1.00 97.38 306 ILE A O 1
ATOM 2477 N N . GLN A 1 307 ? 6.400 0.867 0.669 1.00 96.62 307 GLN A N 1
ATOM 2478 C CA . GLN A 1 307 ? 5.365 0.150 1.412 1.00 96.62 307 GLN A CA 1
ATOM 2479 C C . GLN A 1 307 ? 4.668 -0.919 0.553 1.00 96.62 307 GLN A C 1
ATOM 2481 O O . GLN A 1 307 ? 4.486 -2.038 1.025 1.00 96.62 307 GLN A O 1
ATOM 2486 N N . MET A 1 308 ? 4.331 -0.621 -0.711 1.00 97.19 308 MET A N 1
ATOM 2487 C CA . MET A 1 308 ? 3.767 -1.629 -1.626 1.00 97.19 308 MET A CA 1
ATOM 2488 C C . MET A 1 308 ? 4.743 -2.783 -1.886 1.00 97.19 308 MET A C 1
ATOM 2490 O O . MET A 1 308 ? 4.320 -3.932 -1.908 1.00 97.19 308 MET A O 1
ATOM 2494 N N . ILE A 1 309 ? 6.039 -2.500 -2.048 1.00 97.00 309 ILE A N 1
ATOM 2495 C CA . ILE A 1 309 ? 7.063 -3.537 -2.261 1.00 97.00 309 ILE A CA 1
ATOM 2496 C C . ILE A 1 309 ? 7.225 -4.414 -1.022 1.00 97.00 309 ILE A C 1
ATOM 2498 O O . ILE A 1 309 ? 7.269 -5.631 -1.163 1.00 97.00 309 ILE A O 1
ATOM 2502 N N . CYS A 1 310 ? 7.256 -3.822 0.175 1.00 97.50 310 CYS A N 1
ATOM 2503 C CA . CYS A 1 310 ? 7.277 -4.577 1.427 1.00 97.50 310 CYS A CA 1
ATOM 2504 C C . CYS A 1 310 ? 6.070 -5.512 1.534 1.00 97.50 310 CYS A C 1
ATOM 2506 O O . CYS A 1 310 ? 6.233 -6.676 1.889 1.00 97.50 310 CYS A O 1
ATOM 2508 N N . ILE A 1 311 ? 4.877 -5.018 1.184 1.00 96.81 311 ILE A N 1
ATOM 2509 C CA . ILE A 1 311 ? 3.649 -5.815 1.212 1.00 96.81 311 ILE A CA 1
ATOM 2510 C C . ILE A 1 311 ? 3.729 -6.981 0.230 1.00 96.81 311 ILE A C 1
ATOM 2512 O O . ILE A 1 311 ? 3.465 -8.105 0.635 1.00 96.81 311 ILE A O 1
ATOM 2516 N N . ILE A 1 312 ? 4.109 -6.732 -1.026 1.00 96.62 312 ILE A N 1
ATOM 2517 C CA . ILE A 1 312 ? 4.195 -7.779 -2.054 1.00 96.62 312 ILE A CA 1
ATOM 2518 C C . ILE A 1 312 ? 5.248 -8.820 -1.663 1.00 96.62 312 ILE A C 1
ATOM 2520 O O . ILE A 1 312 ? 4.946 -10.006 -1.636 1.00 96.62 312 ILE A O 1
ATOM 2524 N N . TYR A 1 313 ? 6.450 -8.387 -1.275 1.00 96.69 313 TYR A N 1
ATOM 2525 C CA . TYR A 1 313 ? 7.514 -9.300 -0.858 1.00 96.69 313 TYR A CA 1
ATOM 2526 C C . TYR A 1 313 ? 7.086 -10.166 0.326 1.00 96.69 313 TYR A C 1
ATOM 2528 O O . TYR A 1 313 ? 7.217 -11.381 0.267 1.00 96.69 313 TYR A O 1
ATOM 2536 N N . ARG A 1 314 ? 6.534 -9.571 1.390 1.00 96.44 314 ARG A N 1
ATOM 2537 C CA . ARG A 1 314 ? 6.112 -10.329 2.577 1.00 96.44 314 ARG A CA 1
ATOM 2538 C C . ARG A 1 314 ? 4.911 -11.227 2.290 1.00 96.44 314 ARG A C 1
ATOM 2540 O O . ARG A 1 314 ? 4.864 -12.325 2.829 1.00 96.44 314 ARG A O 1
ATOM 2547 N N . ALA A 1 315 ? 3.990 -10.804 1.424 1.00 94.69 315 ALA A N 1
ATOM 2548 C CA . ALA A 1 315 ? 2.863 -11.625 0.994 1.00 94.69 315 ALA A CA 1
ATOM 2549 C C . ALA A 1 315 ? 3.314 -12.874 0.217 1.00 94.69 315 ALA A C 1
ATOM 2551 O O . ALA A 1 315 ? 2.751 -13.940 0.447 1.00 94.69 315 ALA A O 1
ATOM 2552 N N . GLU A 1 316 ? 4.340 -12.779 -0.636 1.00 93.00 316 GLU A N 1
ATOM 2553 C CA . GLU A 1 316 ? 4.904 -13.940 -1.353 1.00 93.00 316 GLU A CA 1
ATOM 2554 C C . GLU A 1 316 ? 5.643 -14.928 -0.429 1.00 93.00 316 GLU A C 1
ATOM 2556 O O . GLU A 1 316 ? 5.776 -16.101 -0.762 1.00 93.00 316 GLU A O 1
ATOM 2561 N N . GLN A 1 317 ? 6.082 -14.498 0.761 1.00 90.12 317 GLN A N 1
ATOM 2562 C CA . GLN A 1 317 ? 6.679 -15.399 1.763 1.00 90.12 317 GLN A CA 1
ATOM 2563 C C . GLN A 1 317 ? 5.638 -16.083 2.667 1.00 90.12 317 GLN A C 1
ATOM 2565 O O . GLN A 1 317 ? 5.990 -16.926 3.496 1.00 90.12 317 GLN A O 1
ATOM 2570 N N . MET A 1 318 ? 4.366 -15.689 2.576 1.00 88.56 318 MET A N 1
ATOM 2571 C CA . MET A 1 318 ? 3.293 -16.203 3.422 1.00 88.56 318 MET A CA 1
ATOM 2572 C C . MET A 1 318 ? 2.578 -17.396 2.787 1.00 88.56 318 MET A C 1
ATOM 2574 O O . MET A 1 318 ? 2.501 -17.527 1.570 1.00 88.56 318 MET A O 1
ATOM 2578 N N . ASP A 1 319 ? 1.978 -18.235 3.635 1.00 88.25 319 ASP A N 1
ATOM 2579 C CA . ASP A 1 319 ? 1.064 -19.283 3.175 1.00 88.25 319 ASP A CA 1
ATOM 2580 C C . ASP A 1 319 ? -0.090 -18.670 2.360 1.00 88.25 319 ASP A C 1
ATOM 2582 O O . ASP A 1 319 ? -0.659 -17.648 2.762 1.00 88.25 319 ASP A O 1
ATOM 2586 N N . ASP A 1 320 ? -0.500 -19.345 1.280 1.00 85.56 320 ASP A N 1
ATOM 2587 C CA . ASP A 1 320 ? -1.587 -18.897 0.393 1.00 85.56 320 ASP A CA 1
ATOM 2588 C C . ASP A 1 320 ? -2.891 -18.564 1.144 1.00 85.56 320 ASP A C 1
ATOM 2590 O O . ASP A 1 320 ? -3.612 -17.650 0.763 1.00 85.56 320 ASP A O 1
ATOM 2594 N N . GLU A 1 321 ? -3.183 -19.260 2.250 1.00 86.12 321 GLU A N 1
ATOM 2595 C CA . GLU A 1 321 ? -4.384 -19.033 3.072 1.00 86.12 321 GLU A CA 1
ATOM 2596 C C . GLU A 1 321 ? -4.342 -17.740 3.903 1.00 86.12 321 GLU A C 1
ATOM 2598 O O . GLU A 1 321 ? -5.369 -17.293 4.416 1.00 86.12 321 GLU A O 1
ATOM 2603 N N . LYS A 1 322 ? -3.148 -17.177 4.115 1.00 86.81 322 LYS A N 1
ATOM 2604 C CA . LYS A 1 322 ? -2.924 -16.017 4.991 1.00 86.81 322 LYS A CA 1
ATOM 2605 C C . LYS A 1 322 ? -2.568 -14.758 4.211 1.00 86.81 322 LYS A C 1
ATOM 2607 O O . LYS A 1 322 ? -2.655 -13.668 4.780 1.00 86.81 322 LYS A O 1
ATOM 2612 N N . ARG A 1 323 ? -2.121 -14.893 2.961 1.00 91.56 323 ARG A N 1
ATOM 2613 C CA . ARG A 1 323 ? -1.763 -13.755 2.114 1.00 91.56 323 ARG A CA 1
ATOM 2614 C C . ARG A 1 323 ? -2.999 -13.167 1.422 1.00 91.56 323 ARG A C 1
ATOM 2616 O O . ARG A 1 323 ? -3.974 -13.882 1.197 1.00 91.56 323 ARG A O 1
ATOM 2623 N N . PRO A 1 324 ? -2.983 -11.871 1.069 1.00 92.75 324 PRO A N 1
ATOM 2624 C CA . PRO A 1 324 ? -4.031 -11.279 0.245 1.00 92.75 324 PRO A CA 1
ATOM 2625 C C . PRO A 1 324 ? -4.218 -12.051 -1.076 1.00 92.75 324 PRO A C 1
ATOM 2627 O O . PRO A 1 324 ? -3.214 -12.353 -1.724 1.00 92.75 324 PRO A O 1
ATOM 2630 N N . PRO A 1 325 ? -5.459 -12.327 -1.520 1.00 92.00 325 PRO A N 1
ATOM 2631 C CA . PRO A 1 325 ? -5.732 -13.252 -2.625 1.00 92.00 325 PRO A CA 1
ATOM 2632 C C . PRO A 1 325 ? -5.523 -12.631 -4.023 1.00 92.00 325 PRO A C 1
ATOM 2634 O O . PRO A 1 325 ? -6.428 -12.625 -4.850 1.00 92.00 325 PRO A O 1
ATOM 2637 N N . TYR A 1 326 ? -4.331 -12.095 -4.309 1.00 93.50 326 TYR A N 1
ATOM 2638 C CA . TYR A 1 326 ? -3.967 -11.645 -5.659 1.00 93.50 326 TYR A CA 1
ATOM 2639 C C . TYR A 1 326 ? -3.263 -12.748 -6.459 1.00 93.50 326 TYR A C 1
ATOM 2641 O O . TYR A 1 326 ? -2.711 -13.696 -5.899 1.00 93.50 326 TYR A O 1
ATOM 2649 N N . VAL A 1 327 ? -3.234 -12.597 -7.786 1.00 91.50 327 VAL A N 1
ATOM 2650 C CA . VAL A 1 327 ? -2.601 -13.558 -8.698 1.00 91.50 327 VAL A CA 1
ATOM 2651 C C . VAL A 1 327 ? -1.702 -12.818 -9.681 1.00 91.50 327 VAL A C 1
ATOM 2653 O O . VAL A 1 327 ? -2.173 -12.022 -10.495 1.00 91.50 327 VAL A O 1
ATOM 2656 N N . MET A 1 328 ? -0.400 -13.097 -9.620 1.00 92.62 328 MET A N 1
ATOM 2657 C CA . MET A 1 328 ? 0.550 -12.608 -10.619 1.00 92.62 328 MET A CA 1
ATOM 2658 C C . MET A 1 328 ? 0.394 -13.397 -11.923 1.00 92.62 328 MET A C 1
ATOM 2660 O O . MET A 1 328 ? 0.166 -14.606 -11.900 1.00 92.62 328 MET A O 1
ATOM 2664 N N . THR A 1 329 ? 0.510 -12.721 -13.067 1.00 93.56 329 THR A N 1
ATOM 2665 C CA . THR A 1 329 ? 0.671 -13.424 -14.352 1.00 93.56 329 THR A CA 1
ATOM 2666 C C . THR A 1 329 ? 2.053 -14.065 -14.436 1.00 93.56 329 THR A C 1
ATOM 2668 O O . THR A 1 329 ? 2.964 -13.643 -13.723 1.00 93.56 329 THR A O 1
ATOM 2671 N N . ASP A 1 330 ? 2.239 -15.018 -15.351 1.00 94.00 330 ASP A N 1
ATOM 2672 C CA . ASP A 1 330 ? 3.544 -15.652 -15.579 1.00 94.00 330 ASP A CA 1
ATOM 2673 C C . ASP A 1 330 ? 4.640 -14.600 -15.837 1.00 94.00 330 ASP A C 1
ATOM 2675 O O . ASP A 1 330 ? 5.708 -14.644 -15.238 1.00 94.00 330 ASP A O 1
ATOM 2679 N N . GLU A 1 331 ? 4.356 -13.567 -16.638 1.00 94.25 331 GLU A N 1
ATOM 2680 C CA . GLU A 1 331 ? 5.320 -12.497 -16.923 1.00 94.25 331 GLU A CA 1
ATOM 2681 C C . GLU A 1 331 ? 5.594 -11.577 -15.725 1.00 94.25 331 GLU A C 1
ATOM 2683 O O . GLU A 1 331 ? 6.677 -10.990 -15.633 1.00 94.25 331 GLU A O 1
ATOM 2688 N N . GLN A 1 332 ? 4.611 -11.399 -14.836 1.00 95.62 332 GLN A N 1
ATOM 2689 C CA . GLN A 1 332 ? 4.775 -10.637 -13.598 1.00 95.62 332 GLN A CA 1
ATOM 2690 C C . GLN A 1 332 ? 5.623 -11.424 -12.596 1.00 95.62 332 GLN A C 1
ATOM 2692 O O . GLN A 1 332 ? 6.559 -10.850 -12.040 1.00 95.62 332 GLN A O 1
ATOM 2697 N N . GLY A 1 333 ? 5.334 -12.720 -12.434 1.00 95.62 333 GLY A N 1
ATOM 2698 C CA . GLY A 1 333 ? 6.102 -13.649 -11.608 1.00 95.62 333 GLY A CA 1
ATOM 2699 C C . GLY A 1 333 ? 7.548 -13.756 -12.082 1.00 95.62 333 GLY A C 1
ATOM 2700 O O . GLY A 1 333 ? 8.453 -13.439 -11.324 1.00 95.62 333 GLY A O 1
ATOM 2701 N N . ASP A 1 334 ? 7.781 -14.031 -13.369 1.00 97.06 334 ASP A N 1
ATOM 2702 C CA . ASP A 1 334 ? 9.131 -14.119 -13.946 1.00 97.06 334 ASP A CA 1
ATOM 2703 C C . ASP A 1 334 ? 9.958 -12.840 -13.713 1.00 97.06 334 ASP A C 1
ATOM 2705 O O . ASP A 1 334 ? 11.154 -12.887 -13.406 1.00 97.06 334 ASP A O 1
ATOM 2709 N N . ALA A 1 335 ? 9.336 -11.666 -13.882 1.00 97.25 335 ALA A N 1
ATOM 2710 C CA . ALA A 1 335 ? 10.008 -10.386 -13.678 1.00 97.25 335 ALA A CA 1
ATOM 2711 C C . ALA A 1 335 ? 10.294 -10.105 -12.195 1.00 97.25 335 ALA A C 1
ATOM 2713 O O . ALA A 1 335 ? 11.344 -9.537 -11.879 1.00 97.25 335 ALA A O 1
ATOM 2714 N N . TRP A 1 336 ? 9.372 -10.484 -11.306 1.00 97.38 336 TRP A N 1
ATOM 2715 C CA . TRP A 1 336 ? 9.544 -10.382 -9.862 1.00 97.38 336 TRP A CA 1
ATOM 2716 C C . TRP A 1 336 ? 10.636 -11.333 -9.367 1.00 97.38 336 TRP A C 1
ATOM 2718 O O . TRP A 1 336 ? 11.604 -10.872 -8.767 1.00 97.38 336 TRP A O 1
ATOM 2728 N N . ASP A 1 337 ? 10.559 -12.612 -9.723 1.00 96.69 337 ASP A N 1
ATOM 2729 C CA . ASP A 1 337 ? 11.495 -13.664 -9.324 1.00 96.69 337 ASP A CA 1
ATOM 2730 C C . ASP A 1 337 ? 12.922 -13.366 -9.784 1.00 96.69 337 ASP A C 1
ATOM 2732 O O . ASP A 1 337 ? 13.882 -13.592 -9.043 1.00 96.69 337 ASP A O 1
ATOM 2736 N N . ALA A 1 338 ? 13.095 -12.813 -10.990 1.00 96.44 338 ALA A N 1
ATOM 2737 C CA . ALA A 1 338 ? 14.405 -12.389 -11.480 1.00 96.44 338 ALA A CA 1
ATOM 2738 C C . ALA A 1 338 ? 15.017 -11.273 -10.615 1.00 96.44 338 ALA A C 1
ATOM 2740 O O . ALA A 1 338 ? 16.228 -11.279 -10.344 1.00 96.44 338 ALA A O 1
ATOM 2741 N N . TRP A 1 339 ? 14.189 -10.319 -10.179 1.00 97.50 339 TRP A N 1
ATOM 2742 C CA . TRP A 1 339 ? 14.612 -9.223 -9.313 1.00 97.50 339 TRP A CA 1
ATOM 2743 C C . TRP A 1 339 ? 14.871 -9.714 -7.885 1.00 97.50 339 TRP A C 1
ATOM 2745 O O . TRP A 1 339 ? 15.932 -9.436 -7.326 1.00 97.50 339 TRP A O 1
ATOM 2755 N N . GLU A 1 340 ? 13.971 -10.521 -7.327 1.00 96.50 340 GLU A N 1
ATOM 2756 C CA . GLU A 1 340 ? 14.107 -11.113 -5.998 1.00 96.50 340 GLU A CA 1
ATOM 2757 C C . GLU A 1 340 ? 15.339 -12.020 -5.905 1.00 96.50 340 GLU A C 1
ATOM 2759 O O . GLU A 1 340 ? 16.158 -11.855 -5.001 1.00 96.50 340 GLU A O 1
ATOM 2764 N N . SER A 1 341 ? 15.551 -12.907 -6.878 1.00 95.56 341 SER A N 1
ATOM 2765 C CA . SER A 1 341 ? 16.728 -13.787 -6.924 1.00 95.56 341 SER A CA 1
ATOM 2766 C C . SER A 1 341 ? 18.033 -12.986 -6.943 1.00 95.56 341 SER A C 1
ATOM 2768 O O . SER A 1 341 ? 19.004 -13.330 -6.262 1.00 95.56 341 SER A O 1
ATOM 2770 N N . SER A 1 342 ? 18.061 -11.874 -7.684 1.00 96.00 342 SER A N 1
ATOM 2771 C CA . SER A 1 342 ? 19.216 -10.973 -7.718 1.00 96.00 342 SER A CA 1
ATOM 2772 C C . SER A 1 342 ? 19.412 -10.250 -6.381 1.00 96.00 342 SER A C 1
ATOM 2774 O O . SER A 1 342 ? 20.548 -10.097 -5.926 1.00 96.00 342 SER A O 1
ATOM 2776 N N . ALA A 1 343 ? 18.328 -9.860 -5.708 1.00 95.81 343 ALA A N 1
ATOM 2777 C CA . ALA A 1 343 ? 18.371 -9.263 -4.376 1.00 95.81 343 ALA A CA 1
ATOM 2778 C C . ALA A 1 343 ? 18.908 -10.249 -3.326 1.00 95.81 343 ALA A C 1
ATOM 2780 O O . ALA A 1 343 ? 19.790 -9.898 -2.537 1.00 95.81 343 ALA A O 1
ATOM 2781 N N . GLN A 1 344 ? 18.442 -11.500 -3.361 1.00 94.38 344 GLN A N 1
ATOM 2782 C CA . GLN A 1 344 ? 18.918 -12.580 -2.497 1.00 94.38 344 GLN A CA 1
ATOM 2783 C C . GLN A 1 344 ? 20.411 -12.856 -2.725 1.00 94.38 344 GLN A C 1
ATOM 2785 O O . GLN A 1 344 ? 21.178 -12.914 -1.763 1.00 94.38 344 GLN A O 1
ATOM 2790 N N . ALA A 1 345 ? 20.859 -12.950 -3.982 1.00 93.00 345 ALA A N 1
ATOM 2791 C CA . ALA A 1 345 ? 22.271 -13.145 -4.312 1.00 93.00 345 ALA A CA 1
ATOM 2792 C C . ALA A 1 345 ? 23.157 -12.001 -3.782 1.00 93.00 345 ALA A C 1
ATOM 2794 O O . ALA A 1 345 ? 24.212 -12.250 -3.193 1.00 93.00 345 ALA A O 1
ATOM 2795 N N . ARG A 1 346 ? 22.711 -10.745 -3.929 1.00 92.50 346 ARG A N 1
ATOM 2796 C CA . ARG A 1 346 ? 23.416 -9.559 -3.411 1.00 92.50 346 ARG A CA 1
ATOM 2797 C C . ARG A 1 346 ? 23.469 -9.537 -1.885 1.00 92.50 346 ARG A C 1
ATOM 2799 O O . ARG A 1 346 ? 24.528 -9.267 -1.322 1.00 92.50 346 ARG A O 1
ATOM 2806 N N . SER A 1 347 ? 22.364 -9.868 -1.219 1.00 92.19 347 SER A N 1
ATOM 2807 C CA . SER A 1 347 ? 22.308 -9.971 0.242 1.00 92.19 347 SER A CA 1
ATOM 2808 C C . SER A 1 347 ? 23.268 -11.048 0.765 1.00 92.19 347 SER A C 1
ATOM 2810 O O . SER A 1 347 ? 24.085 -10.778 1.646 1.00 92.19 347 SER A O 1
ATOM 2812 N N . GLN A 1 348 ? 23.270 -12.237 0.154 1.00 90.56 348 GLN A N 1
ATOM 2813 C CA . GLN A 1 348 ? 24.194 -13.316 0.512 1.00 90.56 348 GLN A CA 1
ATOM 2814 C C . GLN A 1 348 ? 25.660 -12.932 0.272 1.00 90.56 348 GLN A C 1
ATOM 2816 O O . GLN A 1 348 ? 26.520 -13.253 1.096 1.00 90.56 348 GLN A O 1
ATOM 2821 N N . ALA A 1 349 ? 25.963 -12.234 -0.827 1.00 88.06 349 ALA A N 1
ATOM 2822 C CA . ALA A 1 349 ? 27.307 -11.734 -1.108 1.00 88.06 349 ALA A CA 1
ATOM 2823 C C . ALA A 1 349 ? 27.772 -10.719 -0.048 1.00 88.06 349 ALA A C 1
ATOM 2825 O O . ALA A 1 349 ? 28.900 -10.821 0.434 1.00 88.06 349 ALA A O 1
ATOM 2826 N N . ALA A 1 350 ? 26.897 -9.801 0.376 1.00 86.38 350 ALA A N 1
ATOM 2827 C CA . ALA A 1 350 ? 27.190 -8.851 1.448 1.00 86.38 350 ALA A CA 1
ATOM 2828 C C . ALA A 1 350 ? 27.457 -9.561 2.789 1.00 86.38 350 ALA A C 1
ATOM 2830 O O . ALA A 1 350 ? 28.441 -9.258 3.465 1.00 86.38 350 ALA A O 1
ATOM 2831 N N . CYS A 1 351 ? 26.654 -10.571 3.149 1.00 86.56 351 CYS A N 1
ATOM 2832 C CA . CYS A 1 351 ? 26.897 -11.379 4.348 1.00 86.56 351 CYS A CA 1
ATOM 2833 C C . CYS A 1 351 ? 28.251 -12.103 4.299 1.00 86.56 351 CYS A C 1
ATOM 2835 O O . CYS A 1 351 ? 28.977 -12.103 5.295 1.00 86.56 351 CYS A O 1
ATOM 2837 N N . ARG A 1 352 ? 28.618 -12.685 3.147 1.00 87.44 352 ARG A N 1
ATOM 2838 C CA . ARG A 1 352 ? 29.925 -13.338 2.957 1.00 87.44 352 ARG A CA 1
ATOM 2839 C C . ARG A 1 352 ? 31.078 -12.348 3.115 1.00 87.44 352 ARG A C 1
ATOM 2841 O O . ARG A 1 352 ? 32.027 -12.657 3.823 1.00 87.44 352 ARG A O 1
ATOM 2848 N N . GLN A 1 353 ? 30.967 -11.138 2.561 1.00 85.56 353 GLN A N 1
ATOM 2849 C CA . GLN A 1 353 ? 31.990 -10.096 2.727 1.00 85.56 353 GLN A CA 1
ATOM 2850 C C . GLN A 1 353 ? 32.199 -9.716 4.197 1.00 85.56 353 GLN A C 1
ATOM 2852 O O . GLN A 1 353 ? 33.337 -9.655 4.658 1.00 85.56 353 GLN A O 1
ATOM 2857 N N . VAL A 1 354 ? 31.121 -9.522 4.963 1.00 86.56 354 VAL A N 1
ATOM 2858 C CA . VAL A 1 354 ? 31.221 -9.217 6.401 1.00 86.56 354 VAL A CA 1
ATOM 2859 C C . VAL A 1 354 ? 31.891 -10.363 7.168 1.00 86.56 354 VAL A C 1
ATOM 2861 O O . VAL A 1 354 ? 32.719 -10.115 8.049 1.00 86.56 354 VAL A O 1
ATOM 2864 N N . GLN A 1 355 ? 31.570 -11.615 6.826 1.00 86.81 355 GLN A N 1
ATOM 2865 C CA . GLN A 1 355 ? 32.189 -12.801 7.427 1.00 86.81 355 GLN A CA 1
ATOM 2866 C C . GLN A 1 355 ? 33.679 -12.912 7.075 1.00 86.81 355 GLN A C 1
ATOM 2868 O O . GLN A 1 355 ? 34.495 -13.105 7.978 1.00 86.81 355 GLN A O 1
ATOM 2873 N N . ASP A 1 356 ? 34.047 -12.715 5.808 1.00 88.31 356 ASP A N 1
ATOM 2874 C CA . ASP A 1 356 ? 35.432 -12.749 5.329 1.00 88.31 356 ASP A CA 1
ATOM 2875 C C . ASP A 1 356 ? 36.272 -11.627 5.956 1.00 88.31 356 ASP A C 1
ATOM 2877 O O . ASP A 1 356 ? 37.413 -11.847 6.375 1.00 88.31 356 ASP A O 1
ATOM 2881 N N . GLU A 1 357 ? 35.712 -10.423 6.096 1.00 86.88 357 GLU A N 1
ATOM 2882 C CA . GLU A 1 357 ? 36.362 -9.320 6.801 1.00 86.88 357 GLU A CA 1
ATOM 2883 C C . GLU A 1 357 ? 36.542 -9.615 8.291 1.00 86.88 357 GLU A C 1
ATOM 2885 O O . GLU A 1 357 ? 37.608 -9.343 8.850 1.00 86.88 357 GLU A O 1
ATOM 2890 N N . ALA A 1 358 ? 35.522 -10.168 8.953 1.00 86.75 358 ALA A N 1
ATOM 2891 C CA . ALA A 1 358 ? 35.600 -10.546 10.360 1.00 86.75 358 ALA A CA 1
ATOM 2892 C C . ALA A 1 358 ? 36.639 -11.656 10.579 1.00 86.75 358 ALA A C 1
ATOM 2894 O O . ALA A 1 358 ? 37.429 -11.589 11.526 1.00 86.75 358 ALA A O 1
ATOM 2895 N N . GLN A 1 359 ? 36.694 -12.637 9.675 1.00 87.00 359 GLN A N 1
ATOM 2896 C CA . GLN A 1 359 ? 37.701 -13.690 9.677 1.00 87.00 359 GLN A CA 1
ATOM 2897 C C . GLN A 1 359 ? 39.100 -13.113 9.446 1.00 87.00 359 GLN A C 1
ATOM 2899 O O . GLN A 1 359 ? 40.008 -13.398 10.226 1.00 87.00 359 GLN A O 1
ATOM 2904 N N . THR A 1 360 ? 39.269 -12.221 8.470 1.00 89.75 360 THR A N 1
ATOM 2905 C CA . THR A 1 360 ? 40.546 -11.544 8.198 1.00 89.75 360 THR A CA 1
ATOM 2906 C C . THR A 1 360 ? 41.013 -10.720 9.402 1.00 89.75 360 THR A C 1
ATOM 2908 O O . THR A 1 360 ? 42.185 -10.782 9.782 1.00 89.75 360 THR A O 1
ATOM 2911 N N . ARG A 1 361 ? 40.103 -9.988 10.064 1.00 88.19 361 ARG A N 1
ATOM 2912 C CA . ARG A 1 361 ? 40.390 -9.244 11.306 1.00 88.19 361 ARG A CA 1
ATOM 2913 C C . ARG A 1 361 ? 40.813 -10.184 12.437 1.00 88.19 361 ARG A C 1
ATOM 2915 O O . ARG A 1 361 ? 41.775 -9.890 13.146 1.00 88.19 361 ARG A O 1
ATOM 2922 N N . ARG A 1 362 ? 40.140 -11.328 12.586 1.00 87.00 362 ARG A N 1
ATOM 2923 C CA . ARG A 1 362 ? 40.464 -12.349 13.594 1.00 87.00 362 ARG A CA 1
ATOM 2924 C C . ARG A 1 362 ? 41.819 -13.012 13.329 1.00 87.00 362 ARG A C 1
ATOM 2926 O O . ARG A 1 362 ? 42.600 -13.188 14.262 1.00 87.00 362 ARG A O 1
ATOM 2933 N N . GLU A 1 363 ? 42.129 -13.331 12.076 1.00 85.81 363 GLU A N 1
ATOM 2934 C CA . GLU A 1 363 ? 43.426 -13.878 11.662 1.00 85.81 363 GLU A CA 1
ATOM 2935 C C . GLU A 1 363 ? 44.563 -12.866 11.857 1.00 85.81 363 GLU A C 1
ATOM 2937 O O . GLU A 1 363 ? 45.639 -13.231 12.335 1.00 85.81 363 GLU A O 1
ATOM 2942 N N . ALA A 1 364 ? 44.327 -11.586 11.551 1.00 85.38 364 ALA A N 1
ATOM 2943 C CA . ALA A 1 364 ? 45.277 -10.507 11.814 1.00 85.38 364 ALA A CA 1
ATOM 2944 C C . ALA A 1 364 ? 45.535 -10.327 13.320 1.00 85.38 364 ALA A C 1
ATOM 2946 O O . ALA A 1 364 ? 46.690 -10.209 13.734 1.00 85.38 364 ALA A O 1
ATOM 2947 N N . MET A 1 365 ? 44.483 -10.385 14.146 1.00 85.69 365 MET A N 1
ATOM 2948 C CA . MET A 1 365 ? 44.597 -10.351 15.605 1.00 85.69 365 MET A CA 1
ATOM 2949 C C . MET A 1 365 ? 45.418 -11.537 16.128 1.00 85.69 365 MET A C 1
ATOM 2951 O O . MET A 1 365 ? 46.363 -11.332 16.887 1.00 85.69 365 MET A O 1
ATOM 2955 N N . TYR A 1 366 ? 45.131 -12.765 15.682 1.00 78.81 366 TYR A N 1
ATOM 2956 C CA . TYR A 1 366 ? 45.897 -13.948 16.091 1.00 78.81 366 TYR A CA 1
ATOM 2957 C C . TYR A 1 366 ? 47.376 -13.841 15.689 1.00 78.81 366 TYR A C 1
ATOM 2959 O O . TYR A 1 366 ? 48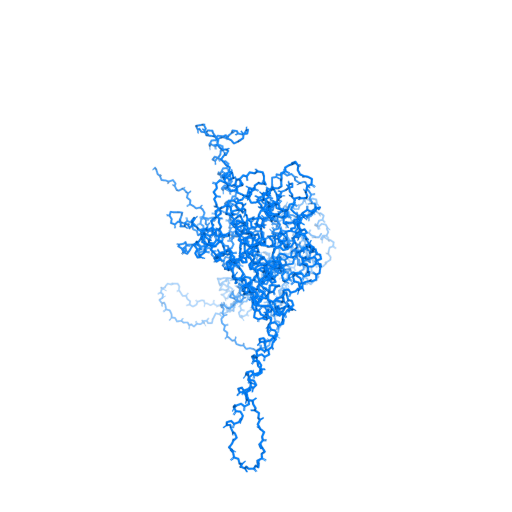.258 -14.081 16.510 1.00 78.81 366 TYR A O 1
ATOM 2967 N N . ARG A 1 367 ? 47.657 -13.381 14.462 1.00 80.12 367 ARG A N 1
ATOM 2968 C CA . ARG A 1 367 ? 49.024 -13.166 13.958 1.00 80.12 367 ARG A CA 1
ATOM 2969 C C . ARG A 1 367 ? 49.786 -12.094 14.746 1.00 80.12 367 ARG A C 1
ATOM 2971 O O . ARG A 1 367 ? 51.000 -12.198 14.878 1.00 80.12 367 ARG A O 1
ATOM 2978 N N . SER A 1 368 ? 49.093 -11.089 15.283 1.00 76.94 368 SER A N 1
ATOM 2979 C CA . SER A 1 368 ? 49.699 -10.050 16.130 1.00 76.94 368 SER A CA 1
ATOM 2980 C C . SER A 1 368 ? 50.037 -10.522 17.552 1.00 76.94 368 SER A C 1
ATOM 2982 O O . SER A 1 368 ? 50.918 -9.950 18.189 1.00 76.94 368 SER A O 1
ATOM 2984 N N . LEU A 1 369 ? 49.374 -11.579 18.039 1.00 75.69 369 LEU A N 1
ATOM 2985 C CA . LEU A 1 369 ? 49.562 -12.143 19.383 1.00 75.69 369 LEU A CA 1
ATOM 2986 C C . LEU A 1 369 ? 50.659 -13.221 19.445 1.00 75.69 369 LEU A C 1
ATOM 2988 O O . LEU A 1 369 ? 51.084 -13.594 20.537 1.00 75.69 369 LEU A O 1
ATOM 2992 N N . THR A 1 370 ? 51.135 -13.722 18.302 1.00 67.44 370 THR A N 1
ATOM 2993 C CA . THR A 1 370 ? 52.226 -14.706 18.223 1.00 67.44 370 THR A CA 1
ATOM 2994 C C . THR A 1 370 ? 53.559 -14.027 17.875 1.00 67.44 370 THR A C 1
ATOM 2996 O O . THR A 1 370 ? 53.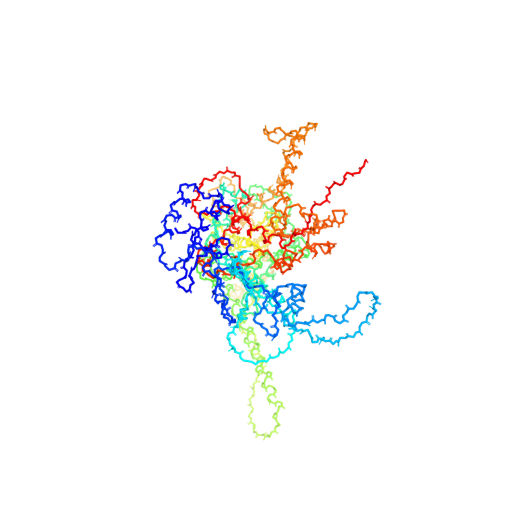703 -13.541 16.751 1.00 67.44 370 THR A O 1
ATOM 2999 N N . PRO A 1 371 ? 54.568 -14.004 18.769 1.00 55.19 371 PRO A N 1
ATOM 3000 C CA . PRO A 1 371 ? 55.904 -13.527 18.424 1.00 55.19 371 PRO A CA 1
ATOM 3001 C C . PRO A 1 371 ? 56.579 -14.510 17.459 1.00 55.19 371 PRO A C 1
ATOM 3003 O O . PRO A 1 371 ? 56.616 -15.713 17.717 1.00 55.19 371 PRO A O 1
ATOM 3006 N N . ASN A 1 372 ? 57.120 -13.992 16.354 1.00 59.22 372 ASN A N 1
ATOM 3007 C CA . ASN A 1 372 ? 57.890 -14.753 15.369 1.00 59.22 372 ASN A CA 1
ATOM 3008 C C . ASN A 1 372 ? 58.980 -15.610 16.036 1.00 59.22 372 ASN A C 1
ATOM 3010 O O . ASN A 1 372 ? 59.871 -15.069 16.688 1.00 59.22 372 ASN A O 1
ATOM 3014 N N . ASN A 1 373 ? 58.977 -16.915 15.758 1.00 52.72 373 ASN A N 1
ATOM 3015 C CA . ASN A 1 373 ? 60.193 -17.724 15.776 1.00 52.72 373 ASN A CA 1
ATOM 3016 C C . ASN A 1 373 ? 60.447 -18.255 14.359 1.00 52.72 373 ASN A C 1
ATOM 3018 O O . ASN A 1 373 ? 59.555 -18.779 13.694 1.00 52.72 373 ASN A O 1
ATOM 3022 N N . THR A 1 374 ? 61.654 -17.996 13.874 1.00 51.56 374 THR A N 1
ATOM 3023 C CA . THR A 1 374 ? 61.999 -17.819 12.460 1.00 51.56 374 THR A CA 1
ATOM 3024 C C . THR A 1 374 ? 62.284 -19.122 11.701 1.00 51.56 374 THR A C 1
ATOM 3026 O O . THR A 1 374 ? 62.850 -20.066 12.242 1.00 51.56 374 THR A O 1
ATOM 3029 N N . SER A 1 375 ? 62.068 -19.041 10.381 1.00 49.41 375 SER A N 1
ATOM 3030 C CA . SER A 1 375 ? 62.760 -19.727 9.270 1.00 49.41 375 SER A CA 1
ATOM 3031 C C . SER A 1 375 ? 62.271 -21.107 8.804 1.00 49.41 375 SER A C 1
ATOM 3033 O O . SER A 1 375 ? 62.577 -22.135 9.387 1.00 49.41 375 SER A O 1
ATOM 3035 N N . ALA A 1 376 ? 61.646 -21.123 7.624 1.00 40.22 376 ALA A N 1
ATOM 3036 C CA . ALA A 1 376 ? 62.175 -21.819 6.447 1.00 40.22 376 ALA A CA 1
ATOM 3037 C C . ALA A 1 376 ? 61.431 -21.320 5.201 1.00 40.22 376 ALA A C 1
ATOM 3039 O O . ALA A 1 376 ? 60.209 -21.183 5.199 1.00 40.22 376 ALA A O 1
ATOM 3040 N N . GLY A 1 377 ? 62.189 -20.972 4.164 1.00 45.00 377 GLY A N 1
ATOM 3041 C CA . GLY A 1 377 ? 61.668 -20.360 2.953 1.00 45.00 377 GLY A CA 1
ATOM 3042 C C . GLY A 1 377 ? 60.728 -21.268 2.170 1.00 45.00 377 GLY A C 1
ATOM 3043 O O . GLY A 1 377 ? 60.927 -22.474 2.067 1.00 45.00 377 GLY A O 1
ATOM 3044 N N . SER A 1 378 ? 59.741 -20.649 1.538 1.00 41.16 378 SER A N 1
ATOM 3045 C CA . SER A 1 378 ? 59.254 -21.062 0.229 1.00 41.16 378 SER A CA 1
ATOM 3046 C C . SER A 1 378 ? 58.642 -19.840 -0.431 1.00 41.16 378 SER A C 1
ATOM 3048 O O . SER A 1 378 ? 57.646 -19.279 0.019 1.00 41.16 378 SER A O 1
ATOM 3050 N N . SER A 1 379 ? 59.316 -19.404 -1.485 1.00 45.28 379 SER A N 1
ATOM 3051 C CA . SER A 1 379 ? 58.843 -18.467 -2.489 1.00 45.28 379 SER A CA 1
ATOM 3052 C C . SER A 1 379 ? 57.512 -18.953 -3.061 1.00 45.28 379 SER A C 1
ATOM 3054 O O . SER A 1 379 ? 57.482 -19.728 -4.012 1.00 45.28 379 SER A O 1
ATOM 3056 N N . ALA A 1 380 ? 56.410 -18.496 -2.480 1.00 37.03 380 ALA A N 1
ATOM 3057 C CA . ALA A 1 380 ? 55.115 -18.497 -3.130 1.00 37.03 380 ALA A CA 1
ATOM 3058 C C . ALA A 1 380 ? 54.836 -17.058 -3.553 1.00 37.03 380 ALA A C 1
ATOM 3060 O O . ALA A 1 380 ? 54.356 -16.233 -2.776 1.00 37.03 380 ALA A O 1
ATOM 3061 N N . SER A 1 381 ? 55.174 -16.761 -4.803 1.00 41.88 381 SER A N 1
ATOM 3062 C CA . SER A 1 381 ? 54.594 -15.666 -5.566 1.00 41.88 381 SER A CA 1
ATOM 3063 C C . SER A 1 381 ? 53.073 -15.842 -5.594 1.00 41.88 381 SER A C 1
ATOM 3065 O O . SER A 1 381 ? 52.518 -16.433 -6.516 1.00 41.88 381 SER A O 1
ATOM 3067 N N . ARG A 1 382 ? 52.386 -15.375 -4.553 1.00 36.88 382 ARG A N 1
ATOM 3068 C CA . ARG A 1 382 ? 50.960 -15.079 -4.622 1.00 36.88 382 ARG A CA 1
ATOM 3069 C C . ARG A 1 382 ? 50.855 -13.631 -5.051 1.00 36.88 382 ARG A C 1
ATOM 3071 O O . ARG A 1 382 ? 50.994 -12.719 -4.245 1.00 36.88 382 ARG A O 1
ATOM 3078 N N . SER A 1 383 ? 50.663 -13.453 -6.352 1.00 32.50 383 SER A N 1
ATOM 3079 C CA . SER A 1 383 ? 50.017 -12.278 -6.910 1.00 32.50 383 SER A CA 1
ATOM 3080 C C . SER A 1 383 ? 48.760 -11.988 -6.094 1.00 32.50 383 SER A C 1
ATOM 3082 O O . SER A 1 383 ? 47.736 -12.655 -6.240 1.00 32.50 383 SER A O 1
ATOM 3084 N N . SER A 1 384 ? 48.846 -11.000 -5.213 1.00 35.41 384 SER A N 1
ATOM 3085 C CA . SER A 1 384 ? 47.708 -10.326 -4.608 1.00 35.41 384 SER A CA 1
ATOM 3086 C C . SER A 1 384 ? 46.986 -9.543 -5.703 1.00 35.41 384 SER A C 1
ATOM 3088 O O . SER A 1 384 ? 47.110 -8.332 -5.839 1.00 35.41 384 SER A O 1
ATOM 3090 N N . THR A 1 385 ? 46.241 -10.277 -6.523 1.00 30.08 385 THR A N 1
ATOM 3091 C CA . THR A 1 385 ? 45.034 -9.727 -7.134 1.00 30.08 385 THR A CA 1
ATOM 3092 C C . THR A 1 385 ? 43.945 -9.868 -6.073 1.00 30.08 385 THR A C 1
ATOM 3094 O O . THR A 1 385 ? 43.762 -10.977 -5.566 1.00 30.08 385 THR A O 1
ATOM 3097 N N . PRO A 1 386 ? 43.277 -8.782 -5.648 1.00 34.25 386 PRO A N 1
ATOM 3098 C CA . PRO A 1 386 ? 42.128 -8.898 -4.764 1.00 34.25 386 PRO A CA 1
ATOM 3099 C C . PRO A 1 386 ? 41.020 -9.604 -5.550 1.00 34.25 386 PRO A C 1
ATOM 3101 O O . PRO A 1 386 ? 40.367 -9.015 -6.407 1.00 34.25 386 PRO A O 1
ATOM 3104 N N . ALA A 1 387 ? 40.861 -10.900 -5.310 1.00 34.38 387 ALA A N 1
ATOM 3105 C CA . ALA A 1 387 ? 39.819 -11.729 -5.900 1.00 34.38 387 ALA A CA 1
ATOM 3106 C C . ALA A 1 387 ? 38.480 -11.540 -5.157 1.00 34.38 387 ALA A C 1
ATOM 3108 O O . ALA A 1 387 ? 37.917 -12.508 -4.663 1.00 34.38 387 ALA A O 1
ATOM 3109 N N . THR A 1 388 ? 37.990 -10.300 -5.024 1.00 38.56 388 THR A N 1
ATOM 3110 C CA . THR A 1 388 ? 36.802 -9.986 -4.197 1.00 38.56 388 THR A CA 1
ATOM 3111 C C . THR A 1 388 ? 35.754 -9.080 -4.860 1.00 38.56 388 THR A C 1
ATOM 3113 O O . THR A 1 388 ? 34.906 -8.531 -4.168 1.00 38.56 388 THR A O 1
ATOM 3116 N N . VAL A 1 389 ? 35.749 -8.934 -6.192 1.00 44.12 389 VAL A N 1
ATOM 3117 C CA . VAL A 1 389 ? 34.727 -8.117 -6.904 1.00 44.12 389 VAL A CA 1
ATOM 3118 C C . VAL A 1 389 ? 33.985 -8.897 -8.005 1.00 44.12 389 VAL A C 1
ATOM 3120 O O . VAL A 1 389 ? 33.158 -8.341 -8.718 1.00 44.12 389 VAL A O 1
ATOM 3123 N N . ALA A 1 390 ? 34.244 -10.194 -8.170 1.00 43.12 390 ALA A N 1
ATOM 3124 C CA . ALA A 1 390 ? 33.562 -10.996 -9.185 1.00 43.12 390 ALA A CA 1
ATOM 3125 C C . ALA A 1 390 ? 32.300 -11.656 -8.599 1.00 43.12 390 ALA A C 1
ATOM 3127 O O . ALA A 1 390 ? 32.413 -12.416 -7.644 1.00 43.12 390 ALA A O 1
ATOM 3128 N N . GLU A 1 391 ? 31.149 -11.368 -9.225 1.00 50.19 391 GLU A N 1
ATOM 3129 C CA . GLU A 1 391 ? 29.796 -11.941 -9.031 1.00 50.19 391 GLU A CA 1
ATOM 3130 C C . GLU A 1 391 ? 28.801 -11.203 -8.108 1.00 50.19 391 GLU A C 1
ATOM 3132 O O . GLU A 1 391 ? 27.825 -11.794 -7.655 1.00 50.19 391 GLU A O 1
ATOM 3137 N N . ALA A 1 392 ? 28.938 -9.890 -7.897 1.00 57.38 392 ALA A N 1
ATOM 3138 C CA . ALA A 1 392 ? 27.759 -9.076 -7.570 1.00 57.38 392 ALA A CA 1
ATOM 3139 C C . ALA A 1 392 ? 27.032 -8.720 -8.879 1.00 57.38 392 ALA A C 1
ATOM 3141 O O . ALA A 1 392 ? 27.672 -8.248 -9.821 1.00 57.38 392 ALA A O 1
ATOM 3142 N N . VAL A 1 393 ? 25.717 -8.966 -8.960 1.00 68.12 393 VAL A N 1
ATOM 3143 C CA . VAL A 1 393 ? 24.880 -8.478 -10.073 1.00 68.12 393 VAL A CA 1
ATOM 3144 C C . VAL A 1 393 ? 25.110 -6.974 -10.214 1.00 68.12 393 VAL A C 1
ATOM 3146 O O . VAL A 1 393 ? 25.006 -6.261 -9.220 1.00 68.12 393 VAL A O 1
ATOM 3149 N N . ASP A 1 394 ? 25.438 -6.509 -11.421 1.00 86.44 394 ASP A N 1
ATOM 3150 C CA . ASP A 1 394 ? 25.670 -5.091 -11.722 1.00 86.44 394 ASP A CA 1
ATOM 3151 C C . ASP A 1 394 ? 24.488 -4.225 -11.247 1.00 86.44 394 ASP A C 1
ATOM 3153 O O . ASP A 1 394 ? 23.333 -4.570 -11.503 1.00 86.44 394 ASP A O 1
ATOM 3157 N N . ASP A 1 395 ? 24.769 -3.114 -10.554 1.00 87.12 395 ASP A N 1
ATOM 3158 C CA . ASP A 1 395 ? 23.746 -2.226 -9.971 1.00 87.12 395 ASP A CA 1
ATOM 3159 C C . ASP A 1 395 ? 22.760 -1.735 -11.040 1.00 87.12 395 ASP A C 1
ATOM 3161 O O . ASP A 1 395 ? 21.551 -1.697 -10.809 1.00 87.12 395 ASP A O 1
ATOM 3165 N N . ASP A 1 396 ? 23.270 -1.435 -12.239 1.00 88.88 396 ASP A N 1
ATOM 3166 C CA . ASP A 1 396 ? 22.461 -1.003 -13.379 1.00 88.88 396 ASP A CA 1
ATOM 3167 C C . ASP A 1 396 ? 21.557 -2.131 -13.915 1.00 88.88 396 ASP A C 1
ATOM 3169 O O . ASP A 1 396 ? 20.474 -1.850 -14.430 1.00 88.88 396 ASP A O 1
ATOM 3173 N N . GLU A 1 397 ? 21.970 -3.401 -13.833 1.00 91.81 397 GLU A N 1
ATOM 3174 C CA . GLU A 1 397 ? 21.123 -4.549 -14.201 1.00 91.81 397 GLU A CA 1
ATOM 3175 C C . GLU A 1 397 ? 20.030 -4.753 -13.147 1.00 91.81 397 GLU A C 1
ATOM 3177 O O . GLU A 1 397 ? 18.843 -4.832 -13.453 1.00 91.81 397 GLU A O 1
ATOM 3182 N N . PHE A 1 398 ? 20.422 -4.745 -11.876 1.00 95.25 398 PHE A N 1
ATOM 3183 C CA . PHE A 1 398 ? 19.507 -4.946 -10.761 1.00 95.25 398 PHE A CA 1
ATOM 3184 C C . PHE A 1 398 ? 18.401 -3.878 -10.727 1.00 95.25 398 PHE A C 1
ATOM 3186 O O . PHE A 1 398 ? 17.215 -4.199 -10.645 1.00 95.25 398 PHE A O 1
ATOM 3193 N N . ASP A 1 399 ? 18.761 -2.608 -10.920 1.00 96.19 399 ASP A N 1
ATOM 3194 C CA . ASP A 1 399 ? 17.795 -1.510 -11.004 1.00 96.19 399 ASP A CA 1
ATOM 3195 C C . ASP A 1 399 ? 16.928 -1.593 -12.286 1.00 96.19 399 ASP A C 1
ATOM 3197 O O . ASP A 1 399 ? 15.773 -1.149 -12.301 1.00 96.19 399 ASP A O 1
ATOM 3201 N N . ARG A 1 400 ? 17.431 -2.188 -13.381 1.00 95.25 400 ARG A N 1
ATOM 3202 C CA . ARG A 1 400 ? 16.620 -2.465 -14.584 1.00 95.25 400 ARG A CA 1
ATOM 3203 C C . ARG A 1 400 ? 15.603 -3.576 -14.355 1.00 95.25 400 ARG A C 1
ATOM 3205 O O . ARG A 1 400 ? 14.494 -3.445 -14.872 1.00 95.25 400 ARG A O 1
ATOM 3212 N N . GLN A 1 401 ? 15.953 -4.623 -13.612 1.00 96.75 401 GLN A N 1
ATOM 3213 C CA . GLN A 1 401 ? 15.013 -5.676 -13.221 1.00 96.75 401 GLN A CA 1
ATOM 3214 C C . GLN A 1 401 ? 13.885 -5.091 -12.367 1.00 96.75 401 GLN A C 1
ATOM 3216 O O . GLN A 1 401 ? 12.719 -5.289 -12.702 1.00 96.75 401 GLN A O 1
ATOM 3221 N N . GLY A 1 402 ? 14.212 -4.257 -11.372 1.00 97.06 402 GLY A N 1
ATOM 3222 C CA . GLY A 1 402 ? 13.206 -3.567 -10.559 1.00 97.06 402 GLY A CA 1
ATOM 3223 C C . GLY A 1 402 ? 12.277 -2.676 -11.380 1.00 97.06 402 GLY A C 1
ATOM 3224 O O . GLY A 1 402 ? 11.055 -2.737 -11.241 1.00 97.06 402 GLY A O 1
ATOM 3225 N N . LEU A 1 403 ? 12.822 -1.899 -12.324 1.00 98.00 403 LEU A N 1
ATOM 3226 C CA . LEU A 1 403 ? 11.990 -1.140 -13.260 1.00 98.00 403 LEU A CA 1
ATOM 3227 C C . LEU A 1 403 ? 11.096 -2.056 -14.107 1.00 98.00 403 LEU A C 1
ATOM 3229 O O . LEU A 1 403 ? 9.930 -1.729 -14.309 1.00 98.00 403 LEU A O 1
ATOM 3233 N N . ALA A 1 404 ? 11.623 -3.167 -14.625 1.00 97.19 404 ALA A N 1
ATOM 3234 C CA . ALA A 1 404 ? 10.859 -4.103 -15.444 1.00 97.19 404 ALA A CA 1
ATOM 3235 C C . ALA A 1 404 ? 9.698 -4.725 -14.654 1.00 97.19 404 ALA A C 1
ATOM 3237 O O . ALA A 1 404 ? 8.568 -4.659 -15.132 1.00 97.19 404 ALA A O 1
ATOM 3238 N N . ALA A 1 405 ? 9.949 -5.213 -13.436 1.00 97.38 405 ALA A N 1
ATOM 3239 C CA . ALA A 1 405 ? 8.928 -5.760 -12.544 1.00 97.38 405 ALA A CA 1
ATOM 3240 C C . ALA A 1 405 ? 7.807 -4.741 -12.277 1.00 97.38 405 ALA A C 1
ATOM 3242 O O . ALA A 1 405 ? 6.630 -5.026 -12.490 1.00 97.38 405 ALA A O 1
ATOM 3243 N N . MET A 1 406 ? 8.159 -3.497 -11.932 1.00 97.81 406 MET A N 1
ATOM 3244 C CA . MET A 1 406 ? 7.162 -2.441 -11.709 1.00 97.81 406 MET A CA 1
ATOM 3245 C C . MET A 1 406 ? 6.344 -2.118 -12.963 1.00 97.81 406 MET A C 1
ATOM 3247 O O . MET A 1 406 ? 5.151 -1.840 -12.869 1.00 97.81 406 MET A O 1
ATOM 3251 N N . MET A 1 407 ? 6.960 -2.148 -14.148 1.00 97.56 407 MET A N 1
ATOM 3252 C CA . MET A 1 407 ? 6.226 -1.936 -15.396 1.00 97.56 407 MET A CA 1
ATOM 3253 C C . MET A 1 407 ? 5.282 -3.103 -15.720 1.00 97.56 407 MET A C 1
ATOM 3255 O O . MET A 1 407 ? 4.205 -2.832 -16.244 1.00 97.56 407 MET A O 1
ATOM 3259 N N . GLN A 1 408 ? 5.639 -4.349 -15.380 1.00 96.88 408 GLN A N 1
ATOM 3260 C CA . GLN A 1 408 ? 4.751 -5.511 -15.533 1.00 96.88 408 GLN A CA 1
ATOM 3261 C C . GLN A 1 408 ? 3.554 -5.447 -14.581 1.00 96.88 408 GLN A C 1
ATOM 3263 O O . GLN A 1 408 ? 2.429 -5.738 -14.979 1.00 96.88 408 GLN A O 1
ATOM 3268 N N . PHE A 1 409 ? 3.752 -4.995 -13.340 1.00 96.56 409 PHE A N 1
ATOM 3269 C CA . PHE A 1 409 ? 2.633 -4.784 -12.420 1.00 96.56 409 PHE A CA 1
ATOM 3270 C C . PHE A 1 409 ? 1.682 -3.667 -12.869 1.00 96.56 409 PHE A C 1
ATOM 3272 O O . PHE A 1 409 ? 0.482 -3.742 -12.611 1.00 96.56 409 PHE A O 1
ATOM 3279 N N . LEU A 1 410 ? 2.200 -2.628 -13.533 1.00 96.75 410 LEU A N 1
ATOM 3280 C CA . LEU A 1 410 ? 1.387 -1.527 -14.058 1.00 96.75 410 LEU A CA 1
ATOM 3281 C C . LEU A 1 410 ? 0.612 -1.897 -15.336 1.00 96.75 410 LEU A C 1
ATOM 3283 O O . LEU A 1 410 ? -0.470 -1.349 -15.550 1.00 96.75 410 LEU A O 1
ATOM 3287 N N . ASP A 1 411 ? 1.141 -2.792 -16.175 1.00 95.12 411 ASP A N 1
ATOM 3288 C CA . ASP A 1 411 ? 0.469 -3.329 -17.373 1.00 95.12 411 ASP A CA 1
ATOM 3289 C C . ASP A 1 411 ? -0.414 -4.532 -16.997 1.00 95.12 411 ASP A C 1
ATOM 3291 O O . ASP A 1 411 ? -0.161 -5.664 -17.400 1.00 95.12 411 ASP A O 1
ATOM 3295 N N . HIS A 1 412 ? -1.435 -4.286 -16.169 1.00 93.62 412 HIS A N 1
ATOM 3296 C CA . HIS A 1 412 ? -2.370 -5.312 -15.703 1.00 93.62 412 HIS A CA 1
ATOM 3297 C C . HIS A 1 412 ? -3.790 -5.037 -16.211 1.00 93.62 412 HIS A C 1
ATOM 3299 O O . HIS A 1 412 ? -4.358 -3.968 -15.952 1.00 93.62 412 HIS A O 1
ATOM 3305 N N . ASP A 1 413 ? -4.350 -6.027 -16.909 1.00 92.50 413 ASP A N 1
ATOM 3306 C CA . ASP A 1 413 ? -5.745 -6.053 -17.349 1.00 92.50 413 ASP A CA 1
ATOM 3307 C C . ASP A 1 413 ? -6.621 -6.577 -16.197 1.00 92.50 413 ASP A C 1
ATOM 3309 O O . ASP A 1 413 ? -6.427 -7.698 -15.725 1.00 92.50 413 ASP A O 1
ATOM 3313 N N . ILE A 1 414 ? -7.594 -5.777 -15.763 1.00 90.75 414 ILE A N 1
ATOM 3314 C CA . ILE A 1 414 ? -8.605 -6.170 -14.780 1.00 90.75 414 ILE A CA 1
ATOM 3315 C C . ILE A 1 414 ? -9.672 -6.990 -15.508 1.00 90.75 414 ILE A C 1
ATOM 3317 O O . ILE A 1 414 ? -10.348 -6.484 -16.406 1.00 90.75 414 ILE A O 1
ATOM 3321 N N . LYS A 1 415 ? -9.797 -8.266 -15.136 1.00 87.19 415 LYS A N 1
ATOM 3322 C CA . LYS A 1 415 ? -10.758 -9.204 -15.734 1.00 87.19 415 LYS A CA 1
ATOM 3323 C C . LYS A 1 415 ? -12.030 -9.268 -14.891 1.00 87.19 415 LYS A C 1
ATOM 3325 O O . LYS A 1 415 ? -12.836 -8.346 -14.938 1.00 87.19 415 LYS A O 1
ATOM 3330 N N . ASP A 1 416 ? -12.192 -10.346 -14.130 1.00 84.50 416 ASP A N 1
ATOM 3331 C CA . ASP A 1 416 ? -13.375 -10.595 -13.305 1.00 84.50 416 ASP A CA 1
ATOM 3332 C C . ASP A 1 416 ? -13.285 -9.903 -11.937 1.00 84.50 416 ASP A C 1
ATOM 3334 O O . ASP A 1 416 ? -14.308 -9.522 -11.374 1.00 84.50 416 ASP A O 1
ATOM 3338 N N . ASP A 1 417 ? -12.065 -9.727 -11.423 1.00 87.75 417 ASP A N 1
ATOM 3339 C CA . ASP A 1 417 ? -11.776 -9.129 -10.122 1.00 87.75 417 ASP A CA 1
ATOM 3340 C C . ASP A 1 417 ? -10.623 -8.121 -10.246 1.00 87.75 417 ASP A C 1
ATOM 3342 O O . ASP A 1 417 ? -9.573 -8.413 -10.814 1.00 87.75 417 ASP A O 1
ATOM 3346 N N . GLU A 1 418 ? -10.820 -6.919 -9.715 1.00 90.31 418 GLU A N 1
ATOM 3347 C CA . GLU A 1 418 ? -9.802 -5.867 -9.625 1.00 90.31 418 GLU A CA 1
ATOM 3348 C C . GLU A 1 418 ? -8.655 -6.221 -8.676 1.00 90.31 418 GLU A C 1
ATOM 3350 O O . GLU A 1 418 ? -7.522 -5.766 -8.865 1.00 90.31 418 GLU A O 1
ATOM 3355 N N . TYR A 1 419 ? -8.921 -7.074 -7.693 1.00 93.75 419 TYR A N 1
ATOM 3356 C CA . TYR A 1 419 ? -7.948 -7.481 -6.695 1.00 93.75 419 TYR A CA 1
ATOM 3357 C C . TYR A 1 419 ? -7.024 -8.620 -7.120 1.00 93.75 419 TYR A C 1
ATOM 3359 O O . TYR A 1 419 ? -6.057 -8.912 -6.410 1.00 93.75 419 TYR A O 1
ATOM 3367 N N . SER A 1 420 ? -7.203 -9.163 -8.331 1.00 91.81 420 SER A N 1
ATOM 3368 C CA . SER A 1 420 ? -6.187 -10.019 -8.950 1.00 91.81 420 SER A CA 1
ATOM 3369 C C . SER A 1 420 ? -4.848 -9.295 -9.102 1.00 91.81 420 SER A C 1
ATOM 3371 O O . SER A 1 420 ? -3.800 -9.934 -9.120 1.00 91.81 420 SER A O 1
ATOM 3373 N N . SER A 1 421 ? -4.856 -7.960 -9.180 1.00 95.25 421 SER A N 1
ATOM 3374 C CA . SER A 1 421 ? -3.636 -7.165 -9.238 1.00 95.25 421 SER A CA 1
ATOM 3375 C C . SER A 1 421 ? -2.924 -7.087 -7.886 1.00 95.25 421 SER A C 1
ATOM 3377 O O . SER A 1 421 ? -3.455 -6.532 -6.922 1.00 95.25 421 SER A O 1
ATOM 3379 N N . ALA A 1 422 ? -1.649 -7.489 -7.858 1.00 95.44 422 ALA A N 1
ATOM 3380 C CA . ALA A 1 422 ? -0.771 -7.328 -6.696 1.00 95.44 422 ALA A CA 1
ATOM 3381 C C . ALA A 1 422 ? -0.704 -5.875 -6.183 1.00 95.44 422 ALA A C 1
ATOM 3383 O O . ALA A 1 422 ? -0.672 -5.641 -4.979 1.00 95.44 422 ALA A O 1
ATOM 3384 N N . ILE A 1 423 ? -0.746 -4.878 -7.076 1.00 96.88 423 ILE A N 1
ATOM 3385 C CA . ILE A 1 423 ? -0.710 -3.457 -6.692 1.00 96.88 423 ILE A CA 1
ATOM 3386 C C . ILE A 1 423 ? -2.032 -3.018 -6.055 1.00 96.88 423 ILE A C 1
ATOM 3388 O O . ILE A 1 423 ? -2.004 -2.329 -5.039 1.00 96.88 423 ILE A O 1
ATOM 3392 N N . ILE A 1 424 ? -3.185 -3.406 -6.612 1.00 96.50 424 ILE A N 1
ATOM 3393 C CA . ILE A 1 424 ? -4.498 -3.052 -6.035 1.00 96.50 424 ILE A CA 1
ATOM 3394 C C . ILE A 1 424 ? -4.697 -3.775 -4.693 1.00 96.50 424 ILE A C 1
ATOM 3396 O O . ILE A 1 424 ? -5.171 -3.179 -3.726 1.00 96.50 424 ILE A O 1
ATOM 3400 N N . SER A 1 425 ? -4.239 -5.022 -4.597 1.00 96.31 425 SER A N 1
ATOM 3401 C CA . SER A 1 425 ? -4.224 -5.793 -3.355 1.00 96.31 425 SER A CA 1
ATOM 3402 C C . SER A 1 425 ? -3.304 -5.176 -2.292 1.00 96.31 425 SER A C 1
ATOM 3404 O O . SER A 1 425 ? -3.732 -4.949 -1.159 1.00 96.31 425 SER A O 1
ATOM 3406 N N . ALA A 1 426 ? -2.082 -4.769 -2.656 1.00 96.88 426 ALA A N 1
ATOM 3407 C CA . ALA A 1 426 ? -1.190 -4.040 -1.753 1.00 96.88 426 ALA A CA 1
ATOM 3408 C C . ALA A 1 426 ? -1.790 -2.694 -1.316 1.00 96.88 426 ALA A C 1
ATOM 3410 O O . ALA A 1 426 ? -1.684 -2.301 -0.153 1.00 96.88 426 ALA A O 1
ATOM 3411 N N . MET A 1 427 ? -2.489 -2.005 -2.221 1.00 96.38 427 MET A N 1
ATOM 3412 C CA . MET A 1 427 ? -3.255 -0.808 -1.891 1.00 96.38 427 MET A CA 1
ATOM 3413 C C . MET A 1 427 ? -4.348 -1.101 -0.844 1.00 96.38 427 MET A C 1
ATOM 3415 O O . MET A 1 427 ? -4.500 -0.305 0.084 1.00 96.38 427 MET A O 1
ATOM 3419 N N . ALA A 1 428 ? -5.063 -2.226 -0.924 1.00 95.06 428 ALA A N 1
ATOM 3420 C CA . ALA A 1 428 ? -6.048 -2.607 0.095 1.00 95.06 428 ALA A CA 1
ATOM 3421 C C . ALA A 1 428 ? -5.424 -2.787 1.478 1.00 95.06 428 ALA A C 1
ATOM 3423 O O . ALA A 1 428 ? -5.936 -2.253 2.459 1.00 95.06 428 ALA A O 1
ATOM 3424 N N . VAL A 1 429 ? -4.279 -3.468 1.543 1.00 94.50 429 VAL A N 1
ATOM 3425 C CA . VAL A 1 429 ? -3.527 -3.658 2.791 1.00 94.50 429 VAL A CA 1
ATOM 3426 C C . VAL A 1 429 ? -3.081 -2.315 3.375 1.00 94.50 429 VAL A C 1
ATOM 3428 O O . VAL A 1 429 ? -3.241 -2.072 4.567 1.00 94.50 429 VAL A O 1
ATOM 3431 N N . MET A 1 430 ? -2.612 -1.385 2.537 1.00 94.00 430 MET A N 1
ATOM 3432 C CA . MET A 1 430 ? -2.295 -0.011 2.958 1.00 94.00 430 MET A CA 1
ATOM 3433 C C . MET A 1 430 ? -3.517 0.793 3.433 1.00 94.00 430 MET A C 1
ATOM 3435 O O . MET A 1 430 ? -3.352 1.907 3.936 1.00 94.00 430 MET A O 1
ATOM 3439 N N . GLY A 1 431 ? -4.729 0.292 3.187 1.00 90.75 431 GLY A N 1
ATOM 3440 C CA . GLY A 1 431 ? -5.984 0.856 3.668 1.00 90.75 431 GLY A CA 1
ATOM 3441 C C . GLY A 1 431 ? -6.311 0.478 5.113 1.00 90.75 431 GLY A C 1
ATOM 3442 O O . GLY A 1 431 ? -7.198 1.106 5.683 1.00 90.75 431 GLY A O 1
ATOM 3443 N N . ILE A 1 432 ? -5.613 -0.499 5.704 1.00 88.81 432 ILE A N 1
ATOM 3444 C CA . ILE A 1 432 ? -5.787 -0.917 7.102 1.00 88.81 432 ILE A CA 1
ATOM 3445 C C . ILE A 1 432 ? -5.096 0.083 8.036 1.00 88.81 432 ILE A C 1
ATOM 3447 O O . ILE A 1 432 ? -3.965 0.503 7.782 1.00 88.81 432 ILE A O 1
ATOM 3451 N N . GLU A 1 433 ? -5.758 0.435 9.136 1.00 77.19 433 GLU A N 1
ATOM 3452 C CA . GLU A 1 433 ? -5.242 1.358 10.147 1.00 77.19 433 GLU A CA 1
ATOM 3453 C C . GLU A 1 433 ? -4.793 0.635 11.430 1.00 77.19 433 GLU A C 1
ATOM 3455 O O . GLU A 1 433 ? -5.478 -0.254 11.938 1.00 77.19 433 GLU A O 1
ATOM 3460 N N . ALA A 1 434 ? -3.616 1.017 11.939 1.00 54.97 434 ALA A N 1
ATOM 3461 C CA . ALA A 1 434 ? -2.835 0.264 12.926 1.00 54.97 434 ALA A CA 1
ATOM 3462 C C . ALA A 1 434 ? -3.440 0.206 14.336 1.00 54.97 434 ALA A C 1
ATOM 3464 O O . ALA A 1 434 ? -3.266 -0.788 15.038 1.00 54.97 434 ALA A O 1
ATOM 3465 N N . GLU A 1 435 ? -4.074 1.296 14.778 1.00 49.75 435 GLU A N 1
ATOM 3466 C CA . GLU A 1 435 ? -4.298 1.536 16.210 1.00 49.75 435 GLU A CA 1
ATOM 3467 C C . GLU A 1 435 ? -5.670 1.052 16.706 1.00 49.75 435 GLU A C 1
ATOM 3469 O O . GLU A 1 435 ? -5.793 0.690 17.874 1.00 49.75 435 GLU A O 1
ATOM 3474 N N . GLU A 1 436 ? -6.679 0.940 15.830 1.00 47.22 436 GLU A N 1
ATOM 3475 C CA . GLU A 1 436 ? -8.050 0.568 16.233 1.00 47.22 436 GLU A CA 1
ATOM 3476 C C . GLU A 1 436 ? -8.738 -0.487 15.337 1.00 47.22 436 GLU A C 1
ATOM 3478 O O . GLU A 1 436 ? -9.911 -0.799 15.545 1.00 47.22 436 GLU A O 1
ATOM 3483 N N . GLY A 1 437 ? -8.038 -1.076 14.355 1.00 55.38 437 GLY A N 1
ATOM 3484 C CA . GLY A 1 437 ? -8.632 -2.075 13.448 1.00 55.38 437 GLY A CA 1
ATOM 3485 C C . GLY A 1 437 ? -9.624 -1.480 12.437 1.00 55.38 437 GLY A C 1
ATOM 3486 O O . GLY A 1 437 ? -10.570 -2.151 12.021 1.00 55.38 437 GLY A O 1
ATOM 3487 N N . GLY A 1 438 ? -9.421 -0.210 12.073 1.00 72.25 438 GLY A N 1
ATOM 3488 C CA . GLY A 1 438 ? -10.260 0.552 11.150 1.00 72.25 438 GLY A CA 1
ATOM 3489 C C . GLY A 1 438 ? -9.738 0.599 9.712 1.00 72.25 438 GLY A C 1
ATOM 3490 O O . GLY A 1 438 ? -8.700 0.025 9.370 1.00 72.25 438 GLY A O 1
ATOM 3491 N N . TRP A 1 439 ? -10.476 1.321 8.868 1.00 84.25 439 TRP A N 1
ATOM 3492 C CA . TRP A 1 439 ? -10.126 1.558 7.470 1.00 84.25 439 TRP A CA 1
ATOM 3493 C C . TRP A 1 439 ? -9.843 3.032 7.202 1.00 84.25 439 TRP A C 1
ATOM 3495 O O . TRP A 1 439 ? -10.624 3.908 7.573 1.00 84.25 439 TRP A O 1
ATOM 3505 N N . CYS A 1 440 ? -8.794 3.288 6.429 1.00 85.06 440 CYS A N 1
ATOM 3506 C CA . CYS A 1 440 ? -8.375 4.624 6.051 1.00 85.06 440 CYS A CA 1
ATOM 3507 C C . CYS A 1 440 ? -9.457 5.352 5.233 1.00 85.06 440 CYS A C 1
ATOM 3509 O O . CYS A 1 440 ? -9.873 4.911 4.152 1.00 85.06 440 CYS A O 1
ATOM 3511 N N . GLY A 1 441 ? -9.876 6.520 5.723 1.00 82.62 441 GLY A N 1
ATOM 3512 C CA . GLY A 1 441 ? -10.822 7.386 5.028 1.00 82.62 441 GLY A CA 1
ATOM 3513 C C . GLY A 1 441 ? -10.255 8.009 3.737 1.00 82.62 441 GLY A C 1
ATOM 3514 O O . GLY A 1 441 ? -9.038 8.137 3.553 1.00 82.62 441 GLY A O 1
ATOM 3515 N N . PRO A 1 442 ? -11.119 8.503 2.830 1.00 83.81 442 PRO A N 1
ATOM 3516 C CA . PRO A 1 442 ? -10.695 9.071 1.546 1.00 83.81 442 PRO A CA 1
ATOM 3517 C C . PRO A 1 442 ? -9.795 10.314 1.687 1.00 83.81 442 PRO A C 1
ATOM 3519 O O . PRO A 1 442 ? -9.006 10.613 0.784 1.00 83.81 442 PRO A O 1
ATOM 3522 N N . MET A 1 443 ? -9.865 11.027 2.816 1.00 81.00 443 MET A N 1
ATOM 3523 C CA . MET A 1 443 ? -9.003 12.177 3.124 1.00 81.00 443 MET A CA 1
ATOM 3524 C C . MET A 1 443 ? -7.526 11.788 3.203 1.00 81.00 443 MET A C 1
ATOM 3526 O O . MET A 1 443 ? -6.687 12.428 2.560 1.00 81.00 443 MET A O 1
ATOM 3530 N N . ASN A 1 444 ? -7.244 10.702 3.920 1.00 84.00 444 ASN A N 1
ATOM 3531 C CA . ASN A 1 444 ? -5.900 10.206 4.195 1.00 84.00 444 ASN A CA 1
ATOM 3532 C C . ASN A 1 444 ? -5.404 9.283 3.069 1.00 84.00 444 ASN A C 1
ATOM 3534 O O . ASN A 1 444 ? -4.206 9.240 2.769 1.00 84.00 444 ASN A O 1
ATOM 3538 N N . TYR A 1 445 ? -6.324 8.634 2.346 1.00 90.81 445 TYR A N 1
ATOM 3539 C CA . TYR A 1 445 ? -5.968 7.676 1.303 1.00 90.81 445 TYR A CA 1
ATOM 3540 C C . TYR A 1 445 ? -5.787 8.277 -0.106 1.00 90.81 445 TYR A C 1
ATOM 3542 O O . TYR A 1 445 ? -4.887 7.886 -0.857 1.00 90.81 445 TYR A O 1
ATOM 3550 N N . THR A 1 446 ? -6.583 9.277 -0.506 1.00 92.12 446 THR A N 1
ATOM 3551 C CA . THR A 1 446 ? -6.447 9.891 -1.849 1.00 92.12 446 THR A CA 1
ATOM 3552 C C . THR A 1 446 ? -5.070 10.533 -2.134 1.00 92.12 446 THR A C 1
ATOM 3554 O O . THR A 1 446 ? -4.641 10.526 -3.302 1.00 92.12 446 THR A O 1
ATOM 3557 N N . PRO A 1 447 ? -4.309 11.052 -1.143 1.00 91.94 447 PRO A N 1
ATOM 3558 C CA . PRO A 1 447 ? -2.906 11.420 -1.328 1.00 91.94 447 PRO A CA 1
ATOM 3559 C C . PRO A 1 447 ? -2.008 10.238 -1.722 1.00 91.94 447 PRO A C 1
ATOM 3561 O O . PRO A 1 447 ? -1.211 10.398 -2.650 1.00 91.94 447 PRO A O 1
ATOM 3564 N N . LYS A 1 448 ? -2.180 9.053 -1.115 1.00 94.19 448 LYS A N 1
ATOM 3565 C CA . LYS A 1 448 ? -1.431 7.827 -1.461 1.00 94.19 448 LYS A CA 1
ATOM 3566 C C . LYS A 1 448 ? -1.697 7.421 -2.914 1.00 94.19 448 LYS A C 1
ATOM 3568 O O . LYS A 1 448 ? -0.763 7.287 -3.701 1.00 94.19 448 LYS A O 1
ATOM 3573 N N . MET A 1 449 ? -2.964 7.402 -3.340 1.00 95.31 449 MET A N 1
ATOM 3574 C CA . MET A 1 449 ? -3.321 7.161 -4.751 1.00 95.31 449 MET A CA 1
ATOM 3575 C C . MET A 1 449 ? -2.691 8.190 -5.706 1.00 95.31 449 MET A C 1
ATOM 3577 O O . MET A 1 449 ? -2.259 7.861 -6.811 1.00 95.31 449 MET A O 1
ATOM 3581 N N . SER A 1 450 ? -2.615 9.460 -5.291 1.00 94.25 450 SER A N 1
ATOM 3582 C CA . SER A 1 450 ? -1.962 10.517 -6.078 1.00 94.25 450 SER A CA 1
ATOM 3583 C C . SER A 1 450 ? -0.463 10.264 -6.257 1.00 94.25 450 SER A C 1
ATOM 3585 O O . SER A 1 450 ? 0.064 10.521 -7.343 1.00 94.25 450 SER A O 1
ATOM 3587 N N . ALA A 1 451 ? 0.206 9.770 -5.211 1.00 95.69 451 ALA A N 1
ATOM 3588 C CA . ALA A 1 451 ? 1.610 9.381 -5.253 1.00 95.69 451 ALA A CA 1
ATOM 3589 C C . ALA A 1 451 ? 1.832 8.231 -6.243 1.00 95.69 451 ALA A C 1
ATOM 3591 O O . ALA A 1 451 ? 2.686 8.350 -7.124 1.00 95.69 451 ALA A O 1
ATOM 3592 N N . ILE A 1 452 ? 0.996 7.187 -6.179 1.00 97.31 452 ILE A N 1
ATOM 3593 C CA . ILE A 1 452 ? 1.033 6.036 -7.096 1.00 97.31 452 ILE A CA 1
ATOM 3594 C C . ILE A 1 452 ? 0.891 6.496 -8.550 1.00 97.31 452 ILE A C 1
ATOM 3596 O O . ILE A 1 452 ? 1.794 6.271 -9.352 1.00 97.31 452 ILE A O 1
ATOM 3600 N N . ILE A 1 453 ? -0.152 7.267 -8.879 1.00 96.44 453 ILE A N 1
ATOM 3601 C CA . ILE A 1 453 ? -0.355 7.808 -10.238 1.00 96.44 453 ILE A CA 1
ATOM 3602 C C . ILE A 1 453 ? 0.863 8.614 -10.714 1.00 96.44 453 ILE A C 1
ATOM 3604 O O . ILE A 1 453 ? 1.279 8.526 -11.874 1.00 96.44 453 ILE A O 1
ATOM 3608 N N . LYS A 1 454 ? 1.398 9.489 -9.854 1.00 96.12 454 LYS A N 1
ATOM 3609 C CA . LYS A 1 454 ? 2.457 10.426 -10.244 1.00 96.12 454 LYS A CA 1
ATOM 3610 C C . LYS A 1 454 ? 3.781 9.702 -10.475 1.00 96.12 454 LYS A C 1
ATOM 3612 O O . LYS A 1 454 ? 4.456 10.021 -11.450 1.00 96.12 454 LYS A O 1
ATOM 3617 N N . VAL A 1 455 ? 4.117 8.723 -9.643 1.00 97.25 455 VAL A N 1
ATOM 3618 C CA . VAL A 1 455 ? 5.315 7.891 -9.798 1.00 97.25 455 VAL A CA 1
ATOM 3619 C C . VAL A 1 455 ? 5.172 6.903 -10.955 1.00 97.25 455 VAL A C 1
ATOM 3621 O O . VAL A 1 455 ? 6.094 6.820 -11.757 1.00 97.25 455 VAL A O 1
ATOM 3624 N N . ALA A 1 456 ? 4.019 6.251 -11.139 1.00 97.81 456 ALA A N 1
ATOM 3625 C CA . ALA A 1 456 ? 3.778 5.355 -12.277 1.00 97.81 456 ALA A CA 1
ATOM 3626 C C . ALA A 1 456 ? 4.036 6.067 -13.617 1.00 97.81 456 ALA A C 1
ATOM 3628 O O . ALA A 1 456 ? 4.702 5.548 -14.513 1.00 97.81 456 ALA A O 1
ATOM 3629 N N . ARG A 1 457 ? 3.608 7.333 -13.730 1.00 97.12 457 ARG A N 1
ATOM 3630 C CA . ARG A 1 457 ? 3.933 8.185 -14.886 1.00 97.12 457 ARG A CA 1
ATOM 3631 C C . ARG A 1 457 ? 5.435 8.426 -15.054 1.00 97.12 457 ARG A C 1
ATOM 3633 O O . ARG A 1 457 ? 5.917 8.456 -16.187 1.00 97.12 457 ARG A O 1
ATOM 3640 N N . MET A 1 458 ? 6.174 8.616 -13.960 1.00 97.00 458 MET A N 1
ATOM 3641 C CA . MET A 1 458 ? 7.632 8.772 -14.005 1.00 97.00 458 MET A CA 1
ATOM 3642 C C . MET A 1 458 ? 8.318 7.483 -14.452 1.00 97.00 458 MET A C 1
ATOM 3644 O O . MET A 1 458 ? 9.181 7.542 -15.327 1.00 97.00 458 MET A O 1
ATOM 3648 N N . LEU A 1 459 ? 7.901 6.336 -13.908 1.00 98.06 459 LEU A N 1
ATOM 3649 C CA . LEU A 1 459 ? 8.412 5.014 -14.269 1.00 98.06 459 LEU A CA 1
ATOM 3650 C C . LEU A 1 459 ? 8.178 4.717 -15.752 1.00 98.06 459 LEU A C 1
ATOM 3652 O O . LEU A 1 459 ? 9.116 4.334 -16.444 1.00 98.06 459 LEU A O 1
ATOM 3656 N N . ALA A 1 460 ? 6.997 5.021 -16.295 1.00 97.38 460 ALA A N 1
ATOM 3657 C CA . ALA A 1 460 ? 6.725 4.856 -17.723 1.00 97.38 460 ALA A CA 1
ATOM 3658 C C . ALA A 1 460 ? 7.651 5.722 -18.604 1.00 97.38 460 ALA A C 1
ATOM 3660 O O . ALA A 1 460 ? 8.196 5.259 -19.608 1.00 97.38 460 ALA A O 1
ATOM 3661 N N . VAL A 1 461 ? 7.890 6.987 -18.238 1.00 96.81 461 VAL A N 1
ATOM 3662 C CA . VAL A 1 461 ? 8.843 7.843 -18.973 1.00 96.81 461 VAL A CA 1
ATOM 3663 C C . VAL A 1 461 ? 10.268 7.301 -18.859 1.00 96.81 461 VAL A C 1
ATOM 3665 O O . VAL A 1 461 ? 11.011 7.313 -19.844 1.00 96.81 461 VAL A O 1
ATOM 3668 N N . TYR A 1 462 ? 10.643 6.813 -17.679 1.00 97.00 462 TYR A N 1
ATOM 3669 C CA . TYR A 1 462 ? 11.954 6.240 -17.420 1.00 97.00 462 TYR A CA 1
ATOM 3670 C C . TYR A 1 462 ? 12.187 4.941 -18.194 1.00 97.00 462 TYR A C 1
ATOM 3672 O O . TYR A 1 462 ? 13.208 4.822 -18.866 1.00 97.00 462 TYR A O 1
ATOM 3680 N N . SER A 1 463 ? 11.206 4.040 -18.218 1.00 96.81 463 SER A N 1
ATOM 3681 C CA . SER A 1 463 ? 11.206 2.811 -19.014 1.00 96.81 463 SER A CA 1
ATOM 3682 C C . SER A 1 463 ? 11.370 3.112 -20.505 1.00 96.81 463 SER A C 1
ATOM 3684 O O . SER A 1 463 ? 12.273 2.586 -21.158 1.00 96.81 463 SER A O 1
ATOM 3686 N N . ALA A 1 464 ? 10.617 4.078 -21.046 1.00 95.75 464 ALA A N 1
ATOM 3687 C CA . ALA A 1 464 ? 10.799 4.515 -22.432 1.00 95.75 464 ALA A CA 1
ATOM 3688 C C . ALA A 1 464 ? 12.196 5.104 -22.703 1.00 95.75 464 ALA A C 1
ATOM 3690 O O . ALA A 1 464 ? 12.734 4.956 -23.805 1.00 95.75 464 ALA A O 1
ATOM 3691 N N . HIS A 1 465 ? 12.774 5.801 -21.724 1.00 93.44 465 HIS A N 1
ATOM 3692 C CA . HIS A 1 465 ? 14.116 6.362 -21.825 1.00 93.44 465 HIS A CA 1
ATOM 3693 C C . HIS A 1 465 ? 15.196 5.270 -21.790 1.00 93.44 465 HIS A C 1
ATOM 3695 O O . HIS A 1 465 ? 16.127 5.329 -22.595 1.00 93.44 465 HIS A O 1
ATOM 3701 N N . GLN A 1 466 ? 15.054 4.261 -20.926 1.00 93.69 466 GLN A N 1
ATOM 3702 C CA . GLN A 1 466 ? 15.969 3.120 -20.857 1.00 93.69 466 GLN A CA 1
ATOM 3703 C C . GLN A 1 466 ? 15.886 2.248 -22.112 1.00 93.69 466 GLN A C 1
ATOM 3705 O O . GLN A 1 466 ? 16.912 1.977 -22.729 1.00 93.69 466 GLN A O 1
ATOM 3710 N N . ALA A 1 467 ? 14.680 1.946 -22.599 1.00 93.25 467 ALA A N 1
ATOM 3711 C CA . ALA A 1 467 ? 14.501 1.215 -23.852 1.00 93.25 467 ALA A CA 1
ATOM 3712 C C . ALA A 1 467 ? 15.155 1.933 -25.050 1.00 93.25 467 ALA A C 1
ATOM 3714 O O . ALA A 1 467 ? 15.739 1.301 -25.925 1.00 93.25 467 ALA A O 1
ATOM 3715 N N . ARG A 1 468 ? 15.108 3.274 -25.092 1.00 93.12 468 ARG A N 1
ATOM 3716 C CA . ARG A 1 468 ? 15.802 4.044 -26.137 1.00 93.12 468 ARG A CA 1
ATOM 3717 C C . ARG A 1 468 ? 17.325 3.958 -26.009 1.00 93.12 468 ARG A C 1
ATOM 3719 O O . ARG A 1 468 ? 17.996 3.885 -27.034 1.00 93.12 468 ARG A O 1
ATOM 3726 N N . LYS A 1 469 ? 17.871 4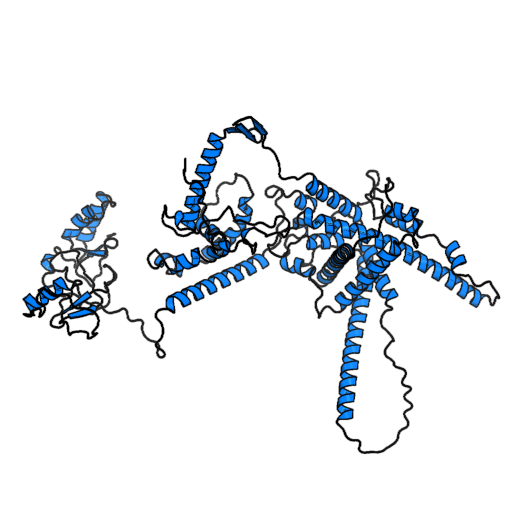.026 -24.791 1.00 91.31 469 LYS A N 1
ATOM 3727 C CA . LYS A 1 469 ? 19.318 3.878 -24.556 1.00 91.31 469 LYS A CA 1
ATOM 3728 C C . LYS A 1 469 ? 19.812 2.513 -25.022 1.00 91.31 469 LYS A C 1
ATOM 3730 O O . LYS A 1 469 ? 20.826 2.448 -25.708 1.00 91.31 469 LYS A O 1
ATOM 3735 N N . GLU A 1 470 ? 19.062 1.468 -24.701 1.00 91.19 470 GLU A N 1
ATOM 3736 C CA . GLU A 1 470 ? 19.382 0.101 -25.096 1.00 91.19 470 GLU A CA 1
ATOM 3737 C C . GLU A 1 470 ? 19.350 -0.067 -26.620 1.00 91.19 470 GLU A C 1
ATOM 3739 O O . GLU A 1 470 ? 20.294 -0.582 -27.209 1.00 91.19 470 GLU A O 1
ATOM 3744 N N . ASP A 1 471 ? 18.346 0.486 -27.302 1.00 91.94 471 ASP A N 1
ATOM 3745 C CA . ASP A 1 471 ? 18.308 0.449 -28.768 1.00 91.94 471 ASP A CA 1
ATOM 3746 C C . ASP A 1 471 ? 19.465 1.231 -29.415 1.00 91.94 471 ASP A C 1
ATOM 3748 O O . ASP A 1 471 ? 20.002 0.811 -30.440 1.00 91.94 471 ASP A O 1
ATOM 3752 N N . ILE A 1 472 ? 19.894 2.352 -28.820 1.00 91.88 472 ILE A N 1
ATOM 3753 C CA . ILE A 1 472 ? 21.089 3.086 -29.274 1.00 91.88 472 ILE A CA 1
ATOM 3754 C C . ILE A 1 472 ? 22.339 2.218 -29.104 1.00 91.88 472 ILE A C 1
ATOM 3756 O O . ILE A 1 472 ? 23.136 2.124 -30.040 1.00 91.88 472 ILE A O 1
ATOM 3760 N N . ARG A 1 473 ? 22.490 1.565 -27.946 1.00 90.38 473 ARG A N 1
ATOM 3761 C CA . ARG A 1 473 ? 23.602 0.654 -27.656 1.00 90.38 473 ARG A CA 1
ATOM 3762 C C . ARG A 1 473 ? 23.646 -0.496 -28.663 1.00 90.38 473 ARG A C 1
ATOM 3764 O O . ARG A 1 473 ? 24.662 -0.667 -29.326 1.00 90.38 473 ARG A O 1
ATOM 3771 N N . ARG A 1 474 ? 22.519 -1.175 -28.894 1.00 90.38 474 ARG A N 1
ATOM 3772 C CA . ARG A 1 474 ? 22.391 -2.262 -29.882 1.00 90.38 474 ARG A CA 1
ATOM 3773 C C . ARG A 1 474 ? 22.777 -1.831 -31.293 1.00 90.38 474 ARG A C 1
ATOM 3775 O O . ARG A 1 474 ? 23.434 -2.578 -32.009 1.00 90.38 474 ARG A O 1
ATOM 3782 N N . VAL A 1 475 ? 22.392 -0.624 -31.714 1.00 90.50 475 VAL A N 1
ATOM 3783 C CA . VAL A 1 475 ? 22.759 -0.095 -33.039 1.00 90.50 475 VAL A CA 1
ATOM 3784 C C . VAL A 1 475 ? 24.266 0.172 -33.151 1.00 90.50 475 VAL A C 1
ATOM 3786 O O . VAL A 1 475 ? 24.842 -0.066 -34.217 1.00 90.50 475 VAL A O 1
ATOM 3789 N N . ILE A 1 476 ? 24.904 0.652 -32.080 1.00 88.88 476 ILE A N 1
ATOM 3790 C CA . ILE A 1 476 ? 26.357 0.875 -32.025 1.00 88.88 476 ILE A CA 1
ATOM 3791 C C . ILE A 1 476 ? 27.104 -0.463 -32.017 1.00 88.88 476 ILE A C 1
ATOM 3793 O O . ILE A 1 476 ? 28.020 -0.647 -32.819 1.00 88.88 476 ILE A O 1
ATOM 3797 N N . ASP A 1 477 ? 26.682 -1.411 -31.183 1.00 88.62 477 ASP A N 1
ATOM 3798 C CA . ASP A 1 477 ? 27.312 -2.728 -31.064 1.00 88.62 477 ASP A CA 1
ATOM 3799 C C . ASP A 1 477 ? 27.179 -3.521 -32.372 1.00 88.62 477 ASP A C 1
ATOM 3801 O O . ASP A 1 477 ? 28.178 -3.989 -32.915 1.00 88.62 477 ASP A O 1
ATOM 3805 N N . ALA A 1 478 ? 25.997 -3.522 -32.997 1.00 87.88 478 ALA A N 1
ATOM 3806 C CA . ALA A 1 478 ? 25.806 -4.132 -34.313 1.00 87.88 478 ALA A CA 1
ATOM 3807 C C . ALA A 1 478 ? 26.646 -3.455 -35.415 1.00 87.88 478 ALA A C 1
ATOM 3809 O O . ALA A 1 478 ? 27.042 -4.105 -36.386 1.00 87.88 478 ALA A O 1
ATOM 3810 N N . ASN A 1 479 ? 26.921 -2.147 -35.316 1.00 87.25 479 ASN A N 1
ATOM 3811 C CA . ASN A 1 479 ? 27.850 -1.476 -36.230 1.00 87.25 479 ASN A CA 1
ATOM 3812 C C . ASN A 1 479 ? 29.293 -1.935 -35.988 1.00 87.25 479 ASN A C 1
ATOM 3814 O O . ASN A 1 479 ? 30.008 -2.206 -36.954 1.00 87.25 479 ASN A O 1
ATOM 3818 N N . ARG A 1 480 ? 29.699 -2.060 -34.720 1.00 86.19 480 ARG A N 1
ATOM 3819 C CA . ARG A 1 480 ? 31.021 -2.548 -34.319 1.00 86.19 480 ARG A CA 1
ATOM 3820 C C . ARG A 1 480 ? 31.261 -3.977 -34.810 1.00 86.19 480 ARG A C 1
ATOM 3822 O O . ARG A 1 480 ? 32.285 -4.225 -35.436 1.00 86.19 480 ARG A O 1
ATOM 3829 N N . GLU A 1 481 ? 30.300 -4.875 -34.617 1.00 86.19 481 GLU A N 1
ATOM 3830 C CA . GLU A 1 481 ? 30.371 -6.268 -35.074 1.00 86.19 481 GLU A CA 1
ATOM 3831 C C . GLU A 1 481 ? 30.471 -6.377 -36.599 1.00 86.19 481 GLU A C 1
ATOM 3833 O O . GLU A 1 481 ? 31.345 -7.074 -37.117 1.00 86.19 481 GLU A O 1
ATOM 3838 N N . ARG A 1 482 ? 29.643 -5.628 -37.346 1.00 84.38 482 ARG A N 1
ATOM 3839 C CA . ARG A 1 482 ? 29.726 -5.591 -38.819 1.00 84.38 482 ARG A CA 1
ATOM 3840 C C . ARG A 1 482 ? 31.086 -5.101 -39.305 1.00 84.38 482 ARG A C 1
ATOM 3842 O O . ARG A 1 482 ? 31.608 -5.638 -40.280 1.00 84.38 482 ARG A O 1
ATOM 3849 N N . ARG A 1 483 ? 31.673 -4.109 -38.628 1.00 82.38 483 ARG A N 1
ATOM 3850 C CA . ARG A 1 483 ? 33.019 -3.612 -38.949 1.00 82.38 483 ARG A CA 1
ATOM 3851 C C . ARG A 1 483 ? 34.092 -4.664 -38.697 1.00 82.38 483 ARG A C 1
ATOM 3853 O O . ARG A 1 483 ? 34.950 -4.847 -39.557 1.00 82.38 483 ARG A O 1
ATOM 3860 N N . SER A 1 484 ? 34.017 -5.368 -37.568 1.00 82.19 484 SER A N 1
ATOM 3861 C CA . SER A 1 484 ? 34.922 -6.477 -37.255 1.00 82.19 484 SER A CA 1
ATOM 3862 C C . SER A 1 484 ? 34.811 -7.621 -38.269 1.00 82.19 484 SER A C 1
ATOM 3864 O O . SER A 1 484 ? 35.832 -8.187 -38.644 1.00 82.19 484 SER A O 1
ATOM 3866 N N . ALA A 1 485 ? 33.607 -7.922 -38.765 1.00 81.19 485 ALA A N 1
ATOM 3867 C CA . ALA A 1 485 ? 33.380 -8.984 -39.746 1.00 81.19 485 ALA A CA 1
ATOM 3868 C C . ALA A 1 485 ? 33.811 -8.618 -41.182 1.00 81.19 485 ALA A C 1
ATOM 3870 O O . ALA A 1 485 ? 34.257 -9.485 -41.927 1.00 81.19 485 ALA A O 1
ATOM 3871 N N . GLN A 1 486 ? 33.675 -7.351 -41.591 1.00 77.56 486 GLN A N 1
ATOM 3872 C CA . GLN A 1 486 ? 33.951 -6.908 -42.969 1.00 77.56 486 GLN A CA 1
ATOM 3873 C C . GLN A 1 486 ? 35.370 -6.360 -43.185 1.00 77.56 486 GLN A C 1
ATOM 3875 O O . GLN A 1 486 ? 35.690 -5.945 -44.296 1.00 77.56 486 GLN A O 1
ATOM 3880 N N . GLY A 1 487 ? 36.218 -6.327 -42.149 1.00 69.25 487 GLY A N 1
ATOM 3881 C CA . GLY A 1 487 ? 37.622 -5.907 -42.263 1.00 69.25 487 GLY A CA 1
ATOM 3882 C C . GLY A 1 487 ? 37.825 -4.490 -42.819 1.00 69.25 487 GLY A C 1
ATOM 3883 O O . GLY A 1 487 ? 38.873 -4.210 -43.392 1.00 69.25 487 GLY A O 1
ATOM 3884 N N . SER A 1 488 ? 36.821 -3.610 -42.706 1.00 66.25 488 SER A N 1
ATOM 3885 C CA . SER A 1 488 ? 36.787 -2.328 -43.424 1.00 66.25 488 SER A CA 1
ATOM 3886 C C . SER A 1 488 ? 36.987 -1.096 -42.535 1.00 66.25 488 SER A C 1
ATOM 3888 O O . SER A 1 488 ? 36.512 -1.026 -41.394 1.00 66.25 488 SER A O 1
ATOM 3890 N N . ASP A 1 489 ? 37.602 -0.079 -43.144 1.00 56.66 489 ASP A N 1
ATOM 3891 C CA . ASP A 1 489 ? 37.782 1.311 -42.696 1.00 56.66 489 ASP A CA 1
ATOM 3892 C C . ASP A 1 489 ? 36.456 2.116 -42.721 1.00 56.66 489 ASP A C 1
ATOM 3894 O O . ASP A 1 489 ? 36.366 3.248 -43.190 1.00 56.66 489 ASP A O 1
ATOM 3898 N N . GLY A 1 490 ? 35.357 1.483 -42.296 1.00 59.62 490 GLY A N 1
ATOM 3899 C CA . GLY A 1 490 ? 34.033 2.100 -42.245 1.00 59.62 490 GLY A CA 1
ATOM 3900 C C . GLY A 1 490 ? 33.915 3.134 -41.120 1.00 59.62 490 GLY A C 1
ATOM 3901 O O . GLY A 1 490 ? 34.458 2.944 -40.030 1.00 59.62 490 GLY A O 1
ATOM 3902 N N . VAL A 1 491 ? 33.155 4.209 -41.365 1.00 68.44 491 VAL A N 1
ATOM 3903 C CA . VAL A 1 491 ? 32.905 5.298 -40.402 1.00 68.44 491 VAL A CA 1
ATOM 3904 C C . VAL A 1 491 ? 32.370 4.739 -39.076 1.00 68.44 491 VAL A C 1
ATOM 3906 O O . VAL A 1 491 ? 31.352 4.042 -39.055 1.00 68.44 491 VAL A O 1
ATOM 3909 N N . VAL A 1 492 ? 33.046 5.066 -37.967 1.00 75.00 492 VAL A N 1
ATOM 3910 C CA . VAL A 1 492 ? 32.570 4.789 -36.601 1.00 75.00 492 VAL A CA 1
ATOM 3911 C C . VAL A 1 492 ? 31.213 5.465 -36.428 1.00 75.00 492 VAL A C 1
ATOM 3913 O O . VAL A 1 492 ? 31.114 6.688 -36.542 1.00 75.00 492 VAL A O 1
ATOM 3916 N N . LEU A 1 493 ? 30.166 4.689 -36.142 1.00 80.06 493 LEU A N 1
ATOM 3917 C CA . LEU A 1 493 ? 28.867 5.278 -35.845 1.00 80.06 493 LEU A CA 1
ATOM 3918 C C . LEU A 1 493 ? 28.936 5.997 -34.490 1.00 80.06 493 LEU A C 1
ATOM 3920 O O . LEU A 1 493 ? 29.094 5.367 -33.446 1.00 80.06 493 LEU A O 1
ATOM 3924 N N . THR A 1 494 ? 28.839 7.324 -34.514 1.00 82.56 494 THR A N 1
ATOM 3925 C CA . THR A 1 494 ? 28.818 8.152 -33.304 1.00 82.56 494 THR A CA 1
ATOM 3926 C C . THR A 1 494 ? 27.481 8.031 -32.572 1.00 82.56 494 THR A C 1
ATOM 3928 O O . THR A 1 494 ? 26.445 7.736 -33.174 1.00 82.56 494 THR A O 1
ATOM 3931 N N . GLU A 1 495 ? 27.464 8.335 -31.273 1.00 82.56 495 GLU A N 1
ATOM 3932 C CA . GLU A 1 495 ? 26.234 8.305 -30.469 1.00 82.56 495 GLU A CA 1
ATOM 3933 C C . GLU A 1 495 ? 25.137 9.223 -31.046 1.00 82.56 495 GLU A C 1
ATOM 3935 O O . GLU A 1 495 ? 23.952 8.895 -31.017 1.00 82.56 495 GLU A O 1
ATOM 3940 N N . GLU A 1 496 ? 25.515 10.361 -31.629 1.00 84.31 496 GLU A N 1
ATOM 3941 C CA . GLU A 1 496 ? 24.586 11.313 -32.247 1.00 84.31 496 GLU A CA 1
ATOM 3942 C C . GLU A 1 496 ? 23.925 10.759 -33.512 1.00 84.31 496 GLU A C 1
ATOM 3944 O O . GLU A 1 496 ? 22.713 10.895 -33.695 1.00 84.31 496 GLU A O 1
ATOM 3949 N N . THR A 1 497 ? 24.693 10.075 -34.362 1.00 85.94 497 THR A N 1
ATOM 3950 C CA . THR A 1 497 ? 24.151 9.442 -35.572 1.00 85.94 497 THR A CA 1
ATOM 3951 C C . THR A 1 497 ? 23.294 8.222 -35.230 1.00 85.94 497 THR A C 1
ATOM 3953 O O . THR A 1 497 ? 22.253 8.011 -35.853 1.00 85.94 497 THR A O 1
ATOM 3956 N N . ALA A 1 498 ? 23.645 7.466 -34.185 1.00 84.88 498 ALA A N 1
ATOM 3957 C CA . ALA A 1 498 ? 22.800 6.398 -33.652 1.00 84.88 498 ALA A CA 1
ATOM 3958 C C . ALA A 1 498 ? 21.473 6.944 -33.083 1.00 84.88 498 ALA A C 1
ATOM 3960 O O . ALA A 1 498 ? 20.401 6.420 -33.393 1.00 84.88 498 ALA A O 1
ATOM 3961 N N . LYS A 1 499 ? 21.511 8.062 -32.340 1.00 86.88 499 LYS A N 1
ATOM 3962 C CA . LYS A 1 499 ? 20.316 8.750 -31.808 1.00 86.88 499 LYS A CA 1
ATOM 3963 C C . LYS A 1 499 ? 19.325 9.190 -32.886 1.00 86.88 499 LYS A C 1
ATOM 3965 O O . LYS A 1 499 ? 18.135 9.259 -32.578 1.00 86.88 499 LYS A O 1
ATOM 3970 N N . GLN A 1 500 ? 19.796 9.501 -34.097 1.00 86.50 500 GLN A N 1
ATOM 3971 C CA . GLN A 1 500 ? 18.954 9.862 -35.247 1.00 86.50 500 GLN A CA 1
ATOM 3972 C C . GLN A 1 500 ? 18.290 8.645 -35.909 1.00 86.50 500 GLN A C 1
ATOM 3974 O O . GLN A 1 500 ? 17.228 8.785 -36.509 1.00 86.50 500 GLN A O 1
ATOM 3979 N N . ARG A 1 501 ? 18.894 7.454 -35.798 1.00 86.12 501 ARG A N 1
ATOM 3980 C CA . ARG A 1 501 ? 18.378 6.207 -36.395 1.00 86.12 501 ARG A CA 1
ATOM 3981 C C . ARG A 1 501 ? 17.340 5.501 -35.523 1.00 86.12 501 ARG A C 1
ATOM 3983 O O . ARG A 1 501 ? 16.532 4.738 -36.040 1.00 86.12 501 ARG A O 1
ATOM 3990 N N . VAL A 1 502 ? 17.367 5.737 -34.213 1.00 90.00 502 VAL A N 1
ATOM 3991 C CA . VAL A 1 502 ? 16.483 5.081 -33.239 1.00 90.00 502 VAL A CA 1
ATOM 3992 C C . VAL A 1 502 ? 15.251 5.939 -32.949 1.00 90.00 502 VAL A C 1
ATOM 3994 O O . VAL A 1 502 ? 15.344 7.154 -32.765 1.00 90.00 502 VAL A O 1
ATOM 3997 N N . ALA A 1 503 ? 14.086 5.295 -32.835 1.00 89.31 503 ALA A N 1
ATOM 3998 C CA . ALA A 1 503 ? 12.848 5.959 -32.438 1.00 89.31 503 ALA A CA 1
ATOM 3999 C C . ALA A 1 503 ? 12.993 6.686 -31.086 1.00 89.31 503 ALA A C 1
ATOM 4001 O O . ALA A 1 503 ? 13.568 6.170 -30.124 1.00 89.31 503 ALA A O 1
ATOM 4002 N N . GLY A 1 504 ? 12.436 7.896 -31.004 1.00 90.12 504 GLY A N 1
ATOM 4003 C CA . GLY A 1 504 ? 12.474 8.713 -29.793 1.00 90.12 504 GLY A CA 1
ATOM 4004 C C . GLY A 1 504 ? 11.694 8.121 -28.610 1.00 90.12 504 GLY A C 1
ATOM 4005 O O . GLY A 1 504 ? 11.048 7.082 -28.698 1.00 90.12 504 GLY A O 1
ATOM 4006 N N . VAL A 1 505 ? 11.711 8.837 -27.483 1.00 93.06 505 VAL A N 1
ATOM 4007 C CA . VAL A 1 505 ? 10.983 8.446 -26.257 1.00 93.06 505 VAL A CA 1
ATOM 4008 C C . VAL A 1 505 ? 9.460 8.542 -26.452 1.00 93.06 505 VAL A C 1
ATOM 4010 O O . VAL A 1 505 ? 8.702 7.758 -25.889 1.00 93.06 505 VAL A O 1
ATOM 4013 N N . PHE A 1 506 ? 8.997 9.484 -27.282 1.00 93.88 506 PHE A N 1
ATOM 4014 C CA . PHE A 1 506 ? 7.575 9.792 -27.446 1.00 93.88 506 PHE A CA 1
ATOM 4015 C C . PHE A 1 506 ? 6.710 8.614 -27.936 1.00 93.88 506 PHE A C 1
ATOM 4017 O O . PHE A 1 506 ? 5.717 8.331 -27.269 1.00 93.88 506 PHE A O 1
ATOM 4024 N N . PRO A 1 507 ? 7.040 7.893 -29.031 1.00 94.12 507 PRO A N 1
ATOM 4025 C CA . PRO A 1 507 ? 6.224 6.761 -29.481 1.00 94.12 507 PRO A CA 1
ATOM 4026 C C . PRO A 1 507 ? 6.090 5.650 -28.432 1.00 94.12 507 PRO A C 1
ATOM 4028 O O . PRO A 1 507 ? 5.027 5.048 -28.319 1.00 94.12 507 PRO A O 1
ATOM 4031 N N . ARG A 1 508 ? 7.138 5.418 -27.630 1.00 94.81 508 ARG A N 1
ATOM 4032 C CA . ARG A 1 508 ? 7.139 4.415 -26.552 1.00 94.81 508 ARG A CA 1
ATOM 4033 C C . ARG A 1 508 ? 6.211 4.816 -25.417 1.00 94.81 508 ARG A C 1
ATOM 4035 O O . ARG A 1 508 ? 5.353 4.035 -25.028 1.00 94.81 508 ARG A O 1
ATOM 4042 N N . VAL A 1 509 ? 6.333 6.060 -24.948 1.00 95.44 509 VAL A N 1
ATOM 4043 C CA . VAL A 1 509 ? 5.421 6.614 -23.938 1.00 95.44 509 VAL A CA 1
ATOM 4044 C C . VAL A 1 509 ? 3.987 6.583 -24.445 1.00 95.44 509 VAL A C 1
ATOM 4046 O O . VAL A 1 509 ? 3.111 6.130 -23.727 1.00 95.44 509 VAL A O 1
ATOM 4049 N N . ARG A 1 510 ? 3.737 6.984 -25.695 1.00 94.06 510 ARG A N 1
ATOM 4050 C CA . ARG A 1 510 ? 2.403 6.906 -26.302 1.00 94.06 510 ARG A CA 1
ATOM 4051 C C . ARG A 1 510 ? 1.849 5.480 -26.316 1.00 94.06 510 ARG A C 1
ATOM 4053 O O . ARG A 1 510 ? 0.659 5.315 -26.070 1.00 94.06 510 ARG A O 1
ATOM 4060 N N . LYS A 1 511 ? 2.680 4.473 -26.608 1.00 93.50 511 LYS A N 1
ATOM 4061 C CA . LYS A 1 511 ? 2.269 3.062 -26.58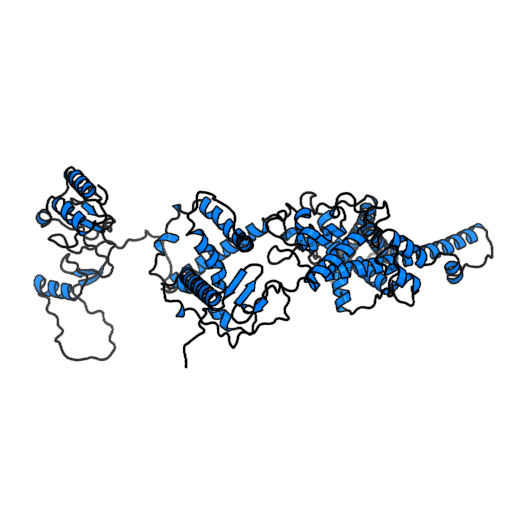0 1.00 93.50 511 LYS A CA 1
ATOM 4062 C C . LYS A 1 511 ? 1.809 2.659 -25.176 1.00 93.50 511 LYS A C 1
ATOM 4064 O O . LYS A 1 511 ? 0.684 2.204 -25.042 1.00 93.50 511 LYS A O 1
ATOM 4069 N N . MET A 1 512 ? 2.625 2.911 -24.150 1.00 95.12 512 MET A N 1
ATOM 4070 C CA . MET A 1 512 ? 2.265 2.616 -22.753 1.00 95.12 512 MET A CA 1
ATOM 4071 C C . MET A 1 512 ? 1.044 3.413 -22.290 1.00 95.12 512 MET A C 1
ATOM 4073 O O . MET A 1 512 ? 0.153 2.870 -21.652 1.00 95.12 512 MET A O 1
ATOM 4077 N N . VAL A 1 513 ? 0.957 4.692 -22.669 1.00 93.12 513 VAL A N 1
ATOM 4078 C CA . VAL A 1 513 ? -0.160 5.558 -22.281 1.00 93.12 513 VAL A CA 1
ATOM 4079 C C . VAL A 1 513 ? -1.489 5.027 -22.784 1.00 93.12 513 VAL A C 1
ATOM 4081 O O . VAL A 1 513 ? -2.443 4.973 -22.021 1.00 93.12 513 VAL A O 1
ATOM 4084 N N . ARG A 1 514 ? -1.528 4.620 -24.054 1.00 89.56 514 ARG A N 1
ATOM 4085 C CA . ARG A 1 514 ? -2.725 4.055 -24.680 1.00 89.56 514 ARG A CA 1
ATOM 4086 C C . ARG A 1 514 ? -3.036 2.639 -24.218 1.00 89.56 514 ARG A C 1
ATOM 4088 O O . ARG A 1 514 ? -4.183 2.244 -24.345 1.00 89.56 514 ARG A O 1
ATOM 4095 N N . ARG A 1 515 ? -2.025 1.895 -23.762 1.00 91.25 515 ARG A N 1
ATOM 4096 C CA . ARG A 1 515 ? -2.188 0.526 -23.280 1.00 91.25 515 ARG A CA 1
ATOM 4097 C C . ARG A 1 515 ? -2.725 0.499 -21.852 1.00 91.25 515 ARG A C 1
ATOM 4099 O O . ARG A 1 515 ? -3.736 -0.142 -21.648 1.00 91.25 515 ARG A O 1
ATOM 4106 N N . PHE A 1 516 ? -2.075 1.184 -20.904 1.00 93.12 516 PHE A N 1
ATOM 4107 C CA . PHE A 1 516 ? -2.365 0.985 -19.477 1.00 93.12 516 PHE A CA 1
ATOM 4108 C C . PHE A 1 516 ? -2.267 2.233 -18.574 1.00 93.12 516 PHE A C 1
ATOM 4110 O O . PHE A 1 516 ? -2.427 2.093 -17.370 1.00 93.12 516 PHE A O 1
ATOM 4117 N N . MET A 1 517 ? -2.005 3.460 -19.069 1.00 93.62 517 MET A N 1
ATOM 4118 C CA . MET A 1 517 ? -1.868 4.651 -18.178 1.00 93.62 517 MET A CA 1
ATOM 4119 C C . MET A 1 517 ? -3.077 5.599 -18.140 1.00 93.62 517 MET A C 1
ATOM 4121 O O . MET A 1 517 ? -3.034 6.620 -17.442 1.00 93.62 517 MET A O 1
ATOM 4125 N N . THR A 1 518 ? -4.120 5.341 -18.922 1.00 91.31 518 THR A N 1
ATOM 4126 C CA . THR A 1 518 ? -5.308 6.204 -19.020 1.00 91.31 518 THR A CA 1
ATOM 4127 C C . THR A 1 518 ? -6.575 5.389 -18.902 1.00 91.31 518 THR A C 1
ATOM 4129 O O . THR A 1 518 ? -6.547 4.198 -19.176 1.00 91.31 518 THR A O 1
ATOM 4132 N N . ARG A 1 519 ? -7.685 6.063 -18.594 1.00 88.00 519 ARG A N 1
ATOM 4133 C CA . ARG A 1 519 ? -9.022 5.492 -18.752 1.00 88.00 519 ARG A CA 1
ATOM 4134 C C . ARG A 1 519 ? -9.251 5.104 -20.202 1.00 88.00 519 ARG A C 1
ATOM 4136 O O . ARG A 1 519 ? -8.964 5.911 -21.107 1.00 88.00 519 ARG A O 1
ATOM 4143 N N . ILE A 1 520 ? -9.712 3.880 -20.388 1.00 81.88 520 ILE A N 1
ATOM 4144 C CA . ILE A 1 520 ? -10.078 3.347 -21.685 1.00 81.88 520 ILE A CA 1
ATOM 4145 C C . ILE A 1 520 ? -11.420 3.998 -22.055 1.00 81.88 520 ILE A C 1
ATOM 4147 O O . ILE A 1 520 ? -12.220 4.369 -21.202 1.00 81.88 520 ILE A O 1
ATOM 4151 N N . GLY A 1 521 ? -11.606 4.327 -23.333 1.00 71.44 521 GLY A N 1
ATOM 4152 C CA . GLY A 1 521 ? -12.852 4.966 -23.768 1.00 71.44 521 GLY A CA 1
ATOM 4153 C C . GLY A 1 521 ? -14.009 3.967 -23.753 1.00 71.44 521 GLY A C 1
ATOM 4154 O O . GLY A 1 521 ? -13.782 2.800 -24.051 1.00 71.44 521 GLY A O 1
ATOM 4155 N N . GLU A 1 522 ? -15.231 4.445 -23.499 1.00 66.00 522 GLU A N 1
ATOM 4156 C CA . GLU A 1 522 ? -16.467 3.635 -23.486 1.00 66.00 522 GLU A CA 1
ATOM 4157 C C . GLU A 1 522 ? -16.680 2.818 -24.780 1.00 66.00 522 GLU A C 1
ATOM 4159 O O . GLU A 1 522 ? -17.306 1.766 -24.750 1.00 66.00 522 GLU A O 1
ATOM 4164 N N . ASP A 1 523 ? -16.109 3.265 -25.905 1.00 65.62 523 ASP A N 1
ATOM 4165 C CA . ASP A 1 523 ? -16.222 2.624 -27.224 1.00 65.62 523 ASP A CA 1
ATOM 4166 C C . ASP A 1 523 ? -15.194 1.495 -27.483 1.00 65.62 523 ASP A C 1
ATOM 4168 O O . ASP A 1 523 ? -15.008 1.077 -28.627 1.00 65.62 523 ASP A O 1
ATOM 4172 N N . SER A 1 524 ? -14.437 1.055 -26.473 1.00 72.81 524 SER A N 1
ATOM 4173 C CA . SER A 1 524 ? -13.349 0.081 -26.635 1.00 72.81 524 SER A CA 1
ATOM 4174 C C . SER A 1 524 ? -13.686 -1.263 -25.991 1.00 72.81 524 SER A C 1
ATOM 4176 O O . SER A 1 524 ? -13.886 -1.325 -24.787 1.00 72.81 524 SER A O 1
ATOM 4178 N N . ASP A 1 525 ? -13.572 -2.356 -26.750 1.00 78.31 525 ASP A N 1
ATOM 4179 C CA . ASP A 1 525 ? -13.710 -3.744 -26.259 1.00 78.31 525 ASP A CA 1
ATOM 4180 C C . ASP A 1 525 ? -12.499 -4.229 -25.420 1.00 78.31 525 ASP A C 1
ATOM 4182 O O . ASP A 1 525 ? -12.217 -5.424 -25.338 1.00 78.31 525 ASP A O 1
ATOM 4186 N N . GLN A 1 526 ? -11.711 -3.310 -24.854 1.00 82.44 526 GLN A N 1
ATOM 4187 C CA . GLN A 1 526 ? -10.541 -3.656 -24.039 1.00 82.44 526 GLN A CA 1
ATOM 4188 C C . GLN A 1 526 ? -10.963 -3.806 -22.580 1.00 82.44 526 GLN A C 1
ATOM 4190 O O . GLN A 1 526 ? -11.802 -3.044 -22.105 1.00 82.44 526 GLN A O 1
ATOM 4195 N N . TYR A 1 527 ? -10.339 -4.747 -21.871 1.00 85.69 527 TYR A N 1
ATOM 4196 C CA . TYR A 1 527 ? -10.494 -4.856 -20.424 1.00 85.69 527 TYR A CA 1
ATOM 4197 C C . TYR A 1 527 ? -10.065 -3.555 -19.733 1.00 85.69 527 TYR A C 1
ATOM 4199 O O . TYR A 1 527 ? -9.082 -2.949 -20.176 1.00 85.69 527 TYR A O 1
ATOM 4207 N N . PRO A 1 528 ? -10.753 -3.136 -18.654 1.00 89.00 528 PRO A N 1
ATOM 4208 C CA . PRO A 1 528 ? -10.279 -2.056 -17.804 1.00 89.00 528 PRO A CA 1
ATOM 4209 C C . PRO A 1 528 ? -8.861 -2.339 -17.313 1.00 89.00 528 PRO A C 1
ATOM 4211 O O . PRO A 1 528 ? -8.484 -3.484 -17.074 1.00 89.00 528 PRO A O 1
ATOM 4214 N N . VAL A 1 529 ? -8.062 -1.294 -17.144 1.00 92.06 529 VAL A N 1
ATOM 4215 C CA . VAL A 1 529 ? -6.662 -1.428 -16.710 1.00 92.06 529 VAL A CA 1
ATOM 4216 C C . VAL A 1 529 ? -6.466 -0.908 -15.299 1.00 92.06 529 VAL A C 1
ATOM 4218 O O . VAL A 1 529 ? -7.202 -0.044 -14.822 1.00 92.06 529 VAL A O 1
ATOM 4221 N N . LEU A 1 530 ? -5.400 -1.356 -14.642 1.00 94.31 530 LEU A N 1
ATOM 4222 C CA . LEU A 1 530 ? -5.049 -0.915 -13.292 1.00 94.31 530 LEU A CA 1
ATOM 4223 C C . LEU A 1 530 ? -5.118 0.608 -13.099 1.00 94.31 530 LEU A C 1
ATOM 4225 O O . LEU A 1 530 ? -5.716 1.100 -12.137 1.00 94.31 530 LEU A O 1
ATOM 4229 N N . MET A 1 531 ? -4.529 1.392 -14.013 1.00 94.81 531 MET A N 1
ATOM 4230 C CA . MET A 1 531 ? -4.540 2.845 -13.834 1.00 94.81 531 MET A CA 1
ATOM 4231 C C . MET A 1 531 ? -5.917 3.475 -14.001 1.00 94.81 531 MET A C 1
ATOM 4233 O O . MET A 1 531 ? -6.155 4.548 -13.442 1.00 94.81 531 MET A O 1
ATOM 4237 N N . GLU A 1 532 ? -6.804 2.863 -14.774 1.00 93.31 532 GLU A N 1
ATOM 4238 C CA . GLU A 1 532 ? -8.179 3.324 -14.903 1.00 93.31 532 GLU A CA 1
ATOM 4239 C C . GLU A 1 532 ? -8.890 3.230 -13.558 1.00 93.31 532 GLU A C 1
ATOM 4241 O O . GLU A 1 532 ? -9.342 4.266 -13.057 1.00 93.31 532 GLU A O 1
ATOM 4246 N N . TRP A 1 533 ? -8.831 2.061 -12.913 1.00 94.56 533 TRP A N 1
ATOM 4247 C CA . TRP A 1 533 ? -9.381 1.851 -11.574 1.00 94.56 533 TRP A CA 1
ATOM 4248 C C . TRP A 1 533 ? -8.806 2.858 -10.569 1.00 94.56 533 TRP A C 1
ATOM 4250 O O . TRP A 1 533 ? -9.555 3.602 -9.938 1.00 94.56 533 TRP A O 1
ATOM 4260 N N . ILE A 1 534 ? -7.476 3.021 -10.495 1.00 95.69 534 ILE A N 1
ATOM 4261 C CA . ILE A 1 534 ? -6.856 3.976 -9.552 1.00 95.69 534 ILE A CA 1
ATOM 4262 C C . ILE A 1 534 ? -7.304 5.422 -9.837 1.00 95.69 534 ILE A C 1
ATOM 4264 O O . ILE A 1 534 ? -7.561 6.201 -8.912 1.00 95.69 534 ILE A O 1
ATOM 4268 N N . LEU A 1 535 ? -7.397 5.827 -11.110 1.00 93.94 535 LEU A N 1
ATOM 4269 C CA . LEU A 1 535 ? -7.844 7.172 -11.483 1.00 93.94 535 LEU A CA 1
ATOM 4270 C C . LEU A 1 535 ? -9.312 7.404 -11.118 1.00 93.94 535 LEU A C 1
ATOM 4272 O O . LEU A 1 535 ? -9.670 8.523 -10.732 1.00 93.94 535 LEU A O 1
ATOM 4276 N N . GLU A 1 536 ? -10.175 6.412 -11.295 1.00 92.81 536 GLU A N 1
ATOM 4277 C CA . GLU A 1 536 ? -11.594 6.468 -10.942 1.00 92.81 536 GLU A CA 1
ATOM 4278 C C . GLU A 1 536 ? -11.810 6.484 -9.440 1.00 92.81 536 GLU A C 1
ATOM 4280 O O . GLU A 1 536 ? -12.412 7.434 -8.937 1.00 92.81 536 GLU A O 1
ATOM 4285 N N . THR A 1 537 ? -11.239 5.524 -8.720 1.00 93.44 537 THR A N 1
ATOM 4286 C CA . THR A 1 537 ? -11.365 5.407 -7.267 1.00 93.44 537 THR A CA 1
ATOM 4287 C C . THR A 1 537 ? -10.829 6.655 -6.574 1.00 93.44 537 THR A C 1
ATOM 4289 O O . THR A 1 537 ? -11.486 7.225 -5.703 1.00 93.44 537 THR A O 1
ATOM 4292 N N . ARG A 1 538 ? -9.707 7.214 -7.048 1.00 94.25 538 ARG A N 1
ATOM 4293 C CA . ARG A 1 538 ? -9.219 8.513 -6.562 1.00 94.25 538 ARG A CA 1
ATOM 4294 C C . ARG A 1 538 ? -10.186 9.656 -6.859 1.00 94.25 538 ARG A C 1
ATOM 4296 O O . ARG A 1 538 ? -10.326 10.562 -6.041 1.00 94.25 538 ARG A O 1
ATOM 4303 N N . THR A 1 539 ? -10.788 9.687 -8.048 1.00 91.44 539 THR A N 1
ATOM 4304 C CA . THR A 1 539 ? -11.747 10.746 -8.412 1.00 91.44 539 THR A CA 1
ATOM 4305 C C . THR A 1 539 ? -12.987 10.663 -7.533 1.00 91.44 539 THR A C 1
ATOM 4307 O O . THR A 1 539 ? -13.456 11.695 -7.063 1.00 91.44 539 THR A O 1
ATOM 4310 N N . TYR A 1 540 ? -13.449 9.449 -7.247 1.00 90.56 540 TYR A N 1
ATOM 4311 C CA . TYR A 1 540 ? -14.545 9.180 -6.332 1.00 90.56 540 TYR A CA 1
ATOM 4312 C C . TYR A 1 540 ? -14.214 9.603 -4.893 1.00 90.56 540 TYR A C 1
ATOM 4314 O O . TYR A 1 540 ? -14.955 10.380 -4.299 1.00 90.56 540 TYR A O 1
ATOM 4322 N N . GLY A 1 541 ? -13.054 9.209 -4.358 1.00 87.38 541 GLY A N 1
ATOM 4323 C CA . GLY A 1 541 ? -12.615 9.640 -3.026 1.00 87.38 541 GLY A CA 1
ATOM 4324 C C . GLY A 1 541 ? -12.456 11.161 -2.918 1.00 87.38 541 GLY A C 1
ATOM 4325 O O . GLY A 1 541 ? -12.834 11.760 -1.916 1.00 87.38 541 GLY A O 1
ATOM 4326 N N . MET A 1 542 ? -11.970 11.820 -3.977 1.00 83.25 542 MET A N 1
ATOM 4327 C CA . MET A 1 542 ? -11.912 13.287 -4.040 1.00 83.25 542 MET A CA 1
ATOM 4328 C C . MET A 1 542 ? -13.306 13.919 -4.114 1.00 83.25 542 MET A C 1
ATOM 4330 O O . MET A 1 542 ? -13.520 14.972 -3.524 1.00 83.25 542 MET A O 1
ATOM 4334 N N . HIS A 1 543 ? -14.254 13.288 -4.810 1.00 83.88 543 HIS A N 1
ATOM 4335 C CA . HIS A 1 543 ? -15.648 13.722 -4.818 1.00 83.88 543 HIS A CA 1
ATOM 4336 C C . HIS A 1 543 ? -16.249 13.641 -3.411 1.00 83.88 543 HIS A C 1
ATOM 4338 O O . HIS A 1 543 ? -16.852 14.614 -2.978 1.00 83.88 543 HIS A O 1
ATOM 4344 N N . ILE A 1 544 ? -16.022 12.551 -2.666 1.00 79.75 544 ILE A N 1
ATOM 4345 C CA . ILE A 1 544 ? -16.415 12.458 -1.249 1.00 79.75 544 ILE A CA 1
ATOM 4346 C C . ILE A 1 544 ? -15.751 13.583 -0.447 1.00 79.75 544 ILE A C 1
ATOM 4348 O O . ILE A 1 544 ? -16.434 14.349 0.212 1.00 79.75 544 ILE A O 1
ATOM 4352 N N . ARG A 1 545 ? -14.436 13.768 -0.567 1.00 69.56 545 ARG A N 1
ATOM 4353 C CA . ARG A 1 545 ? -13.708 14.825 0.152 1.00 69.56 545 ARG A CA 1
ATOM 4354 C C . ARG A 1 545 ? -14.269 16.235 -0.067 1.00 69.56 545 ARG A C 1
ATOM 4356 O O . ARG A 1 545 ? -14.290 17.026 0.868 1.00 69.56 545 ARG A O 1
ATOM 4363 N N . PHE A 1 546 ? -14.639 16.585 -1.298 1.00 67.75 546 PHE A N 1
ATOM 4364 C CA . PHE A 1 546 ? -15.073 17.949 -1.621 1.00 67.75 546 PHE A CA 1
ATOM 4365 C C . PHE A 1 546 ? -16.583 18.161 -1.529 1.00 67.75 546 PHE A C 1
ATOM 4367 O O . PHE A 1 546 ? -17.003 19.290 -1.287 1.00 67.75 546 PHE A O 1
ATOM 4374 N N . ASN A 1 547 ? -17.387 17.111 -1.713 1.00 65.56 547 ASN A N 1
ATOM 4375 C CA . ASN A 1 547 ? -18.849 17.210 -1.709 1.00 65.56 547 ASN A CA 1
ATOM 4376 C C . ASN A 1 547 ? -19.479 16.695 -0.411 1.00 65.56 547 ASN A C 1
ATOM 4378 O O . ASN A 1 547 ? -20.598 17.086 -0.093 1.00 65.56 547 ASN A O 1
ATOM 4382 N N . THR A 1 548 ? -18.764 15.887 0.372 1.00 57.44 548 THR A N 1
ATOM 4383 C CA . THR A 1 548 ? -19.150 15.511 1.735 1.00 57.44 548 THR A CA 1
ATOM 4384 C C . THR A 1 548 ? -18.558 16.524 2.713 1.00 57.44 548 THR A C 1
ATOM 4386 O O . THR A 1 548 ? -17.626 16.250 3.460 1.00 57.44 548 THR A O 1
ATOM 4389 N N . THR A 1 549 ? -19.100 17.741 2.693 1.00 45.69 549 THR A N 1
ATOM 4390 C CA . THR A 1 549 ? -19.137 18.579 3.899 1.00 45.69 549 THR A CA 1
ATOM 4391 C C . THR A 1 549 ? -20.156 17.937 4.844 1.00 45.69 549 THR A C 1
ATOM 4393 O O . THR A 1 549 ? -21.189 17.464 4.373 1.00 45.69 549 THR A O 1
ATOM 4396 N N . ALA A 1 550 ? -19.869 17.854 6.149 1.00 40.78 550 ALA A N 1
ATOM 4397 C CA . ALA A 1 550 ? -20.831 17.394 7.157 1.00 40.78 550 ALA A CA 1
ATOM 4398 C C . ALA A 1 550 ? -22.223 17.983 6.857 1.00 40.78 550 ALA A C 1
ATOM 4400 O O . ALA A 1 550 ? -22.342 19.193 6.679 1.00 40.78 550 ALA A O 1
ATOM 4401 N N . ALA A 1 551 ? -23.236 17.131 6.687 1.00 36.91 551 ALA A N 1
ATOM 4402 C CA . ALA A 1 551 ? -24.507 17.517 6.081 1.00 36.91 551 ALA A CA 1
ATOM 4403 C C . ALA A 1 551 ? -25.136 18.746 6.775 1.00 36.91 551 ALA A C 1
ATOM 4405 O O . ALA A 1 551 ? -25.526 18.638 7.938 1.00 36.91 551 ALA A O 1
ATOM 4406 N N . PRO A 1 552 ? -25.336 19.893 6.094 1.00 42.44 552 PRO A N 1
ATOM 4407 C CA . PRO A 1 552 ? -26.257 20.902 6.577 1.00 42.44 552 PRO A CA 1
ATOM 4408 C C . PRO A 1 552 ? -27.644 20.532 6.045 1.00 42.44 552 PRO A C 1
ATOM 4410 O O . PRO A 1 552 ? -27.946 20.690 4.864 1.00 42.44 552 PRO A O 1
ATOM 4413 N N . THR A 1 553 ? -28.512 19.993 6.897 1.00 42.97 553 THR A N 1
ATOM 4414 C CA . THR A 1 553 ? -29.943 19.843 6.564 1.00 42.97 553 THR A CA 1
ATOM 4415 C C . THR A 1 553 ? -30.807 20.419 7.671 1.00 42.97 553 THR A C 1
ATOM 4417 O O . THR A 1 553 ? -31.787 19.817 8.091 1.00 42.97 553 THR A O 1
ATOM 4420 N N . VAL A 1 554 ? -30.420 21.588 8.168 1.00 53.88 554 VAL A N 1
ATOM 4421 C CA . VAL A 1 554 ? -31.204 22.331 9.146 1.00 53.88 554 VAL A CA 1
ATOM 4422 C C . VAL A 1 554 ? -31.562 23.674 8.526 1.00 53.88 554 VAL A C 1
ATOM 4424 O O . VAL A 1 554 ? -30.693 24.522 8.338 1.00 53.88 554 VAL A O 1
ATOM 4427 N N . ASP A 1 555 ? -32.832 23.831 8.156 1.00 49.03 555 ASP A N 1
ATOM 4428 C CA . ASP A 1 555 ? -33.398 25.111 7.730 1.00 49.03 555 ASP A CA 1
ATOM 4429 C C . ASP A 1 555 ? -34.046 25.791 8.943 1.00 49.03 555 ASP A C 1
ATOM 4431 O O . ASP A 1 555 ? -34.791 25.158 9.700 1.00 49.03 555 ASP A O 1
ATOM 4435 N N . TRP A 1 556 ? -33.730 27.069 9.146 1.00 58.78 556 TRP A N 1
ATOM 4436 C CA . TRP A 1 556 ? -34.142 27.849 10.310 1.00 58.78 556 TRP A CA 1
ATOM 4437 C C . TRP A 1 556 ? -35.187 28.884 9.896 1.00 58.78 556 TRP A C 1
ATOM 4439 O O . TRP A 1 556 ? -34.913 29.766 9.083 1.00 58.78 556 TRP A O 1
ATOM 4449 N N . GLN A 1 557 ? -36.381 28.816 10.489 1.00 57.88 557 GLN A N 1
ATOM 4450 C CA . GLN A 1 557 ? -37.393 29.870 10.371 1.00 57.88 557 GLN A CA 1
ATOM 4451 C C . GLN A 1 557 ? -37.868 30.290 11.761 1.00 57.88 557 GLN A C 1
ATOM 4453 O O . GLN A 1 557 ? -38.727 29.641 12.356 1.00 57.88 557 GLN A O 1
ATOM 4458 N N . GLY A 1 558 ? -37.314 31.392 12.274 1.00 72.31 558 GLY A N 1
ATOM 4459 C CA . GLY A 1 558 ? -37.634 31.891 13.614 1.00 72.31 558 GLY A CA 1
ATOM 4460 C C . GLY A 1 558 ? -37.304 30.855 14.691 1.00 72.31 558 GLY A C 1
ATOM 4461 O O . GLY A 1 558 ? -36.177 30.375 14.758 1.00 72.31 558 GLY A O 1
ATOM 4462 N N . GLU A 1 559 ? -38.294 30.486 15.503 1.00 68.81 559 GLU A N 1
ATOM 4463 C CA . GLU A 1 559 ? -38.169 29.478 16.568 1.00 68.81 559 GLU A CA 1
ATOM 4464 C C . GLU A 1 559 ? -38.414 28.036 16.088 1.00 68.81 559 GLU A C 1
ATOM 4466 O O . GLU A 1 559 ? -38.497 27.118 16.904 1.00 68.81 559 GLU A O 1
ATOM 4471 N N . THR A 1 560 ? -38.562 27.800 14.781 1.00 61.06 560 THR A N 1
ATOM 4472 C CA . THR A 1 560 ? -38.823 26.464 14.232 1.00 61.06 560 THR A CA 1
ATOM 4473 C C . THR A 1 560 ? -37.637 25.956 13.416 1.00 61.06 560 THR A C 1
ATOM 4475 O O . THR A 1 560 ? -37.261 26.531 12.391 1.00 61.06 560 THR A O 1
ATOM 4478 N N . LEU A 1 561 ? -37.086 24.828 13.861 1.00 64.94 561 LEU A N 1
ATOM 4479 C CA . LEU A 1 561 ? -36.056 24.045 13.198 1.00 64.94 561 LEU A CA 1
ATOM 4480 C C . LEU A 1 561 ? -36.704 23.058 12.226 1.00 64.94 561 LEU A C 1
ATOM 4482 O O . LEU A 1 561 ? -37.594 22.287 12.598 1.00 64.94 561 LEU A O 1
ATOM 4486 N N . ARG A 1 562 ? -36.262 23.052 10.968 1.00 58.69 562 ARG A N 1
ATOM 4487 C CA . ARG A 1 562 ? -36.778 22.142 9.945 1.00 58.69 562 ARG A CA 1
ATOM 4488 C C . ARG A 1 562 ? -35.672 21.205 9.470 1.00 58.69 562 ARG A C 1
ATOM 4490 O O . ARG A 1 562 ? -34.751 21.618 8.771 1.00 58.69 562 ARG A O 1
ATOM 4497 N N . PHE A 1 563 ? -35.791 19.935 9.853 1.00 46.28 563 PHE A N 1
ATOM 4498 C CA . PHE A 1 563 ? -34.897 18.853 9.443 1.00 46.28 563 PHE A CA 1
ATOM 4499 C C . PHE A 1 563 ? -35.699 17.842 8.619 1.00 46.28 563 PHE A C 1
ATOM 4501 O O . PHE A 1 563 ? -36.600 17.172 9.128 1.00 46.28 563 PHE A O 1
ATOM 4508 N N . GLN A 1 564 ? -35.404 17.758 7.320 1.00 64.38 564 GLN A N 1
ATOM 4509 C CA . GLN A 1 564 ? -36.158 16.949 6.353 1.00 64.38 564 GLN A CA 1
ATOM 4510 C C . GLN A 1 564 ? -37.680 17.249 6.374 1.00 64.38 564 GLN A C 1
ATOM 4512 O O . GLN A 1 564 ? -38.092 18.381 6.116 1.00 64.38 564 GLN A O 1
ATOM 4517 N N . GLN A 1 565 ? -38.534 16.251 6.646 1.00 50.38 565 GLN A N 1
ATOM 4518 C CA . GLN A 1 565 ? -39.992 16.424 6.755 1.00 50.38 565 GLN A CA 1
ATOM 4519 C C . GLN A 1 565 ? -40.461 16.825 8.164 1.00 50.38 565 GLN A C 1
ATOM 4521 O O . GLN A 1 565 ? -41.649 17.089 8.356 1.00 50.38 565 GLN A O 1
ATOM 4526 N N . THR A 1 566 ? -39.552 16.916 9.136 1.00 49.62 566 THR A N 1
ATOM 4527 C CA . THR A 1 566 ? -39.881 17.183 10.537 1.00 49.62 566 THR A CA 1
ATOM 4528 C C . THR A 1 566 ? -39.683 18.663 10.857 1.00 49.62 566 THR A C 1
ATOM 4530 O O . THR A 1 566 ? -38.649 19.254 10.540 1.00 49.62 566 THR A O 1
ATOM 4533 N N . LYS A 1 567 ? -40.693 19.274 11.484 1.00 64.81 567 LYS A N 1
ATOM 4534 C CA . LYS A 1 567 ? -40.616 20.615 12.076 1.00 64.81 567 LYS A CA 1
ATOM 4535 C C . LYS A 1 567 ? -40.550 20.461 13.591 1.00 64.81 567 LYS A C 1
ATOM 4537 O O . LYS A 1 567 ? -41.412 19.790 14.150 1.00 64.81 567 LYS A O 1
ATOM 4542 N N . VAL A 1 568 ? -39.552 21.066 14.223 1.00 66.69 568 VAL A N 1
ATOM 4543 C CA . VAL A 1 568 ? -39.344 21.036 15.674 1.00 66.69 568 VAL A CA 1
ATOM 4544 C C . VAL A 1 568 ? -39.265 22.473 16.172 1.00 66.69 568 VAL A C 1
ATOM 4546 O O . VAL A 1 568 ? -38.485 23.260 15.647 1.00 66.69 568 VAL A O 1
ATOM 4549 N N . GLU A 1 569 ? -40.079 22.841 17.157 1.00 75.62 569 GLU A N 1
ATOM 4550 C CA . GLU A 1 569 ? -39.948 24.146 17.819 1.00 75.62 569 GLU A CA 1
ATOM 4551 C C . GLU A 1 569 ? -38.793 24.138 18.824 1.00 75.62 569 GLU A C 1
ATOM 4553 O O . GLU A 1 569 ? -38.511 23.117 19.450 1.00 75.62 569 GLU A O 1
ATOM 4558 N N . MET A 1 570 ? -38.143 25.285 19.023 1.00 72.56 570 MET A N 1
ATOM 4559 C CA . MET A 1 570 ? -37.019 25.430 19.954 1.00 72.56 570 MET A CA 1
ATOM 4560 C C . MET A 1 570 ? -37.372 25.053 21.393 1.00 72.56 570 MET A C 1
ATOM 4562 O O . MET A 1 570 ? -36.528 24.516 22.099 1.00 72.56 570 MET A O 1
ATOM 4566 N N . THR A 1 571 ? -38.617 25.257 21.821 1.00 74.19 571 THR A N 1
ATOM 4567 C CA . THR A 1 571 ? -39.112 24.831 23.140 1.00 74.19 571 THR A CA 1
ATOM 4568 C C . THR A 1 571 ? -39.170 23.307 23.264 1.00 74.19 571 THR A C 1
ATOM 4570 O O . THR A 1 571 ? -38.786 22.746 24.289 1.00 74.19 571 THR A O 1
ATOM 4573 N N . GLN A 1 572 ? -39.584 22.620 22.198 1.00 69.62 572 GLN A N 1
ATOM 4574 C CA . GLN A 1 572 ? -39.609 21.160 22.130 1.00 69.62 572 GLN A CA 1
ATOM 4575 C C . GLN A 1 572 ? -38.194 20.596 22.050 1.00 69.62 572 GLN A C 1
ATOM 4577 O O . GLN A 1 572 ? -37.877 19.641 22.756 1.00 69.62 572 GLN A O 1
ATOM 4582 N N . LEU A 1 573 ? -37.332 21.227 21.253 1.00 65.19 573 LEU A N 1
ATOM 4583 C CA . LEU A 1 573 ? -35.923 20.877 21.143 1.00 65.19 573 LEU A CA 1
ATOM 4584 C C . LEU A 1 573 ? -35.209 21.048 22.493 1.00 65.19 573 LEU A C 1
ATOM 4586 O O . LEU A 1 573 ? -34.543 20.125 22.945 1.00 65.19 573 LEU A O 1
ATOM 4590 N N . ALA A 1 574 ? -35.418 22.176 23.179 1.00 68.06 574 ALA A N 1
ATOM 4591 C CA . ALA A 1 574 ? -34.884 22.434 24.513 1.00 68.06 574 ALA A CA 1
ATOM 4592 C C . ALA A 1 574 ? -35.415 21.423 25.538 1.00 68.06 574 ALA A C 1
ATOM 4594 O O . ALA A 1 574 ? -34.633 20.865 26.296 1.00 68.06 574 ALA A O 1
ATOM 4595 N N . SER A 1 575 ? -36.714 21.102 25.524 1.00 71.81 575 SER A N 1
ATOM 4596 C CA . SER A 1 575 ? -37.279 20.080 26.420 1.00 71.81 575 SER A CA 1
ATOM 4597 C C . SER A 1 575 ? -36.718 18.676 26.156 1.00 71.81 575 SER A C 1
ATOM 4599 O O . SER A 1 575 ? -36.475 17.921 27.096 1.00 71.81 575 SER A O 1
ATOM 4601 N N . MET A 1 576 ? -36.452 18.339 24.889 1.00 65.25 576 MET A N 1
ATOM 4602 C CA . MET A 1 576 ? -35.807 17.087 24.500 1.00 65.25 576 MET A CA 1
ATOM 4603 C C . MET A 1 576 ? -34.350 17.063 24.966 1.00 65.25 576 MET A C 1
ATOM 4605 O O . MET A 1 576 ? -33.916 16.059 25.520 1.00 65.25 576 MET A O 1
ATOM 4609 N N . PHE A 1 577 ? -33.617 18.170 24.809 1.00 59.25 577 PHE A N 1
ATOM 4610 C CA . PHE A 1 577 ? -32.255 18.298 25.320 1.00 59.25 577 PHE A CA 1
ATOM 4611 C C . PHE A 1 577 ? -32.205 18.228 26.843 1.00 59.25 577 PHE A C 1
ATOM 4613 O O . PHE A 1 577 ? -31.351 17.524 27.359 1.00 59.25 577 PHE A O 1
ATOM 4620 N N . HIS A 1 578 ? -33.134 18.854 27.568 1.00 71.88 578 HIS A N 1
ATOM 4621 C CA . HIS A 1 578 ? -33.225 18.705 29.022 1.00 71.88 578 HIS A CA 1
ATOM 4622 C C . HIS A 1 578 ? -33.494 17.251 29.423 1.00 71.88 578 HIS A C 1
ATOM 4624 O O . HIS A 1 578 ? -32.806 16.734 30.294 1.00 71.88 578 HIS A O 1
ATOM 4630 N N . GLY A 1 579 ? -34.398 16.552 28.727 1.00 71.75 579 GLY A N 1
ATOM 4631 C CA . GLY A 1 579 ? -34.628 15.122 28.952 1.00 71.75 579 GLY A CA 1
ATOM 4632 C C . GLY A 1 579 ? -33.393 14.257 28.673 1.00 71.75 579 GLY A C 1
ATOM 4633 O O . GLY A 1 579 ? -33.083 13.364 29.455 1.00 71.75 579 GLY A O 1
ATOM 4634 N N . MET A 1 580 ? -32.653 14.546 27.598 1.00 61.56 580 MET A N 1
ATOM 4635 C CA . MET A 1 580 ? -31.401 13.854 27.270 1.00 61.56 580 MET A CA 1
ATOM 4636 C C . MET A 1 580 ? -30.282 14.171 28.262 1.00 61.56 580 MET A C 1
ATOM 4638 O O . MET A 1 580 ? -29.514 13.280 28.608 1.00 61.56 580 MET A O 1
ATOM 4642 N N . VAL A 1 581 ? -30.187 15.418 28.727 1.00 68.56 581 VAL A N 1
ATOM 4643 C CA . VAL A 1 581 ? -29.232 15.837 29.757 1.00 68.56 581 VAL A CA 1
ATOM 4644 C C . VAL A 1 581 ? -29.560 15.135 31.067 1.00 68.56 581 VAL A C 1
ATOM 4646 O O . VAL A 1 581 ? -28.664 14.558 31.665 1.00 68.56 581 VAL A O 1
ATOM 4649 N N . ASP A 1 582 ? -30.822 15.084 31.486 1.00 68.31 582 ASP A N 1
ATOM 4650 C CA . ASP A 1 582 ? -31.220 14.374 32.703 1.00 68.31 582 ASP A CA 1
ATOM 4651 C C . ASP A 1 582 ? -30.983 12.862 32.588 1.00 68.31 582 ASP A C 1
ATOM 4653 O O . ASP A 1 582 ? -30.532 12.226 33.542 1.00 68.31 582 ASP A O 1
ATOM 4657 N N . GLU A 1 583 ? -31.227 12.259 31.423 1.00 69.31 583 GLU A N 1
ATOM 4658 C CA . GLU A 1 583 ? -30.910 10.849 31.181 1.00 69.31 583 GLU A CA 1
ATOM 4659 C C . GLU A 1 583 ? -29.393 10.602 31.195 1.00 69.31 583 GLU A C 1
ATOM 4661 O O . GLU A 1 583 ? -28.933 9.649 31.824 1.00 69.31 583 GLU A O 1
ATOM 4666 N N . ALA A 1 584 ? -28.603 11.491 30.585 1.00 63.56 584 ALA A N 1
ATOM 4667 C CA . ALA A 1 584 ? -27.144 11.443 30.618 1.00 63.56 584 ALA A CA 1
ATOM 4668 C C . ALA A 1 584 ? -26.590 11.628 32.036 1.00 63.56 584 ALA A C 1
ATOM 4670 O O . ALA A 1 584 ? -25.666 10.918 32.420 1.00 63.56 584 ALA A O 1
ATOM 4671 N N . ARG A 1 585 ? -27.187 12.517 32.838 1.00 67.38 585 ARG A N 1
ATOM 4672 C CA . ARG A 1 585 ? -26.849 12.717 34.253 1.00 67.38 585 ARG A CA 1
ATOM 4673 C C . ARG A 1 585 ? -27.127 11.460 35.071 1.00 67.38 585 ARG A C 1
ATOM 4675 O O . ARG A 1 585 ? -26.243 10.994 35.777 1.00 67.38 585 ARG A O 1
ATOM 4682 N N . ASN A 1 586 ? -28.309 10.861 34.917 1.00 66.38 586 ASN A N 1
ATOM 4683 C CA . ASN A 1 586 ? -28.648 9.605 35.592 1.00 66.38 586 ASN A CA 1
ATOM 4684 C C . ASN A 1 586 ? -27.712 8.455 35.180 1.00 66.38 586 ASN A C 1
ATOM 4686 O O . ASN A 1 586 ? -27.324 7.656 36.028 1.00 66.38 586 ASN A O 1
ATOM 4690 N N . MET A 1 587 ? -27.339 8.374 33.897 1.00 61.47 587 MET A N 1
ATOM 4691 C CA . MET A 1 587 ? -26.350 7.399 33.432 1.00 61.47 587 MET A CA 1
ATOM 4692 C C . MET A 1 587 ? -24.985 7.671 34.074 1.00 61.47 587 MET A C 1
ATOM 4694 O O . MET A 1 587 ? -24.417 6.773 34.680 1.00 61.47 587 MET A O 1
ATOM 4698 N N . LEU A 1 588 ? -24.474 8.903 34.031 1.00 60.72 588 LEU A N 1
ATOM 4699 C CA . LEU A 1 588 ? -23.198 9.264 34.663 1.00 60.72 588 LEU A CA 1
ATOM 4700 C C . LEU A 1 588 ? -23.169 8.944 36.165 1.00 60.72 588 LEU A C 1
ATOM 4702 O O . LEU A 1 588 ? -22.153 8.452 36.649 1.00 60.72 588 LEU A O 1
ATOM 4706 N N . GLU A 1 589 ? -24.271 9.156 36.889 1.00 66.50 589 GLU A N 1
ATOM 4707 C CA . GLU A 1 589 ? -24.402 8.763 38.299 1.00 66.50 589 GLU A CA 1
ATOM 4708 C C . GLU A 1 589 ? -24.311 7.245 38.497 1.00 66.50 589 GLU A C 1
ATOM 4710 O O . GLU A 1 589 ? -23.529 6.779 39.327 1.00 66.50 589 GLU A O 1
ATOM 4715 N N . GLU A 1 590 ? -25.060 6.469 37.706 1.00 61.78 590 GLU A N 1
ATOM 4716 C CA . GLU A 1 590 ? -25.034 5.000 37.749 1.00 61.78 590 GLU A CA 1
ATOM 4717 C C . GLU A 1 590 ? -23.627 4.450 37.471 1.00 61.78 590 GLU A C 1
ATOM 4719 O O . GLU A 1 590 ? -23.185 3.479 38.089 1.00 61.78 590 GLU A O 1
ATOM 4724 N N . LEU A 1 591 ? -22.895 5.104 36.577 1.00 56.81 591 LEU A N 1
ATOM 4725 C CA . LEU A 1 591 ? -21.641 4.596 36.044 1.00 56.81 591 LEU A CA 1
ATOM 4726 C C . LEU A 1 591 ? -20.391 5.074 36.770 1.00 56.81 591 LEU A C 1
ATOM 4728 O O . LEU A 1 591 ? -19.400 4.347 36.827 1.00 56.81 591 LEU A O 1
ATOM 4732 N N . ALA A 1 592 ? -20.446 6.257 37.377 1.00 60.38 592 ALA A N 1
ATOM 4733 C CA . ALA A 1 592 ? -19.458 6.699 38.352 1.00 60.38 592 ALA A CA 1
ATOM 4734 C C . ALA A 1 592 ? -19.692 6.075 39.745 1.00 60.38 592 ALA A C 1
ATOM 4736 O O . ALA A 1 592 ? -18.994 6.434 40.696 1.00 60.38 592 ALA A O 1
ATOM 4737 N N . LEU A 1 593 ? -20.641 5.129 39.858 1.00 61.78 593 LEU A N 1
ATOM 4738 C CA . LEU A 1 593 ? -21.004 4.406 41.082 1.00 61.78 593 LEU A CA 1
ATOM 4739 C C . LEU A 1 593 ? -21.400 5.355 42.224 1.00 61.78 593 LEU A C 1
ATOM 4741 O O . LEU A 1 593 ? -20.981 5.182 43.369 1.00 61.78 593 LEU A O 1
ATOM 4745 N N . MET A 1 594 ? -22.185 6.381 41.897 1.00 62.22 594 MET A N 1
ATOM 4746 C CA . MET A 1 594 ? -22.651 7.393 42.845 1.00 62.22 594 MET A CA 1
ATOM 4747 C C . MET A 1 594 ? -24.102 7.144 43.259 1.00 62.22 594 MET A C 1
ATOM 4749 O O . MET A 1 594 ? -24.858 6.471 42.552 1.00 62.22 594 MET A O 1
ATOM 4753 N N . GLU A 1 595 ? -24.513 7.682 44.408 1.00 63.62 595 GLU A N 1
ATOM 4754 C CA . GLU A 1 595 ? -25.932 7.699 44.762 1.00 63.62 595 GLU A CA 1
ATOM 4755 C C . GLU A 1 595 ? -26.676 8.769 43.942 1.00 63.62 595 GLU A C 1
ATOM 4757 O O . GLU A 1 595 ? -26.090 9.734 43.445 1.00 63.62 595 GLU A O 1
ATOM 4762 N N . LYS A 1 596 ? -27.992 8.593 43.764 1.00 60.69 596 LYS A N 1
ATOM 4763 C CA . LYS A 1 596 ? -28.807 9.532 42.977 1.00 60.69 596 LYS A CA 1
ATOM 4764 C C . LYS A 1 596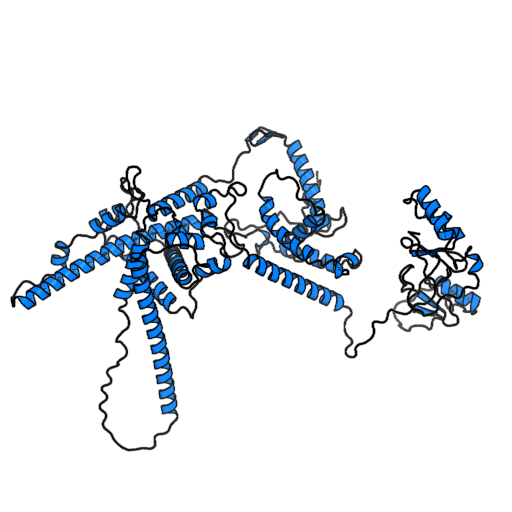 ? -28.742 10.944 43.562 1.00 60.69 596 LYS A C 1
ATOM 4766 O O . LYS A 1 596 ? -29.086 11.128 44.729 1.00 60.69 596 LYS A O 1
ATOM 4771 N N . GLY A 1 597 ? -28.413 11.933 42.732 1.00 63.91 597 GLY A N 1
ATOM 4772 C CA . GLY A 1 597 ? -28.297 13.341 43.121 1.00 63.91 597 GLY A CA 1
ATOM 4773 C C . GLY A 1 597 ? -26.905 13.766 43.598 1.00 63.91 597 GLY A C 1
ATOM 4774 O O . GLY A 1 597 ? -26.744 14.898 44.050 1.00 63.91 597 GLY A O 1
ATOM 4775 N N . GLU A 1 598 ? -25.895 12.897 43.502 1.00 66.38 598 GLU A N 1
ATOM 4776 C CA . GLU A 1 598 ? -24.506 13.209 43.864 1.00 66.38 598 GLU A CA 1
ATOM 4777 C C . GLU A 1 598 ? -23.657 13.715 42.684 1.00 66.38 598 GLU A C 1
ATOM 4779 O O . GLU A 1 598 ? -22.438 13.844 42.812 1.00 66.38 598 GLU A O 1
ATOM 4784 N N . ILE A 1 599 ? -24.271 14.036 41.539 1.00 66.50 599 ILE A N 1
ATOM 4785 C CA . ILE A 1 599 ? -23.542 14.404 40.316 1.00 66.50 599 ILE A CA 1
ATOM 4786 C C . ILE A 1 599 ? -22.570 15.582 40.455 1.00 66.50 599 ILE A C 1
ATOM 4788 O O . ILE A 1 599 ? -21.522 15.587 39.812 1.00 66.50 599 ILE A O 1
ATOM 4792 N N . GLY A 1 600 ? -22.852 16.530 41.352 1.00 65.94 600 GLY A N 1
ATOM 4793 C CA . GLY A 1 600 ? -21.970 17.670 41.631 1.00 65.94 600 GLY A CA 1
ATOM 4794 C C . GLY A 1 600 ? -20.643 17.305 42.318 1.00 65.94 600 GLY A C 1
ATOM 4795 O O . GLY A 1 600 ? -19.804 18.175 42.523 1.00 65.94 600 GLY A O 1
ATOM 4796 N N . GLN A 1 601 ? -20.435 16.040 42.705 1.00 69.12 601 GLN A N 1
ATOM 4797 C CA . GLN A 1 601 ? -19.167 15.557 43.278 1.00 69.12 601 GLN A CA 1
ATOM 4798 C C . GLN A 1 601 ? -18.140 15.143 42.212 1.00 69.12 601 GLN A C 1
ATOM 4800 O O . GLN A 1 601 ? -16.975 14.875 42.530 1.00 69.12 601 GLN A O 1
ATOM 4805 N N . LEU A 1 602 ? -18.570 15.050 40.956 1.00 68.56 602 LEU A N 1
ATOM 4806 C CA . LEU A 1 602 ? -17.695 14.793 39.825 1.00 68.56 602 LEU A CA 1
ATOM 4807 C C . LEU A 1 602 ? -16.808 16.023 39.553 1.00 68.56 602 LEU A C 1
ATOM 4809 O O . LEU A 1 602 ? -17.268 17.152 39.729 1.00 68.56 602 LEU A O 1
ATOM 4813 N N . PRO A 1 603 ? -15.553 15.839 39.103 1.00 68.62 603 PRO A N 1
ATOM 4814 C CA . PRO A 1 603 ? -14.686 16.962 38.747 1.00 68.62 603 PRO A CA 1
ATOM 4815 C C . PRO A 1 603 ? -15.375 17.818 37.679 1.00 68.62 603 PRO A C 1
ATOM 4817 O O . PRO A 1 603 ? -15.924 17.245 36.753 1.00 68.62 603 PRO A O 1
ATOM 4820 N N . ALA A 1 604 ? -15.400 19.145 37.785 1.00 68.94 604 ALA A N 1
ATOM 4821 C CA . ALA A 1 604 ? -16.067 19.990 36.787 1.00 68.94 604 ALA A CA 1
ATOM 4822 C C . ALA A 1 604 ? -15.183 20.207 35.548 1.00 68.94 604 ALA A C 1
ATOM 4824 O O . ALA A 1 604 ? -13.966 20.357 35.682 1.00 68.94 604 ALA A O 1
ATOM 4825 N N . ILE A 1 605 ? -15.786 20.256 34.354 1.00 68.00 605 ILE A N 1
ATOM 4826 C CA . ILE A 1 605 ? -15.083 20.646 33.120 1.00 68.00 605 ILE A CA 1
ATOM 4827 C C . ILE A 1 605 ? -14.974 22.181 33.086 1.00 68.00 605 ILE A C 1
ATOM 4829 O O . ILE A 1 605 ? -16.009 22.851 33.034 1.00 68.00 605 ILE A O 1
ATOM 4833 N N . PRO A 1 606 ? -13.764 22.772 33.083 1.00 73.06 606 PRO A N 1
ATOM 4834 C CA . PRO A 1 606 ? -13.596 24.212 32.935 1.00 73.06 606 PRO A CA 1
ATOM 4835 C C . PRO A 1 606 ? -13.724 24.594 31.452 1.00 73.06 606 PRO A C 1
ATOM 4837 O O . PRO A 1 606 ? -12.725 24.798 30.765 1.00 73.06 606 PRO A O 1
ATOM 4840 N N . TRP A 1 607 ? -14.963 24.661 30.954 1.00 71.56 607 TRP A N 1
ATOM 4841 C CA . TRP A 1 607 ? -15.285 24.899 29.536 1.00 71.56 607 TRP A CA 1
ATOM 4842 C C . TRP A 1 607 ? -14.589 26.124 28.938 1.00 71.56 607 TRP A C 1
ATOM 4844 O O . TRP A 1 607 ? -14.172 26.086 27.783 1.00 71.56 607 TRP A O 1
ATOM 4854 N N . ASP A 1 608 ? -14.407 27.174 29.739 1.00 72.44 608 ASP A N 1
ATOM 4855 C CA . ASP A 1 608 ? -13.785 28.433 29.318 1.00 72.44 608 ASP A CA 1
ATOM 4856 C C . ASP A 1 608 ? -12.277 28.318 29.041 1.00 72.44 608 ASP A C 1
ATOM 4858 O O . ASP A 1 608 ? -11.693 29.206 28.424 1.00 72.44 608 ASP A O 1
ATOM 4862 N N . SER A 1 609 ? -11.635 27.244 29.507 1.00 73.81 609 SER A N 1
ATOM 4863 C CA . SER A 1 609 ? -10.199 26.996 29.349 1.00 73.81 609 SER A CA 1
ATOM 4864 C C . SER A 1 609 ? -9.897 25.697 28.603 1.00 73.81 609 SER A C 1
ATOM 4866 O O . SER A 1 609 ? -8.789 25.176 28.722 1.00 73.81 609 SER A O 1
ATOM 4868 N N . VAL A 1 610 ? -10.878 25.131 27.893 1.00 79.50 610 VAL A N 1
ATOM 4869 C CA . VAL A 1 610 ? -10.655 23.953 27.048 1.00 79.50 610 VAL A CA 1
ATOM 4870 C C . VAL A 1 610 ? -9.936 24.387 25.778 1.00 79.50 610 VAL A C 1
ATOM 4872 O O . VAL A 1 610 ? -10.454 25.175 24.990 1.00 79.50 610 VAL A O 1
ATOM 4875 N N . GLU A 1 611 ? -8.744 23.843 25.579 1.00 73.38 611 GLU A N 1
ATOM 4876 C CA . GLU A 1 611 ? -7.939 24.048 24.379 1.00 73.38 611 GLU A CA 1
ATOM 4877 C C . GLU A 1 611 ? -8.057 22.821 23.463 1.00 73.38 611 GLU A C 1
ATOM 4879 O O . GLU A 1 611 ? -8.078 21.689 23.938 1.00 73.38 611 GLU A O 1
ATOM 4884 N N . ASP A 1 612 ? -8.144 23.024 22.151 1.00 76.25 612 ASP A N 1
ATOM 4885 C CA . ASP A 1 612 ? -8.210 21.943 21.159 1.00 76.25 612 ASP A CA 1
ATOM 4886 C C . ASP A 1 612 ? -7.307 22.296 19.973 1.00 76.25 612 ASP A C 1
ATOM 4888 O O . ASP A 1 612 ? -7.354 23.422 19.461 1.00 76.25 612 ASP A O 1
ATOM 4892 N N . ASP A 1 613 ? -6.452 21.370 19.540 1.00 69.25 613 ASP A N 1
ATOM 4893 C CA . ASP A 1 613 ? -5.670 21.525 18.316 1.00 69.25 613 ASP A CA 1
ATOM 4894 C C . ASP A 1 613 ? -6.448 20.970 17.122 1.00 69.25 613 ASP A C 1
ATOM 4896 O O . ASP A 1 613 ? -6.244 19.853 16.654 1.00 69.25 613 ASP A O 1
ATOM 4900 N N . ASN A 1 614 ? -7.321 21.808 16.566 1.00 60.19 614 ASN A N 1
ATOM 4901 C CA . ASN A 1 614 ? -8.089 21.478 15.365 1.00 60.19 614 ASN A CA 1
ATOM 4902 C C . ASN A 1 614 ? -7.232 21.254 14.099 1.00 60.19 614 ASN A C 1
ATOM 4904 O O . ASN A 1 614 ? -7.767 20.864 13.053 1.00 60.19 614 ASN A O 1
ATOM 4908 N N . SER A 1 615 ? -5.926 21.535 14.157 1.00 50.81 615 SER A N 1
ATOM 4909 C CA . SER A 1 615 ? -4.989 21.265 13.070 1.00 50.81 615 SER A CA 1
ATOM 4910 C C . SER A 1 615 ? -4.410 19.850 13.131 1.00 50.81 615 SER A C 1
ATOM 4912 O O . SER A 1 615 ? -3.894 19.363 12.118 1.00 50.81 615 SER A O 1
ATOM 4914 N N . ASP A 1 616 ? -4.567 19.166 14.267 1.00 53.81 616 ASP A N 1
ATOM 4915 C CA . ASP A 1 616 ? -4.191 17.774 14.434 1.00 53.81 616 ASP A CA 1
ATOM 4916 C C . ASP A 1 616 ? -5.240 16.859 13.788 1.00 53.81 616 ASP A C 1
ATOM 4918 O O . ASP A 1 616 ? -6.383 16.740 14.220 1.00 53.81 616 ASP A O 1
ATOM 4922 N N . GLN A 1 617 ? -4.848 16.248 12.674 1.00 47.50 617 GLN A N 1
ATOM 4923 C CA . GLN A 1 617 ? -5.693 15.357 11.875 1.00 47.50 617 GLN A CA 1
ATOM 4924 C C . GLN A 1 617 ? -5.403 13.880 12.187 1.00 47.50 617 GLN A C 1
ATOM 4926 O O . GLN A 1 617 ? -5.732 13.017 11.373 1.00 47.50 617 GLN A O 1
ATOM 4931 N N . ARG A 1 618 ? -4.715 13.576 13.299 1.00 49.97 618 ARG A N 1
ATOM 4932 C CA . ARG A 1 618 ? -4.494 12.194 13.737 1.00 49.97 618 ARG A CA 1
ATOM 4933 C C . ARG A 1 618 ? -5.830 11.570 14.138 1.00 49.97 618 ARG A C 1
ATOM 4935 O O . ARG A 1 618 ? -6.528 12.083 15.009 1.00 49.97 618 ARG A O 1
ATOM 4942 N N . ASP A 1 619 ? -6.178 10.457 13.503 1.00 38.19 619 ASP A N 1
ATOM 4943 C CA . ASP A 1 619 ? -7.368 9.686 13.851 1.00 38.19 619 ASP A CA 1
ATOM 4944 C C . ASP A 1 619 ? -7.229 9.173 15.304 1.00 38.19 619 ASP A C 1
ATOM 4946 O O . ASP A 1 619 ? -6.186 8.648 15.685 1.00 38.19 619 ASP A O 1
ATOM 4950 N N . GLY A 1 620 ? -8.240 9.417 16.148 1.00 44.38 620 GLY A N 1
ATOM 4951 C CA . GLY A 1 620 ? -8.194 9.140 17.596 1.00 44.38 620 GLY A CA 1
ATOM 4952 C C . GLY A 1 620 ? -7.747 10.314 18.481 1.00 44.38 620 GLY A C 1
ATOM 4953 O O . GLY A 1 620 ? -7.853 10.223 19.705 1.00 44.38 620 GLY A O 1
ATOM 4954 N N . TYR A 1 621 ? -7.309 11.436 17.900 1.00 49.94 621 TYR A N 1
ATOM 4955 C CA . TYR A 1 621 ? -7.091 12.670 18.656 1.00 49.94 621 TYR A CA 1
ATOM 4956 C C . TYR A 1 621 ? -8.423 13.236 19.173 1.00 49.94 621 TYR A C 1
ATOM 4958 O O . TYR A 1 621 ? -9.417 13.329 18.451 1.00 49.94 621 TYR A O 1
ATOM 4966 N N . TRP A 1 622 ? -8.432 13.634 20.441 1.00 58.72 622 TRP A N 1
ATOM 4967 C CA . TRP A 1 622 ? -9.517 14.381 21.066 1.00 58.72 622 TRP A CA 1
ATOM 4968 C C . TRP A 1 622 ? -8.922 15.428 22.009 1.00 58.72 622 TRP A C 1
ATOM 4970 O O . TRP A 1 622 ? -7.819 15.249 22.525 1.00 58.72 622 TRP A O 1
ATOM 4980 N N . PHE A 1 623 ? -9.673 16.486 22.308 1.00 64.38 623 PHE A N 1
ATOM 4981 C CA . PHE A 1 623 ? -9.208 17.588 23.158 1.00 64.38 623 PHE A CA 1
ATOM 4982 C C . PHE A 1 623 ? -8.689 17.136 24.543 1.00 64.38 623 PHE A C 1
ATOM 4984 O O . PHE A 1 623 ? -7.744 17.715 25.063 1.00 64.38 623 PHE A O 1
ATOM 4991 N N . LEU A 1 624 ? -9.214 16.056 25.144 1.00 65.50 624 LEU A N 1
ATOM 4992 C CA . LEU A 1 624 ? -8.677 15.498 26.407 1.00 65.50 624 LEU A CA 1
ATOM 4993 C C . LEU A 1 624 ? -7.228 14.965 26.305 1.00 65.50 624 LEU A C 1
ATOM 4995 O O . LEU A 1 624 ? -6.603 14.740 27.336 1.00 65.50 624 LEU A O 1
ATOM 4999 N N . ALA A 1 625 ? -6.705 14.729 25.097 1.00 64.06 625 ALA A N 1
ATOM 5000 C CA . ALA A 1 625 ? -5.321 14.321 24.853 1.00 64.06 625 ALA A CA 1
ATOM 5001 C C . ALA A 1 625 ? -4.380 15.525 24.654 1.00 64.06 625 ALA A C 1
ATOM 5003 O O . ALA A 1 625 ? -3.168 15.340 24.539 1.00 64.06 625 ALA A O 1
ATOM 5004 N N . ASP A 1 626 ? -4.919 16.748 24.607 1.00 71.25 626 ASP A N 1
ATOM 5005 C CA . ASP A 1 626 ? -4.128 17.970 24.511 1.00 71.25 626 ASP A CA 1
ATOM 5006 C C . ASP A 1 626 ? -3.391 18.238 25.829 1.00 71.25 626 ASP A C 1
ATOM 5008 O O . ASP A 1 626 ? -4.003 18.324 26.896 1.00 71.25 626 ASP A O 1
ATOM 5012 N N . GLU A 1 627 ? -2.068 18.406 25.763 1.00 75.12 627 GLU A N 1
ATOM 5013 C CA . GLU A 1 627 ? -1.229 18.651 26.942 1.00 75.12 627 GLU A CA 1
ATOM 5014 C C . GLU A 1 627 ? -1.623 19.928 27.703 1.00 75.12 627 GLU A C 1
ATOM 5016 O O . GLU A 1 627 ? -1.370 20.023 28.904 1.00 75.12 627 GLU A O 1
ATOM 5021 N N . ARG A 1 628 ? -2.274 20.893 27.034 1.00 77.62 628 ARG A N 1
ATOM 5022 C CA . ARG A 1 628 ? -2.777 22.133 27.647 1.00 77.62 628 ARG A CA 1
ATOM 5023 C C . ARG A 1 628 ? -3.989 21.891 28.555 1.00 77.62 628 ARG A C 1
ATOM 5025 O O . ARG A 1 628 ? -4.237 22.688 29.458 1.00 77.62 628 ARG A O 1
ATOM 5032 N N . ASN A 1 629 ? -4.710 20.781 28.376 1.00 79.56 629 ASN A N 1
ATOM 5033 C CA . ASN A 1 629 ? -5.878 20.406 29.174 1.00 79.56 629 ASN A CA 1
ATOM 5034 C C . ASN A 1 629 ? -5.492 19.585 30.416 1.00 79.56 629 ASN A C 1
ATOM 5036 O O . ASN A 1 629 ? -5.987 18.479 30.636 1.00 79.56 629 ASN A O 1
ATOM 5040 N N . GLU A 1 630 ? -4.633 20.134 31.282 1.00 72.56 630 GLU A N 1
ATOM 5041 C CA . GLU A 1 630 ? -4.150 19.436 32.491 1.00 72.56 630 GLU A CA 1
ATOM 5042 C C . GLU A 1 630 ? -5.280 18.982 33.435 1.00 72.56 630 GLU A C 1
ATOM 5044 O O . GLU A 1 630 ? -5.136 17.991 34.156 1.00 72.56 630 GLU A O 1
ATOM 5049 N N . TRP A 1 631 ? -6.424 19.672 33.397 1.00 72.44 631 TRP A N 1
ATOM 5050 C CA . TRP A 1 631 ? -7.632 19.343 34.155 1.00 72.44 631 TRP A CA 1
ATOM 5051 C C . TRP A 1 631 ? -8.181 17.939 33.832 1.00 72.44 631 TRP A C 1
ATOM 5053 O O . TRP A 1 631 ? -8.779 17.308 34.705 1.00 72.44 631 TRP A O 1
ATOM 5063 N N . ALA A 1 632 ? -7.908 17.399 32.636 1.00 68.50 632 ALA A N 1
ATOM 5064 C CA . ALA A 1 632 ? -8.325 16.055 32.233 1.00 68.50 632 ALA A CA 1
ATOM 5065 C C . ALA A 1 632 ? -7.695 14.945 33.102 1.00 68.50 632 ALA A C 1
ATOM 5067 O O . ALA A 1 632 ? -8.313 13.904 33.329 1.00 68.50 632 ALA A O 1
ATOM 5068 N N . ARG A 1 633 ? -6.509 15.187 33.687 1.00 66.00 633 ARG A N 1
ATOM 5069 C CA . ARG A 1 633 ? -5.821 14.225 34.572 1.00 66.00 633 ARG A CA 1
ATOM 5070 C C . ARG A 1 633 ? -6.578 13.943 35.871 1.00 66.00 633 ARG A C 1
ATOM 5072 O O . ARG A 1 633 ? -6.363 12.907 36.494 1.00 66.00 633 ARG A O 1
ATOM 5079 N N . ALA A 1 634 ? -7.468 14.842 36.297 1.00 64.12 634 ALA A N 1
ATOM 5080 C CA . ALA A 1 634 ? -8.267 14.648 37.506 1.00 64.12 634 ALA A CA 1
ATOM 5081 C C . ALA A 1 634 ? -9.282 13.494 37.373 1.00 64.12 634 ALA A C 1
ATOM 5083 O O . ALA A 1 634 ? -9.635 12.877 38.380 1.00 64.12 634 ALA A O 1
ATOM 5084 N N . GLY A 1 635 ? -9.722 13.190 36.145 1.00 59.12 635 GLY A N 1
ATOM 5085 C CA . GLY A 1 635 ? -10.623 12.072 35.848 1.00 59.12 635 GLY A CA 1
ATOM 5086 C C . GLY A 1 635 ? -9.922 10.710 35.774 1.00 59.12 635 GLY A C 1
ATOM 5087 O O . GLY A 1 635 ? -10.582 9.676 35.900 1.00 59.12 635 GLY A O 1
ATOM 5088 N N . GLU A 1 636 ? -8.593 10.683 35.619 1.00 56.16 636 GLU A N 1
ATOM 5089 C CA . GLU A 1 636 ? -7.826 9.453 35.405 1.00 56.16 636 GLU A CA 1
ATOM 5090 C C . GLU A 1 636 ? -7.872 8.544 36.649 1.00 56.16 636 GLU A C 1
ATOM 5092 O O . GLU A 1 636 ? -7.383 8.868 37.742 1.00 56.16 636 GLU A O 1
ATOM 5097 N N . GLY A 1 637 ? -8.529 7.391 36.491 1.00 54.78 637 GLY A N 1
ATOM 5098 C CA . GLY A 1 637 ? -8.742 6.433 37.575 1.00 54.78 637 GLY A CA 1
ATOM 5099 C C . GLY A 1 637 ? -9.683 6.929 38.681 1.00 54.78 637 GLY A C 1
ATOM 5100 O O . GLY A 1 637 ? -9.630 6.399 39.791 1.00 54.78 637 GLY A O 1
ATOM 5101 N N . TYR A 1 638 ? -10.540 7.925 38.417 1.00 64.31 638 TYR A N 1
ATOM 5102 C CA . TYR A 1 638 ? -11.493 8.456 39.403 1.00 64.31 638 TYR A CA 1
ATOM 5103 C C . TYR A 1 638 ? -12.482 7.384 39.894 1.00 64.31 638 TYR A C 1
ATOM 5105 O O . TYR A 1 638 ? -12.589 7.153 41.100 1.00 64.31 638 TYR A O 1
ATOM 5113 N N . VAL A 1 639 ? -13.148 6.662 38.976 1.00 58.22 639 VAL A N 1
ATOM 5114 C CA . VAL A 1 639 ? -14.052 5.549 39.348 1.00 58.22 639 VAL A CA 1
ATOM 5115 C C . VAL A 1 639 ? -13.282 4.473 40.101 1.00 58.22 639 VAL A C 1
ATOM 5117 O O . VAL A 1 639 ? -13.768 3.933 41.088 1.00 58.22 639 VAL A O 1
ATOM 5120 N N . MET A 1 640 ? -12.047 4.197 39.680 1.00 52.44 640 MET A N 1
ATOM 5121 C CA . MET A 1 640 ? -11.191 3.197 40.310 1.00 52.44 640 MET A CA 1
ATOM 5122 C C . MET A 1 640 ? -10.871 3.545 41.772 1.00 52.44 640 MET A C 1
ATOM 5124 O O . MET A 1 640 ? -11.016 2.694 42.646 1.00 52.44 640 MET A O 1
ATOM 5128 N N . LYS A 1 641 ? -10.501 4.797 42.066 1.00 61.22 641 LYS A N 1
ATOM 5129 C CA . LYS A 1 641 ? -10.265 5.272 43.443 1.00 61.22 641 LYS A CA 1
ATOM 5130 C C . LYS A 1 641 ? -11.532 5.164 44.293 1.00 61.22 641 LYS A C 1
ATOM 5132 O O . LYS A 1 641 ? -11.480 4.646 45.402 1.00 61.22 641 LYS A O 1
ATOM 5137 N N . ARG A 1 642 ? -12.691 5.513 43.731 1.00 61.66 642 ARG A N 1
ATOM 5138 C CA . ARG A 1 642 ? -14.005 5.362 44.381 1.00 61.66 642 ARG A CA 1
ATOM 5139 C C . ARG A 1 642 ? -14.371 3.916 44.703 1.00 61.66 642 ARG A C 1
ATOM 5141 O O . ARG A 1 642 ? -14.786 3.625 45.822 1.00 61.66 642 ARG A O 1
ATOM 5148 N N . VAL A 1 643 ? -14.178 3.008 43.747 1.00 54.78 643 VAL A N 1
ATOM 5149 C CA . VAL A 1 643 ? -14.387 1.563 43.931 1.00 54.78 643 VAL A CA 1
ATOM 5150 C C . VAL A 1 643 ? -13.500 1.028 45.049 1.00 54.78 643 VAL A C 1
ATOM 5152 O O . VAL A 1 643 ? -13.897 0.089 45.739 1.00 54.78 643 VAL A O 1
ATOM 5155 N N . VAL A 1 644 ? -12.309 1.606 45.229 1.00 53.53 644 VAL A N 1
ATOM 5156 C CA . VAL A 1 644 ? -11.334 1.238 46.261 1.00 53.53 644 VAL A CA 1
ATOM 5157 C C . VAL A 1 644 ? -11.729 1.786 47.638 1.00 53.53 644 VAL A C 1
ATOM 5159 O O . VAL A 1 644 ? -11.689 1.029 48.608 1.00 53.53 644 VAL A O 1
ATOM 5162 N N . GLU A 1 645 ? -12.157 3.048 47.701 1.00 53.53 645 GLU A N 1
ATOM 5163 C CA . GLU A 1 645 ? -12.473 3.802 48.924 1.00 53.53 645 GLU A CA 1
ATOM 5164 C C . GLU A 1 645 ? -13.842 3.461 49.544 1.00 53.53 645 GLU A C 1
ATOM 5166 O O . GLU A 1 645 ? -13.999 3.525 50.765 1.00 53.53 645 GLU A O 1
ATOM 5171 N N . GLN A 1 646 ? -14.840 3.061 48.747 1.00 53.28 646 GLN A N 1
ATOM 5172 C CA . GLN A 1 646 ? -16.139 2.617 49.266 1.00 53.28 646 GLN A CA 1
ATOM 5173 C C . GLN A 1 646 ? -16.076 1.155 49.749 1.00 53.28 646 GLN A C 1
ATOM 5175 O O . GLN A 1 646 ? -16.452 0.214 49.050 1.00 53.28 646 GLN A O 1
ATOM 5180 N N . GLU A 1 647 ? -15.616 0.940 50.984 1.00 43.38 647 GLU A N 1
ATOM 5181 C CA . GLU A 1 647 ? -15.621 -0.385 51.631 1.00 43.38 647 GLU A CA 1
ATOM 5182 C C . GLU A 1 647 ? -17.029 -0.900 52.017 1.00 43.38 647 GLU A C 1
ATOM 5184 O O . GLU A 1 647 ? -17.179 -2.082 52.332 1.00 43.38 647 GLU A O 1
ATOM 5189 N N . SER A 1 648 ? -18.075 -0.062 51.993 1.00 44.38 648 SER A N 1
ATOM 5190 C CA . SER A 1 648 ? -19.369 -0.342 52.650 1.00 44.38 648 SER A CA 1
ATOM 5191 C C . SER A 1 648 ? -20.588 -0.589 51.740 1.00 44.38 648 SER A C 1
ATOM 5193 O O . SER A 1 648 ? -21.668 -0.888 52.253 1.00 44.38 648 SER A O 1
ATOM 5195 N N . THR A 1 649 ? -20.446 -0.572 50.416 1.00 41.91 649 THR A N 1
ATOM 5196 C CA . THR A 1 649 ? -21.515 -0.890 49.437 1.00 41.91 649 THR A CA 1
ATOM 5197 C C . THR A 1 649 ? -21.100 -2.096 48.576 1.00 41.91 649 THR A C 1
ATOM 5199 O O . THR A 1 649 ? -19.915 -2.398 48.507 1.00 41.91 649 THR A O 1
ATOM 5202 N N . PRO A 1 650 ? -22.042 -2.890 48.018 1.00 41.34 650 PRO A N 1
ATOM 5203 C CA . PRO A 1 650 ? -22.069 -4.367 48.016 1.00 41.34 650 PRO A CA 1
ATOM 5204 C C . PRO A 1 650 ? -20.923 -5.088 47.265 1.00 41.34 650 PRO A C 1
ATOM 5206 O O . PRO A 1 650 ? -21.150 -5.884 46.352 1.00 41.34 650 PRO A O 1
ATOM 5209 N N . ARG A 1 651 ? -19.684 -4.923 47.739 1.00 40.56 651 ARG A N 1
ATOM 5210 C CA . ARG A 1 651 ? -18.476 -5.670 47.352 1.00 40.56 651 ARG A CA 1
ATOM 5211 C C . ARG A 1 651 ? -18.607 -7.181 47.561 1.00 40.56 651 ARG A C 1
ATOM 5213 O O . ARG A 1 651 ? -17.993 -7.958 46.840 1.00 40.56 651 ARG A O 1
ATOM 5220 N N . GLY A 1 652 ? -19.481 -7.619 48.467 1.00 36.09 652 GLY A N 1
ATOM 5221 C CA . GLY A 1 652 ? -19.723 -9.040 48.737 1.00 36.09 652 GLY A CA 1
ATOM 5222 C C . GLY A 1 652 ? -20.510 -9.803 47.660 1.00 36.09 652 GLY A C 1
ATOM 5223 O O . GLY A 1 652 ? -20.729 -11.002 47.812 1.00 36.09 652 GLY A O 1
ATOM 5224 N N . ARG A 1 653 ? -20.997 -9.146 46.594 1.00 36.34 653 ARG A N 1
ATOM 5225 C CA . ARG A 1 653 ? -21.796 -9.823 45.550 1.00 36.34 653 ARG A CA 1
ATOM 5226 C C . ARG A 1 653 ? -21.033 -10.102 44.258 1.00 36.34 653 ARG A C 1
ATOM 5228 O O . ARG A 1 653 ? -21.350 -11.089 43.602 1.00 36.34 653 ARG A O 1
ATOM 5235 N N . TYR A 1 654 ? -20.038 -9.278 43.930 1.00 35.56 654 TYR A N 1
ATOM 5236 C CA . TYR A 1 654 ? -19.250 -9.407 42.700 1.00 35.56 654 TYR A CA 1
ATOM 5237 C C . TYR A 1 654 ? -17.917 -10.141 42.901 1.00 35.56 654 TYR A C 1
ATOM 5239 O O . TYR A 1 654 ? -17.494 -10.857 42.003 1.00 35.56 654 TYR A O 1
ATOM 5247 N N . LEU A 1 655 ? -17.295 -10.039 44.083 1.00 36.00 655 LEU A N 1
ATOM 5248 C CA . LEU A 1 655 ? -15.994 -10.669 44.363 1.00 36.00 655 LEU A CA 1
ATOM 5249 C C . LEU A 1 655 ? -16.097 -12.030 45.084 1.00 36.00 655 LEU A C 1
ATOM 5251 O O . LEU A 1 655 ? -15.106 -12.739 45.194 1.00 36.00 655 LEU A O 1
ATOM 5255 N N . SER A 1 656 ? -17.279 -12.425 45.576 1.00 32.03 656 SER A N 1
ATOM 5256 C CA . SER A 1 656 ? -17.436 -13.561 46.513 1.00 32.03 656 SER A CA 1
ATOM 5257 C C . SER A 1 656 ? -18.136 -14.804 45.939 1.00 32.03 656 SER A C 1
ATOM 5259 O O . SER A 1 656 ? -18.488 -15.704 46.699 1.00 32.03 656 SER A O 1
ATOM 5261 N N . ARG A 1 657 ? -18.385 -14.872 44.624 1.00 30.09 657 ARG A N 1
ATOM 5262 C CA . ARG A 1 657 ? -18.988 -16.050 43.968 1.00 30.09 657 ARG A CA 1
ATOM 5263 C C . ARG A 1 657 ? -18.087 -16.579 42.845 1.00 30.09 657 ARG A C 1
ATOM 5265 O O . ARG A 1 657 ? -18.260 -16.153 41.704 1.00 30.09 657 ARG A O 1
ATOM 5272 N N . PRO A 1 658 ? -17.186 -17.537 43.128 1.00 33.16 658 PRO A N 1
ATOM 5273 C CA . PRO A 1 658 ? -16.444 -18.235 42.077 1.00 33.16 658 PRO A CA 1
ATOM 5274 C C . PRO A 1 658 ? -17.383 -19.028 41.145 1.00 33.16 658 PRO A C 1
ATOM 5276 O O . PRO A 1 658 ? -17.106 -19.198 39.964 1.00 33.16 658 PRO A O 1
ATOM 5279 N N . ASP A 1 659 ? -18.551 -19.432 41.644 1.00 32.41 659 ASP A N 1
ATOM 5280 C CA . ASP A 1 659 ? -19.509 -20.315 40.966 1.00 32.41 659 ASP A CA 1
ATOM 5281 C C . ASP A 1 659 ? -20.460 -19.584 39.988 1.00 32.41 659 ASP A C 1
ATOM 5283 O O . ASP A 1 659 ? -21.255 -20.219 39.295 1.00 32.41 659 ASP A O 1
ATOM 5287 N N . ILE A 1 660 ? -20.381 -18.246 39.900 1.00 34.72 660 ILE A N 1
ATOM 5288 C CA . ILE A 1 660 ? -21.072 -17.424 38.877 1.00 34.72 660 ILE A CA 1
ATOM 5289 C C . ILE A 1 660 ? -20.110 -16.962 37.770 1.00 34.72 660 ILE A C 1
ATOM 5291 O O . ILE A 1 660 ? -20.513 -16.331 36.790 1.00 34.72 660 ILE A O 1
ATOM 5295 N N . ILE A 1 661 ? -18.850 -17.390 37.832 1.00 34.88 661 ILE A N 1
ATOM 5296 C CA . ILE A 1 661 ? -17.960 -17.391 36.673 1.00 34.88 661 ILE A CA 1
ATOM 5297 C C . ILE A 1 661 ? -18.290 -18.649 35.858 1.00 34.88 661 ILE A C 1
ATOM 5299 O O . ILE A 1 661 ? -17.536 -19.614 35.783 1.00 34.88 661 ILE A O 1
ATOM 5303 N N . ASN A 1 662 ? -19.495 -18.680 35.287 1.00 27.38 662 ASN A N 1
ATOM 5304 C CA . ASN A 1 662 ? -19.831 -19.670 34.278 1.00 27.38 662 ASN A CA 1
ATOM 5305 C C . ASN A 1 662 ? -19.019 -19.306 33.017 1.00 27.38 662 ASN A C 1
ATOM 5307 O O . ASN A 1 662 ? -18.976 -18.131 32.659 1.00 27.38 662 ASN A O 1
ATOM 5311 N N . PRO A 1 663 ? -18.404 -20.242 32.281 1.00 29.36 663 PRO A N 1
ATOM 5312 C CA . PRO A 1 663 ? -17.762 -19.951 30.990 1.00 29.36 663 PRO A CA 1
ATOM 5313 C C . PRO A 1 663 ? -18.653 -19.185 29.983 1.00 29.36 663 PRO A C 1
ATOM 5315 O O . PRO A 1 663 ? -18.153 -18.598 29.029 1.00 29.36 663 PRO A O 1
ATOM 5318 N N . TRP A 1 664 ? -19.967 -19.103 30.224 1.00 27.59 664 TRP A N 1
ATOM 5319 C CA . TRP A 1 664 ? -20.894 -18.241 29.490 1.00 27.59 664 TRP A CA 1
ATOM 5320 C C . TRP A 1 664 ? -20.862 -16.750 29.882 1.00 27.59 664 TRP A C 1
ATOM 5322 O O . TRP A 1 664 ? -21.135 -15.922 29.016 1.00 27.59 664 TRP A O 1
ATOM 5332 N N . THR A 1 665 ? -20.498 -16.363 31.116 1.00 31.84 665 THR A N 1
ATOM 5333 C CA . THR A 1 665 ? -20.285 -14.945 31.483 1.00 31.84 665 THR A CA 1
ATOM 5334 C C . THR A 1 665 ? -19.003 -14.389 30.853 1.00 31.84 665 THR A C 1
ATOM 5336 O O . THR A 1 665 ? -19.009 -13.243 30.396 1.00 31.84 665 THR A O 1
ATOM 5339 N N . LEU A 1 666 ? -17.982 -15.236 30.667 1.00 32.88 666 LEU A N 1
ATOM 5340 C CA . LEU A 1 666 ? -16.792 -14.976 29.836 1.00 32.88 666 LEU A CA 1
ATOM 5341 C C . LEU A 1 666 ? -17.117 -14.855 28.330 1.00 32.88 666 LEU A C 1
ATOM 5343 O O . LEU A 1 666 ? -16.408 -14.170 27.601 1.00 32.88 666 LEU A O 1
ATOM 5347 N N . ALA A 1 667 ? -18.234 -15.429 27.866 1.00 31.05 667 ALA A N 1
ATOM 5348 C CA . ALA A 1 667 ? -18.709 -15.320 26.481 1.00 31.05 667 ALA A CA 1
ATOM 5349 C C . ALA A 1 667 ? -19.632 -14.106 26.218 1.00 31.05 667 ALA A C 1
ATOM 5351 O O . ALA A 1 667 ? -20.071 -13.890 25.085 1.00 31.05 667 ALA A O 1
ATOM 5352 N N . THR A 1 668 ? -19.937 -13.286 27.235 1.00 30.45 668 THR A N 1
ATOM 5353 C CA . THR A 1 668 ? -20.765 -12.067 27.083 1.00 30.45 668 THR A CA 1
ATOM 5354 C C . THR A 1 668 ? -19.976 -10.761 27.010 1.00 30.45 668 THR A C 1
ATOM 5356 O O . THR A 1 668 ? -20.499 -9.795 26.454 1.00 30.45 668 THR A O 1
ATOM 5359 N N . PHE A 1 669 ? -18.724 -10.743 27.473 1.00 30.14 669 PHE A N 1
ATOM 5360 C CA . PHE A 1 669 ? -17.787 -9.626 27.290 1.00 30.14 669 PHE A CA 1
ATOM 5361 C C . PHE A 1 669 ? -17.388 -9.330 25.824 1.00 30.14 669 PHE A C 1
ATOM 5363 O O . PHE A 1 669 ? -17.239 -8.152 25.497 1.00 30.14 669 PHE A O 1
ATOM 5370 N N . PRO A 1 670 ? -17.357 -10.307 24.888 1.00 31.78 670 PRO A N 1
ATOM 5371 C CA . PRO A 1 670 ? -17.149 -10.043 23.457 1.00 31.78 670 PRO A CA 1
ATOM 5372 C C . PRO A 1 670 ? -18.230 -9.156 22.813 1.00 31.78 670 PRO A C 1
ATOM 5374 O O . PRO A 1 670 ? -18.030 -8.600 21.739 1.00 31.78 670 PRO A O 1
ATOM 5377 N N . LYS A 1 671 ? -19.396 -8.982 23.456 1.00 29.09 671 LYS A N 1
ATOM 5378 C CA . LYS A 1 671 ? -20.494 -8.157 22.920 1.00 29.09 671 LYS A CA 1
ATOM 5379 C C . LYS A 1 671 ? -20.354 -6.667 23.243 1.00 29.09 671 LYS A C 1
ATOM 5381 O O . LYS A 1 671 ? -21.121 -5.875 22.701 1.00 29.09 671 LYS A O 1
ATOM 5386 N N . ILE A 1 672 ? -19.390 -6.286 24.084 1.00 30.67 672 ILE A N 1
ATOM 5387 C CA . ILE A 1 672 ? -19.211 -4.897 24.519 1.00 30.67 672 ILE A CA 1
ATOM 5388 C C . ILE A 1 672 ? -18.581 -4.034 23.416 1.00 30.67 672 ILE A C 1
ATOM 5390 O O . ILE A 1 672 ? -19.036 -2.913 23.196 1.00 30.67 672 ILE A O 1
ATOM 5394 N N . CYS A 1 673 ? -17.651 -4.589 22.633 1.00 29.33 673 CYS A N 1
ATOM 5395 C CA . CYS A 1 673 ? -17.083 -3.900 21.468 1.00 29.33 673 CYS A CA 1
ATOM 5396 C C . CYS A 1 673 ? -17.941 -4.013 20.200 1.00 29.33 673 CYS A C 1
ATOM 5398 O O . CYS A 1 673 ? -17.988 -3.063 19.422 1.00 29.33 673 CYS A O 1
ATOM 5400 N N . CYS A 1 674 ? -18.778 -5.054 20.070 1.00 28.23 674 CYS A N 1
ATOM 5401 C CA . CYS A 1 674 ? -19.870 -5.049 19.083 1.00 28.23 674 CYS A CA 1
ATOM 5402 C C . CYS A 1 674 ? -20.818 -3.848 19.257 1.00 28.23 674 CYS A C 1
ATOM 5404 O O . CYS A 1 674 ? -21.466 -3.435 18.301 1.00 28.23 674 CYS A O 1
ATOM 5406 N N . LEU A 1 675 ? -20.913 -3.258 20.451 1.00 29.41 675 LEU A N 1
ATOM 5407 C CA . LEU A 1 675 ? -21.816 -2.139 20.725 1.00 29.41 675 LEU A CA 1
ATOM 5408 C C . LEU A 1 675 ? -21.206 -0.757 20.446 1.00 29.41 675 LEU A C 1
ATOM 5410 O O . LEU A 1 675 ? -21.966 0.165 20.162 1.00 29.41 675 LEU A O 1
ATOM 5414 N N . ARG A 1 676 ? -19.868 -0.640 20.409 1.00 28.70 676 ARG A N 1
ATOM 5415 C CA . ARG A 1 676 ? -19.167 0.525 19.828 1.00 28.70 676 ARG A CA 1
ATOM 5416 C C . ARG A 1 676 ? -19.468 0.630 18.321 1.00 28.70 676 ARG A C 1
ATOM 5418 O O . ARG A 1 676 ? -19.582 1.729 17.798 1.00 28.70 676 ARG A O 1
ATOM 5425 N N . ARG A 1 677 ? -19.732 -0.516 17.671 1.00 29.39 677 ARG A N 1
ATOM 5426 C CA . ARG A 1 677 ? -20.217 -0.639 16.283 1.00 29.39 677 ARG A CA 1
ATOM 5427 C C . ARG A 1 677 ? -21.755 -0.542 16.150 1.00 29.39 677 ARG A C 1
ATOM 5429 O O . ARG A 1 677 ? -22.255 0.042 15.198 1.00 29.39 677 ARG A O 1
ATOM 5436 N N . CYS A 1 678 ? -22.539 -1.008 17.135 1.00 27.67 678 CYS A N 1
ATOM 5437 C CA . CYS A 1 678 ? -24.017 -0.908 17.111 1.00 27.67 678 CYS A CA 1
ATOM 5438 C C . CYS A 1 678 ? -24.588 0.497 17.382 1.00 27.67 678 CYS A C 1
ATOM 5440 O O . CYS A 1 678 ? -25.750 0.733 17.052 1.00 27.67 678 CYS A O 1
ATOM 5442 N N . LEU A 1 679 ? -23.826 1.428 17.968 1.00 30.17 679 LEU A N 1
ATOM 5443 C CA . LEU A 1 679 ? -24.271 2.818 18.174 1.00 30.17 679 LEU A CA 1
ATOM 5444 C C . LEU A 1 679 ? -24.367 3.634 16.866 1.00 30.17 679 LEU A C 1
ATOM 5446 O O . LEU A 1 679 ? -24.780 4.790 16.901 1.00 30.17 679 LEU A O 1
ATOM 5450 N N . ALA A 1 680 ? -24.072 3.018 15.714 1.00 26.86 680 ALA A N 1
ATOM 5451 C CA . ALA A 1 680 ? -24.150 3.622 14.386 1.00 26.86 680 ALA A CA 1
ATOM 5452 C C . ALA A 1 680 ? -25.296 3.100 13.477 1.00 26.86 680 ALA A C 1
ATOM 5454 O O . ALA A 1 680 ? -25.205 3.291 12.267 1.00 26.86 680 ALA A O 1
ATOM 5455 N N . ILE A 1 681 ? -26.386 2.477 13.983 1.00 26.38 681 ILE A N 1
ATOM 5456 C CA . ILE A 1 681 ? -27.539 2.065 13.128 1.00 26.38 681 ILE A CA 1
ATOM 5457 C C . ILE A 1 681 ? -28.935 2.337 13.764 1.00 26.38 681 ILE A C 1
ATOM 5459 O O . ILE A 1 681 ? -29.160 1.967 14.918 1.00 26.38 681 ILE A O 1
ATOM 5463 N N . PRO A 1 682 ? -29.905 2.926 13.014 1.00 26.50 682 PRO A N 1
ATOM 5464 C CA . PRO A 1 682 ? -31.285 3.239 13.446 1.00 26.50 682 PRO A CA 1
ATOM 5465 C C . PRO A 1 682 ? -32.234 2.008 13.575 1.00 26.50 682 PRO A C 1
ATOM 5467 O O . PRO A 1 682 ? -31.870 0.884 13.224 1.00 26.50 682 PRO A O 1
ATOM 5470 N N . PRO A 1 683 ? -33.462 2.170 14.127 1.00 27.56 683 PRO A N 1
ATOM 5471 C CA . PRO A 1 683 ? -34.140 1.154 14.931 1.00 27.56 683 PRO A CA 1
ATOM 5472 C C . PRO A 1 683 ? -34.956 0.151 14.106 1.00 27.56 683 PRO A C 1
ATOM 5474 O O . PRO A 1 683 ? -35.906 0.511 13.413 1.00 27.56 683 PRO A O 1
ATOM 5477 N N . GLY A 1 684 ? -34.668 -1.143 14.267 1.00 33.34 684 GLY A N 1
ATOM 5478 C CA . GLY A 1 684 ? -35.499 -2.182 13.661 1.00 33.34 684 GLY A CA 1
ATOM 5479 C C . GLY A 1 684 ? -34.983 -3.610 13.782 1.00 33.34 684 GLY A C 1
ATOM 5480 O O . GLY A 1 684 ? -34.867 -4.282 12.766 1.00 33.34 684 GLY A O 1
ATOM 5481 N N . CYS A 1 685 ? -34.714 -4.130 14.988 1.00 23.73 685 CYS A N 1
ATOM 5482 C CA . CYS A 1 685 ? -34.539 -5.580 15.145 1.00 23.73 685 CYS A CA 1
ATOM 5483 C C . CYS A 1 685 ? -35.193 -6.134 16.420 1.00 23.73 685 CYS A C 1
ATOM 5485 O O . CYS A 1 685 ? -34.942 -5.687 17.541 1.00 23.73 685 CYS A O 1
ATOM 5487 N N . ARG A 1 686 ? -36.090 -7.109 16.223 1.00 25.94 686 ARG A N 1
ATOM 5488 C CA . ARG A 1 686 ? -36.847 -7.814 17.264 1.00 25.94 686 ARG A CA 1
ATOM 5489 C C . ARG A 1 686 ? -36.037 -8.994 17.814 1.00 25.94 686 ARG A C 1
ATOM 5491 O O . ARG A 1 686 ? -35.555 -9.814 17.052 1.00 25.94 686 ARG A O 1
ATOM 5498 N N . ARG A 1 687 ? -36.035 -9.087 19.151 1.00 27.53 687 ARG A N 1
ATOM 5499 C CA . ARG A 1 687 ? -35.874 -10.267 20.033 1.00 27.53 687 ARG A CA 1
ATOM 5500 C C . ARG A 1 687 ? -34.808 -11.313 19.659 1.00 27.53 687 ARG A C 1
ATOM 5502 O O . ARG A 1 687 ? -35.076 -12.232 18.898 1.00 27.53 687 ARG A O 1
ATOM 5509 N N . VAL A 1 688 ? -33.718 -11.309 20.431 1.00 24.88 688 VAL A N 1
ATOM 5510 C CA . VAL A 1 688 ? -33.042 -12.541 20.870 1.00 24.88 688 VAL A CA 1
ATOM 5511 C C . VAL A 1 688 ? -33.363 -12.730 22.354 1.00 24.88 688 VAL A C 1
ATOM 5513 O O . VAL A 1 688 ? -33.093 -11.860 23.181 1.00 24.88 688 VAL A O 1
ATOM 5516 N N . SER A 1 689 ? -34.036 -13.830 22.671 1.00 30.69 689 SER A N 1
ATOM 5517 C CA . SER A 1 689 ? -34.421 -14.244 24.020 1.00 30.69 689 SER A CA 1
ATOM 5518 C C . SER A 1 689 ? -33.208 -14.709 24.825 1.00 30.69 689 SER A C 1
ATOM 5520 O O . SER A 1 689 ? -32.431 -15.518 24.325 1.00 30.69 689 SER A O 1
ATOM 5522 N N . GLY A 1 690 ? -33.097 -14.260 26.080 1.00 33.31 690 GLY A N 1
ATOM 5523 C CA . GLY A 1 690 ? -32.244 -14.913 27.083 1.00 33.31 690 GLY A CA 1
ATOM 5524 C C . GLY A 1 690 ? -31.088 -14.096 27.663 1.00 33.31 690 GLY A C 1
ATOM 5525 O O . GLY A 1 690 ? -30.075 -14.682 28.019 1.00 33.31 690 GLY A O 1
ATOM 5526 N N . CYS A 1 691 ? -31.194 -12.769 27.776 1.00 27.06 691 CYS A N 1
ATOM 5527 C CA . CYS A 1 691 ? -30.262 -12.001 28.605 1.00 27.06 691 CYS A CA 1
ATOM 5528 C C . CYS A 1 691 ? -30.964 -10.788 29.213 1.00 27.06 691 CYS A C 1
ATOM 5530 O O . CYS A 1 691 ? -31.586 -10.017 28.476 1.00 27.06 691 CYS A O 1
ATOM 5532 N N . ASP A 1 692 ? -30.871 -10.633 30.533 1.00 31.94 692 ASP A N 1
ATOM 5533 C CA . ASP A 1 692 ? -31.451 -9.496 31.242 1.00 31.94 692 ASP A CA 1
ATOM 5534 C C . ASP A 1 692 ? -30.768 -8.201 30.779 1.00 31.94 692 ASP A C 1
ATOM 5536 O O . ASP A 1 692 ? -29.542 -8.100 30.731 1.00 31.94 692 ASP A O 1
ATOM 5540 N N . LYS A 1 693 ? -31.569 -7.228 30.335 1.00 32.25 693 LYS A N 1
ATOM 5541 C CA . LYS A 1 693 ? -31.090 -6.028 29.623 1.00 32.25 693 LYS A CA 1
ATOM 5542 C C . LYS A 1 693 ? -30.343 -5.029 30.515 1.00 32.25 693 LYS A C 1
ATOM 5544 O O . LYS A 1 693 ? -29.711 -4.128 29.977 1.00 32.25 693 LYS A O 1
ATOM 5549 N N . LYS A 1 694 ? -30.422 -5.171 31.842 1.00 32.69 694 LYS A N 1
ATOM 5550 C CA . LYS A 1 694 ? -29.809 -4.244 32.806 1.00 32.69 694 LYS A CA 1
ATOM 5551 C C . LYS A 1 694 ? -28.304 -4.465 32.975 1.00 32.69 694 LYS A C 1
ATOM 5553 O O . LYS A 1 694 ? -27.552 -3.504 32.931 1.00 32.69 694 LYS A O 1
ATOM 5558 N N . ASP A 1 695 ? -27.852 -5.714 33.039 1.00 30.02 695 ASP A N 1
ATOM 5559 C CA . ASP A 1 695 ? -26.456 -6.019 33.396 1.00 30.02 695 ASP A CA 1
ATOM 5560 C C . ASP A 1 695 ? -25.458 -5.796 32.247 1.00 30.02 695 ASP A C 1
ATOM 5562 O O . ASP A 1 695 ? -24.256 -5.677 32.469 1.00 30.02 695 ASP A O 1
ATOM 5566 N N . LYS A 1 696 ? -25.947 -5.708 31.002 1.00 31.88 696 LYS A N 1
ATOM 5567 C CA . LYS A 1 696 ? -25.111 -5.469 29.816 1.00 31.88 696 LYS A CA 1
ATOM 5568 C C . LYS A 1 696 ? -24.782 -4.006 29.564 1.00 31.88 696 LYS A C 1
ATOM 5570 O O . LYS A 1 696 ? -23.773 -3.770 28.925 1.00 31.88 696 LYS A O 1
ATOM 5575 N N . LYS A 1 697 ? -25.603 -3.059 30.025 1.00 33.00 697 LYS A N 1
ATOM 5576 C CA . LYS A 1 697 ? -25.397 -1.620 29.784 1.00 33.00 697 LYS A CA 1
ATOM 5577 C C . LYS A 1 697 ? -24.320 -1.056 30.725 1.00 33.00 697 LYS A C 1
ATOM 5579 O O . LYS A 1 697 ? -23.348 -0.461 30.273 1.00 33.00 697 LYS A O 1
ATOM 5584 N N . ILE A 1 698 ? -24.415 -1.457 31.995 1.00 31.80 698 ILE A N 1
ATOM 5585 C CA . ILE A 1 698 ? -23.555 -1.036 33.110 1.00 31.80 698 ILE A CA 1
ATOM 5586 C C . ILE A 1 698 ? -22.058 -1.281 32.829 1.00 31.80 698 ILE A C 1
ATOM 5588 O O . ILE A 1 698 ? -21.226 -0.431 33.119 1.00 31.80 698 ILE A O 1
ATOM 5592 N N . TRP A 1 699 ? -21.683 -2.411 32.217 1.00 29.84 699 TRP A N 1
ATOM 5593 C CA . TRP A 1 699 ? -20.266 -2.772 32.025 1.00 29.84 699 TRP A CA 1
ATOM 5594 C C . TRP A 1 699 ? -19.582 -2.144 30.801 1.00 29.84 699 TRP A C 1
ATOM 5596 O O . TRP A 1 699 ? -18.357 -2.053 30.771 1.00 29.84 699 TRP A O 1
ATOM 5606 N N . GLN A 1 700 ? -20.339 -1.694 29.800 1.00 30.56 700 GLN A N 1
ATOM 5607 C CA . GLN A 1 700 ? -19.784 -1.002 28.620 1.00 30.56 700 GLN A CA 1
ATOM 5608 C C . GLN A 1 700 ? -19.438 0.440 28.927 1.00 30.56 700 GLN A C 1
ATOM 5610 O O . GLN A 1 700 ? -18.482 1.008 28.410 1.00 30.56 700 GLN A O 1
ATOM 5615 N N . GLU A 1 701 ? -20.256 1.011 29.787 1.00 34.34 701 GLU A N 1
ATOM 5616 C CA . GLU A 1 701 ? -20.192 2.386 30.198 1.00 34.34 701 GLU A CA 1
ATOM 5617 C C . GLU A 1 701 ? -19.012 2.619 31.179 1.00 34.34 701 GLU A C 1
ATOM 5619 O O . GLU A 1 701 ? -18.300 3.611 31.047 1.00 34.34 701 GLU A O 1
ATOM 5624 N N . ILE A 1 702 ? -18.667 1.648 32.041 1.00 31.72 702 ILE A N 1
ATOM 5625 C CA . ILE A 1 702 ? -17.515 1.715 32.974 1.00 31.72 702 ILE A CA 1
ATOM 5626 C C . ILE A 1 702 ? -16.145 1.867 32.266 1.00 31.72 702 ILE A C 1
ATOM 5628 O O . ILE A 1 702 ? -15.258 2.553 32.777 1.00 31.72 702 ILE A O 1
ATOM 5632 N N . SER A 1 703 ? -15.950 1.276 31.078 1.00 30.06 703 SER A N 1
ATOM 5633 C CA . SER A 1 703 ? -14.686 1.384 30.320 1.00 30.06 703 SER A CA 1
ATOM 5634 C C . SER A 1 703 ? -14.487 2.759 29.678 1.00 30.06 703 SER A C 1
ATOM 5636 O O . SER A 1 703 ? -13.359 3.243 29.638 1.00 30.06 703 SER A O 1
ATOM 5638 N N . PHE A 1 704 ? -15.559 3.375 29.174 1.00 32.56 704 PHE A N 1
ATOM 5639 C CA . PHE A 1 704 ? -15.515 4.718 28.586 1.00 32.56 704 PHE A CA 1
ATOM 5640 C C . PHE A 1 704 ? -15.311 5.780 29.673 1.00 32.56 704 PHE A C 1
ATOM 5642 O O . PHE A 1 704 ? -14.635 6.786 29.479 1.00 32.56 704 PHE A O 1
ATOM 5649 N N . ILE A 1 705 ? -15.847 5.506 30.859 1.00 38.12 705 ILE A N 1
ATOM 5650 C CA . ILE A 1 705 ? -15.866 6.434 31.979 1.00 38.12 705 ILE A CA 1
ATOM 5651 C C . ILE A 1 705 ? -14.524 6.506 32.693 1.00 38.12 705 ILE A C 1
ATOM 5653 O O . ILE A 1 705 ? -14.140 7.596 33.091 1.00 38.12 705 ILE A O 1
ATOM 5657 N N . ASN A 1 706 ? -13.733 5.432 32.748 1.00 35.47 706 ASN A N 1
ATOM 5658 C CA . ASN A 1 706 ? -12.397 5.481 33.362 1.00 35.47 706 ASN A CA 1
ATOM 5659 C C . ASN A 1 706 ? -11.439 6.525 32.735 1.00 35.47 706 ASN A C 1
ATOM 5661 O O . ASN A 1 706 ? -10.500 6.939 33.413 1.00 35.47 706 ASN A O 1
ATOM 5665 N N . ASN A 1 707 ? -11.709 6.976 31.500 1.00 33.31 707 ASN A N 1
ATOM 5666 C CA . ASN A 1 707 ? -10.996 8.072 30.826 1.00 33.31 707 ASN A CA 1
ATOM 5667 C C . ASN A 1 707 ? -11.791 9.395 30.755 1.00 33.31 707 ASN A C 1
ATOM 5669 O O . ASN A 1 707 ? -11.246 10.396 30.302 1.00 33.31 707 ASN A O 1
ATOM 5673 N N . ALA A 1 708 ? -13.063 9.421 31.170 1.00 38.12 708 ALA A N 1
ATOM 5674 C CA . ALA A 1 708 ? -13.992 10.525 30.898 1.00 38.12 708 ALA A CA 1
ATOM 5675 C C . ALA A 1 708 ? -14.805 11.016 32.117 1.00 38.12 708 ALA A C 1
ATOM 5677 O O . ALA A 1 708 ? -15.773 11.752 31.929 1.00 38.12 708 ALA A O 1
ATOM 5678 N N . VAL A 1 709 ? -14.465 10.644 33.364 1.00 33.03 709 VAL A N 1
ATOM 5679 C CA . VAL A 1 709 ? -15.193 11.148 34.552 1.00 33.03 709 VAL A CA 1
ATOM 5680 C C . VAL A 1 709 ? -14.887 12.623 34.827 1.00 33.03 709 VAL A C 1
ATOM 5682 O O . VAL A 1 709 ? -14.064 12.934 35.687 1.00 33.03 709 VAL A O 1
ATOM 5685 N N . ILE A 1 710 ? -15.559 13.538 34.132 1.00 36.50 710 ILE A N 1
ATOM 5686 C CA . ILE A 1 710 ? -15.587 14.971 34.449 1.00 36.50 710 ILE A CA 1
ATOM 5687 C C . ILE A 1 710 ? -17.013 15.475 34.125 1.00 36.50 710 ILE A C 1
ATOM 5689 O O . ILE A 1 710 ? -17.553 15.197 33.057 1.00 36.50 710 ILE A O 1
ATOM 5693 N N . SER A 1 711 ? -17.678 16.109 35.091 1.00 32.94 711 SER A N 1
ATOM 5694 C CA . SER A 1 711 ? -19.080 16.540 35.066 1.00 32.94 711 SER A CA 1
ATOM 5695 C C . SER A 1 711 ? -19.337 17.837 34.305 1.00 32.94 711 SER A C 1
ATOM 5697 O O . SER A 1 711 ? -18.511 18.751 34.248 1.00 32.94 711 SER A O 1
ATOM 5699 N N . PHE A 1 712 ? -20.559 17.892 33.773 1.00 31.62 712 PHE A N 1
ATOM 5700 C CA . PHE A 1 712 ? -21.216 19.035 33.161 1.00 31.62 712 PHE A CA 1
ATOM 5701 C C . PHE A 1 712 ? -21.973 19.857 34.217 1.00 31.62 712 PHE A C 1
ATOM 5703 O O . PHE A 1 712 ? -23.138 19.569 34.501 1.00 31.62 712 PHE A O 1
ATOM 5710 N N . ASP A 1 713 ? -21.355 20.929 34.710 1.00 27.80 713 ASP A N 1
ATOM 5711 C CA . ASP A 1 713 ? -22.067 22.021 35.382 1.00 27.80 713 ASP A CA 1
ATOM 5712 C C . ASP A 1 713 ? -21.826 23.339 34.641 1.00 27.80 713 ASP A C 1
ATOM 5714 O O . ASP A 1 713 ? -20.804 23.989 34.830 1.00 27.80 713 ASP A O 1
ATOM 5718 N N . VAL A 1 714 ? -22.792 23.740 33.807 1.00 28.69 714 VAL A N 1
ATOM 5719 C CA . VAL A 1 714 ? -23.044 25.147 33.462 1.00 28.69 714 VAL A CA 1
ATOM 5720 C C . VAL A 1 714 ? -24.553 25.316 33.281 1.00 28.69 714 VAL A C 1
ATOM 5722 O O . VAL A 1 714 ? -25.140 24.774 32.348 1.00 28.69 714 VAL A O 1
ATOM 5725 N N . ILE A 1 715 ? -25.193 25.977 34.243 1.00 26.58 715 ILE A N 1
ATOM 5726 C CA . ILE A 1 715 ? -25.915 27.258 34.124 1.00 26.58 715 ILE A CA 1
ATOM 5727 C C . ILE A 1 715 ? -26.437 27.522 35.543 1.00 26.58 715 ILE A C 1
ATOM 5729 O O . ILE A 1 715 ? -27.456 26.977 35.966 1.00 26.58 715 ILE A O 1
ATOM 5733 N N . GLY A 1 716 ? -25.669 28.302 36.304 1.00 26.20 716 GLY A N 1
ATOM 5734 C CA . GLY A 1 716 ? -26.188 28.979 37.482 1.00 26.20 716 GLY A CA 1
ATOM 5735 C C . GLY A 1 716 ? -27.065 30.134 37.015 1.00 26.20 716 GLY A C 1
ATOM 5736 O O . GLY A 1 716 ? -26.644 30.927 36.175 1.00 26.20 716 GLY A O 1
ATOM 5737 N N . GLU A 1 717 ? -28.286 30.180 37.536 1.00 32.53 717 GLU A N 1
ATOM 5738 C CA . GLU A 1 717 ? -29.105 31.385 37.583 1.00 32.53 717 GLU A CA 1
ATOM 5739 C C . GLU A 1 717 ? -28.308 32.494 38.289 1.00 32.53 717 GLU A C 1
ATOM 5741 O O . GLU A 1 717 ? -28.096 32.423 39.496 1.00 32.53 717 GLU A O 1
ATOM 5746 N N . GLU A 1 718 ? -27.881 33.515 37.550 1.00 25.88 718 GLU A N 1
ATOM 5747 C CA . GLU A 1 718 ? -27.670 34.864 38.080 1.00 25.88 718 GLU A CA 1
ATOM 5748 C C . GLU A 1 718 ? -28.281 35.863 37.078 1.00 25.88 718 GLU A C 1
ATOM 5750 O O . GLU A 1 718 ? -28.204 35.653 35.866 1.00 25.88 718 GLU A O 1
ATOM 5755 N N . ASP A 1 719 ? -28.960 36.864 37.645 1.00 28.83 719 ASP A N 1
ATOM 5756 C CA . ASP A 1 719 ? -29.958 37.797 37.082 1.00 28.83 719 ASP A CA 1
ATOM 5757 C C . ASP A 1 719 ? -29.689 38.453 35.710 1.00 28.83 719 ASP A C 1
ATOM 5759 O O . ASP A 1 719 ? -28.545 38.889 35.433 1.00 28.83 719 ASP A O 1
#

Radius of gyration: 43.34 Å; chains: 1; bounding box: 116×70×138 Å

Secondary structure (DSSP, 8-state):
-TTEEE-TTSSSEEETTT--EE-GGGHHHHHHHH-TTS-HHHHHHHHHHHTT-TT--SSGGGGTTPPPP-SBPPPTTSSPPEEEEEEESSSS-EES-HHHHHHHHHHHH-PPP-PPS-----S--------SEEEEEEEEES-SSSTT--EEEB----PPP--------TTHHHHHHHHHHHHHHHHHHHHHHHHHHTPPPPP--TTT---HHHHHH-HHHHTTTS-HHHHHHHTSPPPTT-HHHHHHHHHHHHHHHHHHHHTSTTTS-HHHHHHHT-SBSSS--SS-------HHHHHHHHHHHHHHHHHHHHHHTS-TTTS------HHHHHHHHHHHHHHHHHHHHHHHHHHHHHHHHHHHHHHHHS------------------STTSPPHHHHHHHHHHHHHHHHS-B--S-GGGSHHHHHHHHTTB-TTTS-B--HHHHHHHHHHHHHHHHHHHHHHHHHHHHHHHHHHHHHHHHHHHHHT--PPP--HHHHHHHS--HHHHHHHHIIIIISBPPTT--SPPBHHHHHHHHHHHHHHHHHH--S----EEETTEEEETTEEEEHHHHHHHHHHHHHHHHHHHHHHTTPPTT-GGGSPBP-GGG----TT---TT--GGG-TT-GGGGGGTTHHHHHHHH--SSSHHHHSS-GGG--TTTTTTTTHHHHHHHHTTS-S------S--TTHHHHHHHHHHHTTT--B--------